Protein AF-A0A4C1ZZ73-F1 (afdb_monomer_lite)

Sequence (447 aa):
MDQDRGYNNYYSSRNSRQYEESSNWRRGNVNWDSQWPTDRYSNSDYYGYTRSDTPFNNYNQSSARYEEDYSRNSYELDPRTMEFDRLVELLHPKFMSEYLNKILTFLKSNNTEICFPHIAPYKEAFLVRIASDHKNLECPAFDETCQNISRSIRDFLYKNSKLFVWSHSYESGKITKNTADTASSPNVILKSSSSDAIDKDSKHKQSRLKKKQIELVSTDFKIQAMKTILDFIKDDSRSLLQYPDLSEVQANFLYTLLSCYDKPEDGAEKSLLLTPLVEALKIYSLKYQFRINKDTNDEDCRFITLEKTLKGKSSENNFNDSLKSPSPSIMDYQDLDDWNTDVENSDATDHRSDGVPDFGGKLNKNQRKLRYLFDQVTTDFKMTVLQKSLDYIEDNSRSSVQFLNLTIHESRFLKCLNSFPLSKKSYFLIEKQCVPLIMKLRRVLEP

Foldseek 3Di:
DDDDDDDDDDDDDDDDDDDDDDDDDDDDDDDDDDDDDDDDDDDDDDDDDDDDDDDDDDDDPVPVVVVVVVVPPPPPDQLQPDDQLVLLVPDDQVVLLVVLVVLLVCLVDPDPDDDDPPDDRSRVNNVQVCLQDLCSLVRPSHDPSSVVSSVSNVVSCVVCVVPDDRWDDDPVLRIPDNPPDPDDDDDDDDDDDDDDDPDPCRVVVVVVVLVVLLVPDDPVLLVVLLVQLLVQLVPPVDQKDKDDFAQLSSQSNSVVLVVCLVPVPPDDDPPVSSVVVSVSCVVSVVFWDKDWDFPPVDPSSRIIMIGIDGPPPPDDDDDDDDDDDDDDPDPDPPVQCVVLPPQVPPPPDPPDDPDDDCPPDDDDPVLSVLLVLQVPDDPVLLVVLLVQLLVQLVPPVDPDDDDPPDDPSSVSVNVCLVVQPPDPVSCVSDPPVNVVSNVSSVVSVPD

Structure (mmCIF, N/CA/C/O backbone):
data_AF-A0A4C1ZZ73-F1
#
_entry.id   AF-A0A4C1ZZ73-F1
#
loop_
_atom_site.group_PDB
_atom_site.id
_atom_site.type_symbol
_atom_site.label_atom_id
_atom_site.label_alt_id
_atom_site.label_comp_id
_atom_site.label_asym_id
_atom_site.label_entity_id
_atom_site.label_seq_id
_atom_site.pdbx_PDB_ins_code
_atom_site.Cartn_x
_atom_site.Cartn_y
_atom_site.Cartn_z
_atom_site.occupancy
_atom_site.B_iso_or_equiv
_atom_site.auth_seq_id
_atom_site.auth_comp_id
_atom_site.auth_asym_id
_atom_site.auth_atom_id
_atom_site.pdbx_PDB_model_num
ATOM 1 N N . MET A 1 1 ? -4.063 -7.976 74.808 1.00 36.97 1 MET A N 1
ATOM 2 C CA . MET A 1 1 ? -4.943 -8.291 75.954 1.00 36.97 1 MET A CA 1
ATOM 3 C C . MET A 1 1 ? -6.145 -9.045 75.403 1.00 36.97 1 MET A C 1
ATOM 5 O O . MET A 1 1 ? -7.196 -8.447 75.239 1.00 36.97 1 MET A O 1
ATOM 9 N N . ASP A 1 2 ? -5.995 -10.239 74.817 1.00 34.66 2 ASP A N 1
ATOM 10 C CA . ASP A 1 2 ? -5.314 -11.502 75.225 1.00 34.66 2 ASP A CA 1
ATOM 11 C C . ASP A 1 2 ? -6.387 -12.510 75.691 1.00 34.66 2 ASP A C 1
ATOM 13 O O . ASP A 1 2 ? -7.245 -12.136 76.478 1.00 34.66 2 ASP A O 1
ATOM 17 N N . GLN A 1 3 ? -6.558 -13.634 74.972 1.00 38.53 3 GLN A N 1
ATOM 18 C CA . GLN A 1 3 ? -6.101 -15.004 75.331 1.00 38.53 3 GLN A CA 1
ATOM 19 C C . GLN A 1 3 ? -6.889 -15.587 76.535 1.00 38.53 3 GLN A C 1
ATOM 21 O O . GLN A 1 3 ? -7.093 -14.895 77.521 1.00 38.53 3 GLN A O 1
ATOM 26 N N . ASP A 1 4 ? -7.429 -16.816 76.533 1.00 41.03 4 ASP A N 1
ATOM 27 C CA . ASP A 1 4 ? -7.020 -18.080 75.879 1.00 41.03 4 ASP A CA 1
ATOM 28 C C . ASP A 1 4 ? -8.249 -18.992 75.551 1.00 41.03 4 ASP A C 1
ATOM 30 O O . ASP A 1 4 ? -9.284 -18.882 76.200 1.00 41.03 4 ASP A O 1
ATOM 34 N N . ARG A 1 5 ? -8.286 -19.721 74.415 1.00 45.56 5 ARG A N 1
ATOM 35 C CA . ARG A 1 5 ? -7.958 -21.160 74.144 1.00 45.56 5 ARG A CA 1
ATOM 36 C C . ARG A 1 5 ? -8.888 -22.270 74.683 1.00 45.56 5 ARG A C 1
ATOM 38 O O . ARG A 1 5 ? -9.179 -22.352 75.868 1.00 45.56 5 ARG A O 1
ATOM 45 N N . GLY A 1 6 ? -9.147 -23.250 73.801 1.00 32.53 6 GLY A N 1
ATOM 46 C CA . GLY A 1 6 ? -9.668 -24.603 74.087 1.00 32.53 6 GLY A CA 1
ATOM 47 C C . GLY A 1 6 ? -10.815 -25.011 73.141 1.00 32.53 6 GLY A C 1
ATOM 48 O O . GLY A 1 6 ? -11.645 -24.170 72.828 1.00 32.53 6 GLY A O 1
ATOM 49 N N . TYR A 1 7 ? -10.939 -26.248 72.635 1.00 35.59 7 TYR A N 1
ATOM 50 C CA . TYR A 1 7 ? -10.034 -27.415 72.648 1.00 35.59 7 TYR A CA 1
ATOM 51 C C . TYR A 1 7 ? -10.319 -28.336 71.422 1.00 35.59 7 TYR A C 1
ATOM 53 O O . TYR A 1 7 ? -11.230 -28.076 70.642 1.00 35.59 7 TYR A O 1
ATOM 61 N N . ASN A 1 8 ? -9.515 -29.391 71.237 1.00 38.34 8 ASN A N 1
ATOM 62 C CA . ASN A 1 8 ? -9.482 -30.290 70.062 1.00 38.34 8 ASN A CA 1
ATOM 63 C C . ASN A 1 8 ? -10.771 -31.088 69.749 1.00 38.34 8 ASN A C 1
ATOM 65 O O . ASN A 1 8 ? -11.467 -31.507 70.668 1.00 38.34 8 ASN A O 1
ATOM 69 N N . ASN A 1 9 ? -10.952 -31.459 68.469 1.00 34.53 9 ASN A N 1
ATOM 70 C CA . ASN A 1 9 ? -11.095 -32.853 67.974 1.00 34.53 9 ASN A CA 1
ATOM 71 C C . ASN A 1 9 ? -11.003 -32.851 66.425 1.00 34.53 9 ASN A C 1
ATOM 73 O O . ASN A 1 9 ? -11.654 -32.042 65.779 1.00 34.53 9 ASN A O 1
ATOM 77 N N . TYR A 1 10 ? -10.080 -33.558 65.761 1.00 34.88 10 TYR A N 1
ATOM 78 C CA . TYR A 1 10 ? -10.019 -35.015 65.524 1.00 34.88 10 TYR A CA 1
ATOM 79 C C . TYR A 1 10 ? -11.278 -35.631 64.887 1.00 34.88 10 TYR A C 1
ATOM 81 O O . TYR A 1 10 ? -12.226 -35.957 65.590 1.00 34.88 10 TYR A O 1
ATOM 89 N N . TYR A 1 11 ? -11.206 -35.927 63.581 1.00 36.34 11 TYR A N 1
ATOM 90 C CA . TYR A 1 11 ? -11.504 -37.269 63.058 1.00 36.34 11 TYR A CA 1
ATOM 91 C C . TYR A 1 11 ? -10.805 -37.506 61.710 1.00 36.34 11 TYR A C 1
ATOM 93 O O . TYR A 1 11 ? -10.683 -36.597 60.892 1.00 36.34 11 TYR A O 1
ATOM 101 N N . SER A 1 12 ? -10.325 -38.728 61.478 1.00 36.12 12 SER A N 1
ATOM 102 C CA . SER A 1 12 ? -9.757 -39.158 6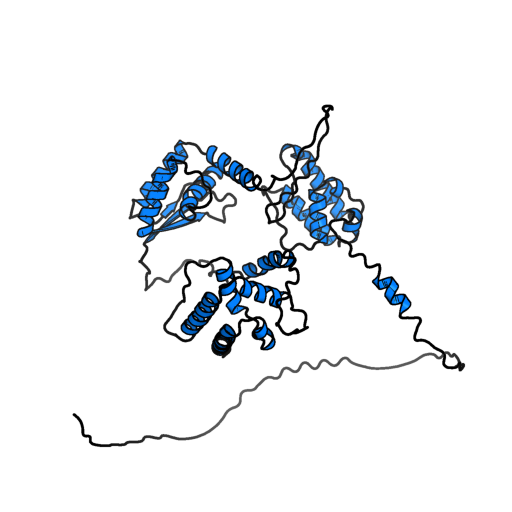0.192 1.00 36.12 12 SER A CA 1
ATOM 103 C C . SER A 1 12 ? -10.760 -39.999 59.410 1.00 36.12 12 SER A C 1
ATOM 105 O O . SER A 1 12 ? -11.460 -40.805 60.012 1.00 36.12 12 SER A O 1
ATOM 107 N N . SER A 1 13 ? -10.704 -39.926 58.079 1.00 36.28 13 SER A N 1
ATOM 108 C CA . SER A 1 13 ? -11.235 -40.973 57.197 1.00 36.28 13 SER A CA 1
ATOM 109 C C . SER A 1 13 ? -10.291 -41.208 56.021 1.00 36.28 13 SER A C 1
ATOM 111 O O . SER A 1 13 ? -10.390 -40.568 54.976 1.00 36.28 13 SER A O 1
ATOM 113 N N . ARG A 1 14 ? -9.369 -42.165 56.188 1.00 33.44 14 ARG A N 1
ATOM 114 C CA . ARG A 1 14 ? -8.803 -42.892 55.042 1.00 33.44 14 ARG A CA 1
ATOM 115 C C . ARG A 1 14 ? -9.935 -43.668 54.373 1.00 33.44 14 ARG A C 1
ATOM 117 O O . ARG A 1 14 ? -10.776 -44.224 55.074 1.00 33.44 14 ARG A O 1
ATOM 124 N N . ASN A 1 15 ? -9.855 -43.859 53.062 1.00 34.34 15 ASN A N 1
ATOM 125 C CA . ASN A 1 15 ? -10.365 -45.095 52.483 1.00 34.34 15 ASN A CA 1
ATOM 126 C C . ASN A 1 15 ? -9.407 -45.596 51.400 1.00 34.34 15 ASN A C 1
ATOM 128 O O . ASN A 1 15 ? -8.852 -44.811 50.633 1.00 34.34 15 ASN A O 1
ATOM 132 N N . SER A 1 16 ? -9.137 -46.898 51.395 1.00 35.84 16 SER A N 1
ATOM 133 C CA . SER A 1 16 ? -8.171 -47.525 50.489 1.00 35.84 16 SER A CA 1
ATOM 134 C C . SER A 1 16 ? -8.590 -48.962 50.209 1.00 35.84 16 SER A C 1
ATOM 136 O O . SER A 1 16 ? -8.673 -49.758 51.139 1.00 35.84 16 SER A O 1
ATOM 138 N N . ARG A 1 17 ? -8.829 -49.268 48.931 1.00 34.34 17 ARG A N 1
ATOM 139 C CA . ARG A 1 17 ? -8.836 -50.592 48.277 1.00 34.34 17 ARG A CA 1
ATOM 140 C C . ARG A 1 17 ? -8.767 -50.294 46.769 1.00 34.34 17 ARG A C 1
ATOM 142 O O . ARG A 1 17 ? -9.534 -49.453 46.320 1.00 34.34 17 ARG A O 1
ATOM 149 N N . GLN A 1 18 ? -7.751 -50.684 45.996 1.00 31.62 18 GLN A N 1
ATOM 150 C CA . GLN A 1 18 ? -7.103 -51.990 45.760 1.00 31.62 18 GLN A CA 1
ATOM 151 C C . GLN A 1 18 ? -7.914 -52.946 44.877 1.00 31.62 18 GLN A C 1
ATOM 153 O O . GLN A 1 18 ? -8.865 -53.534 45.375 1.00 31.62 18 GLN A O 1
ATOM 158 N N . TYR A 1 19 ? -7.380 -53.143 43.658 1.00 34.81 19 TYR A N 1
ATOM 159 C CA . TYR A 1 19 ? -7.525 -54.291 42.743 1.00 34.81 19 TYR A CA 1
ATOM 160 C C . TYR A 1 19 ? -8.965 -54.621 42.265 1.00 34.81 19 TYR A C 1
ATOM 162 O O . TYR A 1 19 ? -9.945 -54.186 42.856 1.00 34.81 19 TYR A O 1
ATOM 170 N N . GLU A 1 20 ? -9.176 -55.266 41.114 1.00 30.98 20 GLU A N 1
ATOM 171 C CA . GLU A 1 20 ? -8.283 -56.108 40.294 1.00 30.98 20 GLU A CA 1
ATOM 172 C C . GLU A 1 20 ? -8.682 -56.027 38.794 1.00 30.98 20 GLU A C 1
ATOM 174 O O . GLU A 1 20 ? -9.847 -55.766 38.530 1.00 30.98 20 GLU A O 1
ATOM 179 N N . GLU A 1 21 ? -7.726 -56.235 37.866 1.00 30.22 21 GLU A N 1
ATOM 180 C CA . GLU A 1 21 ? -7.832 -56.867 36.512 1.00 30.22 21 GLU A CA 1
ATOM 181 C C . GLU A 1 21 ? -9.017 -56.586 35.524 1.00 30.22 21 GLU A C 1
ATOM 183 O O . GLU A 1 21 ? -10.095 -56.143 35.884 1.00 30.22 21 GLU A O 1
ATOM 188 N N . SER A 1 22 ? -8.976 -56.865 34.208 1.00 31.42 22 SER A N 1
ATOM 189 C CA . SER A 1 22 ? -7.916 -57.029 33.183 1.00 31.42 22 SER A CA 1
ATOM 190 C C . SER A 1 22 ? -8.582 -57.140 31.797 1.00 31.42 22 SER A C 1
ATOM 192 O O . SER A 1 22 ? -9.431 -58.010 31.633 1.00 31.42 22 SER A O 1
ATOM 194 N N . SER A 1 23 ? -8.148 -56.394 30.764 1.00 34.09 23 SER A N 1
ATOM 195 C CA . SER A 1 23 ? -8.225 -56.877 29.359 1.00 34.09 23 SER A CA 1
ATOM 196 C C . SER A 1 23 ? -7.543 -55.981 28.310 1.00 34.09 23 SER A C 1
ATOM 198 O O . SER A 1 23 ? -7.941 -54.847 28.055 1.00 34.09 23 SER A O 1
ATOM 200 N N . ASN A 1 24 ? -6.572 -56.590 27.632 1.00 35.72 24 ASN A N 1
ATOM 201 C CA . ASN A 1 24 ? -5.910 -56.215 26.379 1.00 35.72 24 ASN A CA 1
ATOM 202 C C . ASN A 1 24 ? -6.751 -55.469 25.317 1.00 35.72 24 ASN A C 1
ATOM 204 O O . ASN A 1 24 ? -7.741 -56.015 24.840 1.00 35.72 24 ASN A O 1
ATOM 208 N N . TRP A 1 25 ? -6.204 -54.377 24.763 1.00 35.59 25 TRP A N 1
ATOM 209 C CA . TRP A 1 25 ? -6.279 -54.077 23.320 1.00 35.59 25 TRP A CA 1
ATOM 210 C C . TRP A 1 25 ? -4.913 -53.604 22.793 1.00 35.59 25 TRP A C 1
ATOM 212 O O . TRP A 1 25 ? -4.056 -53.151 23.551 1.00 35.59 25 TRP A O 1
ATOM 222 N N . ARG A 1 26 ? -4.653 -53.838 21.500 1.00 32.72 26 ARG A N 1
ATOM 223 C CA . ARG A 1 26 ? -3.292 -53.922 20.933 1.00 32.72 26 ARG A CA 1
ATOM 224 C C . ARG A 1 26 ? -2.703 -52.567 20.520 1.00 32.72 26 ARG A C 1
ATOM 226 O O . ARG A 1 26 ? -3.381 -51.768 19.884 1.00 32.72 26 ARG A O 1
ATOM 233 N N . ARG A 1 27 ? -1.390 -52.390 20.724 1.00 33.16 27 ARG A N 1
ATOM 234 C CA . ARG A 1 27 ? -0.578 -51.469 19.905 1.00 33.16 27 ARG A CA 1
ATOM 235 C C . ARG A 1 27 ? -0.293 -52.118 18.549 1.00 33.16 27 ARG A C 1
ATOM 237 O O . ARG A 1 27 ? 0.119 -53.275 18.507 1.00 33.16 27 ARG A O 1
ATOM 244 N N . GLY A 1 28 ? -0.473 -51.373 17.461 1.00 30.31 28 GLY A N 1
ATOM 245 C CA . GLY A 1 28 ? 0.005 -51.763 16.135 1.00 30.31 28 GLY A CA 1
ATOM 246 C C . GLY A 1 28 ? 1.361 -51.125 15.843 1.00 30.31 28 GLY A C 1
ATOM 247 O O . GLY A 1 28 ? 1.425 -49.917 15.642 1.00 30.31 28 GLY A O 1
ATOM 248 N N . ASN A 1 29 ? 2.429 -51.923 15.795 1.00 31.48 29 ASN A N 1
ATOM 249 C CA . ASN A 1 29 ? 3.671 -51.497 15.147 1.00 31.48 29 ASN A CA 1
ATOM 250 C C . ASN A 1 29 ? 3.482 -51.595 13.627 1.00 31.48 29 ASN A C 1
ATOM 252 O O . ASN A 1 29 ? 3.049 -52.636 13.136 1.00 31.48 29 ASN A O 1
ATOM 256 N N . VAL A 1 30 ? 3.876 -50.556 12.890 1.00 34.44 30 VAL A N 1
ATOM 257 C CA . VAL A 1 30 ? 4.102 -50.635 11.440 1.00 34.44 30 VAL A CA 1
ATOM 258 C C . VAL A 1 30 ? 5.598 -50.467 11.219 1.00 34.44 30 VAL A C 1
ATOM 260 O O . VAL A 1 30 ? 6.148 -49.397 11.465 1.00 34.44 30 VAL A O 1
ATOM 263 N N . ASN A 1 31 ? 6.254 -51.553 10.819 1.00 31.11 31 ASN A N 1
ATOM 264 C CA . ASN A 1 31 ? 7.696 -51.615 10.622 1.00 31.11 31 ASN A CA 1
ATOM 265 C C . ASN A 1 31 ? 8.001 -51.570 9.118 1.00 31.11 31 ASN A C 1
ATOM 267 O O . ASN A 1 31 ? 7.582 -52.469 8.391 1.00 31.11 31 ASN A O 1
ATOM 271 N N . TRP A 1 32 ? 8.697 -50.531 8.656 1.00 33.16 32 TRP A N 1
ATOM 272 C CA . 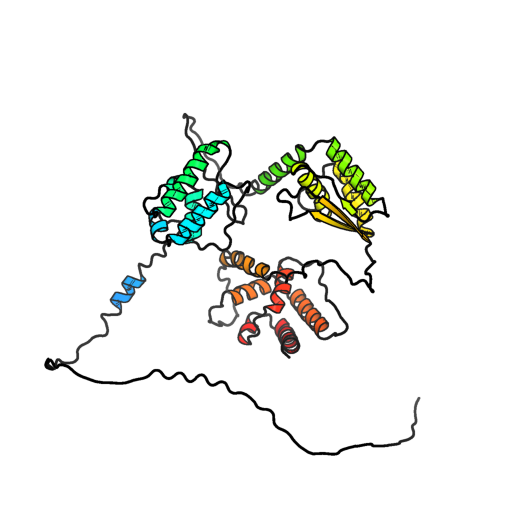TRP A 1 32 ? 9.043 -50.338 7.242 1.00 33.16 32 TRP A CA 1
ATOM 273 C C . TRP A 1 32 ? 10.465 -50.830 6.940 1.00 33.16 32 TRP A C 1
ATOM 275 O O . TRP A 1 32 ? 11.351 -50.051 6.596 1.00 33.16 32 TRP A O 1
ATOM 285 N N . ASP A 1 33 ? 10.668 -52.143 7.053 1.00 33.03 33 ASP A N 1
ATOM 286 C CA . ASP A 1 33 ? 11.839 -52.811 6.480 1.00 33.03 33 ASP A CA 1
ATOM 287 C C . ASP A 1 33 ? 11.612 -53.057 4.981 1.00 33.03 33 ASP A C 1
ATOM 289 O O . ASP A 1 33 ? 10.843 -53.937 4.594 1.00 33.03 33 ASP A O 1
ATOM 293 N N . SER A 1 34 ? 12.318 -52.301 4.137 1.00 37.66 34 SER A N 1
ATOM 294 C CA . SER A 1 34 ? 12.394 -52.526 2.686 1.00 37.66 34 SER A CA 1
ATOM 295 C C . SER A 1 34 ? 13.845 -52.779 2.286 1.00 37.66 34 SER A C 1
ATOM 297 O O . SER A 1 34 ? 14.593 -51.859 1.952 1.00 37.66 34 SER A O 1
ATOM 299 N N . GLN A 1 35 ? 14.250 -54.047 2.351 1.00 33.75 35 GLN A N 1
ATOM 300 C CA . GLN A 1 35 ? 15.573 -54.501 1.930 1.00 33.75 35 GLN A CA 1
ATOM 301 C C . GLN A 1 35 ? 15.705 -54.419 0.402 1.00 33.75 35 GLN A C 1
ATOM 303 O O . GLN A 1 35 ? 14.846 -54.913 -0.328 1.00 33.75 35 GLN A O 1
ATOM 308 N N . TRP A 1 36 ? 16.799 -53.832 -0.086 1.00 37.69 36 TRP A N 1
ATOM 309 C CA . TRP A 1 36 ? 17.165 -53.909 -1.502 1.00 37.69 36 TRP A CA 1
ATOM 310 C C . TRP A 1 36 ? 17.844 -55.262 -1.781 1.00 37.69 36 TRP A C 1
ATOM 312 O O . TRP A 1 36 ? 18.756 -55.628 -1.037 1.00 37.69 36 TRP A O 1
ATOM 322 N N . PRO A 1 37 ? 17.436 -56.015 -2.820 1.00 45.69 37 PRO A N 1
ATOM 323 C CA . PRO A 1 37 ? 18.010 -57.327 -3.108 1.00 45.69 37 PRO A CA 1
ATOM 324 C C . PRO A 1 37 ? 19.423 -57.212 -3.700 1.00 45.69 37 PRO A C 1
ATOM 326 O O . PRO A 1 37 ? 19.654 -56.438 -4.629 1.00 45.69 37 PRO A O 1
ATOM 329 N N . THR A 1 38 ? 20.360 -58.018 -3.193 1.00 40.34 38 THR A N 1
ATOM 330 C CA . THR A 1 38 ? 21.754 -58.072 -3.665 1.00 40.34 38 THR A CA 1
ATOM 331 C C . THR A 1 38 ? 22.174 -59.485 -4.075 1.00 40.34 38 THR A C 1
ATOM 333 O O . THR A 1 38 ? 22.524 -60.289 -3.216 1.00 40.34 38 THR A O 1
ATOM 336 N N . ASP A 1 39 ? 22.253 -59.732 -5.382 1.00 38.03 39 ASP A N 1
ATOM 337 C CA . ASP A 1 39 ? 22.978 -60.841 -6.027 1.00 38.03 39 ASP A CA 1
ATOM 338 C C . ASP A 1 39 ? 23.571 -60.285 -7.352 1.00 38.03 39 ASP A C 1
ATOM 340 O O . ASP A 1 39 ? 22.958 -59.406 -7.956 1.00 38.03 39 ASP A O 1
ATOM 344 N N . ARG A 1 40 ? 24.826 -60.532 -7.785 1.00 36.75 40 ARG A N 1
ATOM 345 C CA . ARG A 1 40 ? 25.565 -61.801 -8.042 1.00 36.75 40 ARG A CA 1
ATOM 346 C C . ARG A 1 40 ? 24.913 -62.592 -9.198 1.00 36.75 40 ARG A C 1
ATOM 348 O O . ARG A 1 40 ? 23.709 -62.772 -9.178 1.00 36.75 40 ARG A O 1
ATOM 355 N N . TYR A 1 41 ? 25.578 -63.097 -10.248 1.00 35.06 41 TYR A N 1
ATOM 356 C CA . TYR A 1 41 ? 26.990 -63.324 -10.656 1.00 35.06 41 TYR A CA 1
ATOM 357 C C . TYR A 1 41 ? 27.020 -63.448 -12.221 1.00 35.06 41 TYR A C 1
ATOM 359 O O . TYR A 1 41 ? 25.946 -63.579 -12.798 1.00 35.06 41 TYR A O 1
ATOM 367 N N . SER A 1 42 ? 28.108 -63.463 -13.021 1.00 34.31 42 SER A N 1
ATOM 368 C CA . SER A 1 42 ? 29.584 -63.374 -12.869 1.00 34.31 42 SER A CA 1
ATOM 369 C C . SER A 1 42 ? 30.243 -62.982 -14.226 1.00 34.31 42 SER A C 1
ATOM 371 O O . SER A 1 42 ? 29.557 -63.034 -15.241 1.00 34.31 42 SER A O 1
ATOM 373 N N . ASN A 1 43 ? 31.578 -62.786 -14.247 1.00 31.84 43 ASN A N 1
ATOM 374 C CA . ASN A 1 43 ? 32.510 -62.845 -15.412 1.00 31.84 43 ASN A CA 1
ATOM 375 C C . ASN A 1 43 ? 32.385 -61.733 -16.489 1.00 31.84 43 ASN A C 1
ATOM 377 O O . ASN A 1 43 ? 31.300 -61.214 -16.712 1.00 31.84 43 ASN A O 1
ATOM 381 N N . SER A 1 44 ? 33.421 -61.337 -17.247 1.00 33.34 44 SER A N 1
ATOM 382 C CA . SER A 1 44 ? 34.910 -61.403 -17.163 1.00 33.34 44 SER A CA 1
ATOM 383 C C . SER A 1 44 ? 35.470 -60.424 -18.247 1.00 33.34 44 SER A C 1
ATOM 385 O O . SER A 1 44 ? 34.667 -59.741 -18.878 1.00 33.34 44 SER A O 1
ATOM 387 N N . ASP A 1 45 ? 36.757 -60.165 -18.531 1.00 38.69 45 ASP A N 1
ATOM 388 C CA . ASP A 1 45 ? 38.093 -60.681 -18.154 1.00 38.69 45 ASP A CA 1
ATOM 389 C C . ASP A 1 45 ? 39.063 -59.480 -17.966 1.00 38.69 45 ASP A C 1
ATOM 391 O O . ASP A 1 45 ? 38.840 -58.403 -18.512 1.00 38.69 45 ASP A O 1
ATOM 395 N N . TYR A 1 46 ? 40.060 -59.508 -17.077 1.00 38.56 46 TYR A N 1
ATOM 396 C CA . TYR A 1 46 ? 41.380 -60.166 -17.189 1.00 38.56 46 TYR A CA 1
ATOM 397 C C . TYR A 1 46 ? 42.358 -59.611 -18.256 1.00 38.56 46 TYR A C 1
ATOM 399 O O . TYR A 1 46 ? 42.871 -60.334 -19.103 1.00 38.56 46 TYR A O 1
ATOM 407 N N . TYR A 1 47 ? 42.727 -58.333 -18.117 1.00 41.09 47 TYR A N 1
ATOM 408 C CA . TYR A 1 47 ? 44.094 -57.840 -18.367 1.00 41.09 47 TYR A CA 1
ATOM 409 C C . TYR A 1 47 ? 44.453 -56.821 -17.261 1.00 41.09 47 TYR A C 1
ATOM 411 O O . TYR A 1 47 ? 43.578 -56.119 -16.767 1.00 41.09 47 TYR A O 1
ATOM 419 N N . GLY A 1 48 ? 45.698 -56.672 -16.803 1.00 39.66 48 GLY A N 1
ATOM 420 C CA . GLY A 1 48 ? 46.911 -57.376 -17.230 1.00 39.66 48 GLY A CA 1
ATOM 421 C C . GLY A 1 48 ? 48.147 -56.475 -17.307 1.00 39.66 48 GLY A C 1
ATOM 422 O O . GLY A 1 48 ? 48.883 -56.576 -18.281 1.00 39.66 48 GLY A O 1
ATOM 423 N N . TYR A 1 49 ? 48.367 -55.581 -16.331 1.00 38.44 49 TYR A N 1
ATOM 424 C CA . TYR A 1 49 ? 49.526 -54.676 -16.314 1.00 38.44 49 TYR A CA 1
ATOM 425 C C . TYR A 1 49 ? 50.342 -54.761 -15.019 1.00 38.44 49 TYR A C 1
ATOM 427 O O . TYR A 1 49 ? 49.815 -54.970 -13.927 1.00 38.44 49 TYR A O 1
ATOM 435 N N . THR A 1 50 ? 51.658 -54.640 -15.174 1.00 41.72 50 THR A N 1
ATOM 436 C CA . THR A 1 50 ? 52.676 -54.944 -14.163 1.00 41.72 50 THR A CA 1
ATOM 437 C C . THR A 1 50 ? 52.944 -53.789 -13.202 1.00 41.72 50 THR A C 1
ATOM 439 O O . THR A 1 50 ? 53.042 -52.638 -13.623 1.00 41.72 50 THR A O 1
ATOM 442 N N . ARG A 1 51 ? 53.201 -54.110 -11.926 1.00 39.19 51 ARG A N 1
ATOM 443 C CA . ARG A 1 51 ? 53.918 -53.201 -11.019 1.00 39.19 51 ARG A CA 1
ATOM 444 C C . ARG A 1 51 ? 55.324 -52.920 -11.554 1.00 39.19 51 ARG A C 1
ATOM 446 O O . ARG A 1 51 ? 56.026 -53.848 -11.947 1.00 39.19 51 ARG A O 1
ATOM 453 N N . SER A 1 52 ? 55.745 -51.666 -11.458 1.00 39.09 52 SER A N 1
ATOM 454 C CA . SER A 1 52 ? 57.145 -51.245 -11.512 1.00 39.09 52 SER A CA 1
ATOM 455 C C . SER A 1 52 ? 57.384 -50.281 -10.355 1.00 39.09 52 SER A C 1
ATOM 457 O O . SER A 1 52 ? 56.760 -49.220 -10.310 1.00 39.09 52 SER A O 1
ATOM 459 N N . ASP A 1 53 ? 58.237 -50.653 -9.406 1.00 48.34 53 ASP A N 1
ATOM 460 C CA . ASP A 1 53 ? 58.492 -49.838 -8.219 1.00 48.34 53 ASP A CA 1
ATOM 461 C C . ASP A 1 53 ? 59.338 -48.601 -8.559 1.00 48.34 53 ASP A C 1
ATOM 463 O O . ASP A 1 53 ? 60.421 -48.705 -9.137 1.00 48.34 53 ASP A O 1
ATOM 467 N N . THR A 1 54 ? 58.866 -47.420 -8.155 1.00 47.88 54 THR A N 1
ATOM 468 C CA . THR A 1 54 ? 59.626 -46.159 -8.198 1.00 47.88 54 THR A CA 1
ATOM 469 C C . THR A 1 54 ? 59.559 -45.471 -6.832 1.00 47.88 54 THR A C 1
ATOM 471 O O . THR A 1 54 ? 58.494 -45.479 -6.212 1.00 47.88 54 THR A O 1
ATOM 474 N N . PRO A 1 55 ? 60.667 -44.897 -6.328 1.00 51.00 55 PRO A N 1
ATOM 475 C CA . PRO A 1 55 ? 60.783 -44.498 -4.927 1.00 51.00 55 PRO A CA 1
ATOM 476 C C . PRO A 1 55 ? 59.995 -43.231 -4.566 1.00 51.00 55 PRO A C 1
ATOM 478 O O . PRO A 1 55 ? 59.702 -42.387 -5.412 1.00 51.00 55 PRO A O 1
ATOM 481 N N . PHE A 1 56 ? 59.729 -43.088 -3.263 1.00 48.84 56 PHE A N 1
ATOM 482 C CA . PHE A 1 56 ? 59.188 -41.885 -2.624 1.00 48.84 56 PHE A CA 1
ATOM 483 C C . PHE A 1 56 ? 59.859 -40.602 -3.134 1.00 48.84 56 PHE A C 1
ATOM 485 O O . PHE A 1 56 ? 61.080 -40.464 -3.039 1.00 48.84 56 PHE A O 1
ATOM 492 N N . ASN A 1 57 ? 59.063 -39.622 -3.571 1.00 42.88 57 ASN A N 1
ATOM 493 C CA . ASN A 1 57 ? 59.535 -38.249 -3.722 1.00 42.88 57 ASN A CA 1
ATOM 494 C C . ASN A 1 57 ? 58.407 -37.214 -3.558 1.00 42.88 57 ASN A C 1
ATOM 496 O O . ASN A 1 57 ? 57.231 -37.520 -3.743 1.00 42.88 57 ASN A O 1
ATOM 500 N N . ASN A 1 58 ? 58.784 -36.001 -3.153 1.00 50.47 58 ASN A N 1
ATOM 501 C CA . ASN A 1 58 ? 57.900 -34.965 -2.602 1.00 50.47 58 ASN A CA 1
ATOM 502 C C . ASN A 1 58 ? 56.674 -34.588 -3.465 1.00 50.47 58 ASN A C 1
ATOM 504 O O . ASN A 1 58 ? 56.802 -33.848 -4.437 1.00 50.47 58 ASN A O 1
ATOM 508 N N . TYR A 1 59 ? 55.473 -34.941 -2.995 1.00 43.84 59 TYR A N 1
ATOM 509 C CA . TYR A 1 59 ? 54.192 -34.367 -3.437 1.00 43.84 59 TYR A CA 1
ATOM 510 C C . TYR A 1 59 ? 53.482 -33.668 -2.266 1.00 43.84 59 TYR A C 1
ATOM 512 O O . TYR A 1 59 ? 52.524 -34.194 -1.711 1.00 43.84 59 TYR A O 1
ATOM 520 N N . ASN A 1 60 ? 53.969 -32.489 -1.848 1.00 47.81 60 ASN A N 1
ATOM 521 C CA . ASN A 1 60 ? 53.251 -31.677 -0.847 1.00 47.81 60 ASN A CA 1
ATOM 522 C C . ASN A 1 60 ? 53.531 -30.155 -0.880 1.00 47.81 60 ASN A C 1
ATOM 524 O O . ASN A 1 60 ? 53.414 -29.480 0.138 1.00 47.81 60 ASN A O 1
ATOM 528 N N . GLN A 1 61 ? 53.937 -29.598 -2.031 1.00 47.62 61 GLN A N 1
ATOM 529 C CA . GLN A 1 61 ? 54.127 -28.139 -2.202 1.00 47.62 61 GLN A CA 1
ATOM 530 C C . GLN A 1 61 ? 53.516 -27.560 -3.492 1.00 47.62 61 GLN A C 1
ATOM 532 O O . GLN A 1 61 ? 53.309 -26.353 -3.578 1.00 47.62 61 GLN A O 1
ATOM 537 N N . SER A 1 62 ? 53.170 -28.391 -4.482 1.00 48.25 62 SER A N 1
ATOM 538 C CA . SER A 1 62 ? 52.633 -27.918 -5.770 1.00 48.25 62 SER A CA 1
ATOM 539 C C . SER A 1 62 ? 51.128 -27.619 -5.762 1.00 48.25 62 SER A C 1
ATOM 541 O O . SER A 1 62 ? 50.678 -26.834 -6.589 1.00 48.25 62 SER A O 1
ATOM 543 N N . SER A 1 63 ? 50.352 -28.213 -4.844 1.00 46.06 63 SER A N 1
ATOM 544 C CA . SER A 1 63 ? 48.888 -28.035 -4.805 1.00 46.06 63 SER A CA 1
ATOM 545 C C . SER A 1 63 ? 48.478 -26.648 -4.298 1.00 46.06 63 SER A C 1
ATOM 547 O O . SER A 1 63 ? 47.590 -26.024 -4.868 1.00 46.06 63 SER A O 1
ATOM 549 N N . ALA A 1 64 ? 49.177 -26.127 -3.281 1.00 50.62 64 ALA A N 1
ATOM 550 C CA . ALA A 1 64 ? 48.830 -24.860 -2.631 1.00 50.62 64 ALA A CA 1
ATOM 551 C C . ALA A 1 64 ? 48.861 -23.649 -3.585 1.00 50.62 64 ALA A C 1
ATOM 553 O O . ALA A 1 64 ? 48.065 -22.729 -3.436 1.00 50.62 64 ALA A O 1
ATOM 554 N N . ARG A 1 65 ? 49.735 -23.660 -4.604 1.00 48.50 65 ARG A N 1
ATOM 555 C CA . ARG A 1 65 ? 49.829 -22.561 -5.582 1.00 48.50 65 ARG A CA 1
ATOM 556 C C . ARG A 1 65 ? 48.716 -22.544 -6.631 1.00 48.50 65 ARG A C 1
ATOM 558 O O . ARG A 1 65 ? 48.496 -21.497 -7.222 1.00 48.50 65 ARG A O 1
ATOM 565 N N . TYR A 1 66 ? 48.013 -23.654 -6.861 1.00 45.44 66 TYR A N 1
ATOM 566 C CA . TYR A 1 66 ? 46.886 -23.674 -7.804 1.00 45.44 66 TYR A CA 1
ATOM 567 C C . TYR A 1 66 ? 45.562 -23.219 -7.167 1.00 45.44 66 TYR A C 1
ATOM 569 O O . TYR A 1 66 ? 44.678 -22.751 -7.881 1.00 45.44 66 TYR A O 1
ATOM 577 N N . GLU A 1 67 ? 45.425 -23.300 -5.839 1.00 47.12 67 GLU A N 1
ATOM 578 C CA . GLU A 1 67 ? 44.231 -22.820 -5.123 1.00 47.12 67 GLU A CA 1
ATOM 579 C C . GLU A 1 67 ? 44.263 -21.302 -4.859 1.00 47.12 67 GLU A C 1
ATOM 581 O O . GLU A 1 67 ? 43.210 -20.657 -4.878 1.00 47.12 67 GLU A O 1
ATOM 586 N N . GLU A 1 68 ? 45.451 -20.702 -4.683 1.00 47.88 68 GLU A N 1
ATOM 587 C CA . GLU A 1 68 ? 45.594 -19.244 -4.531 1.00 47.88 68 GLU A CA 1
ATOM 588 C C . GLU A 1 68 ? 45.118 -18.480 -5.779 1.00 47.88 68 GLU A C 1
ATOM 590 O O . GLU A 1 68 ? 44.339 -17.535 -5.647 1.00 47.88 68 GLU A O 1
ATOM 595 N N . ASP A 1 69 ? 45.513 -18.899 -6.988 1.00 45.12 69 ASP A N 1
ATOM 596 C CA . ASP A 1 69 ? 45.157 -18.185 -8.226 1.00 45.12 69 ASP A CA 1
ATOM 597 C C . ASP A 1 69 ? 43.663 -18.311 -8.590 1.00 45.12 69 ASP A C 1
ATOM 599 O O . ASP A 1 69 ? 43.065 -17.346 -9.075 1.00 45.12 69 ASP A O 1
ATOM 603 N N . TYR A 1 70 ? 43.018 -19.445 -8.286 1.00 46.75 70 TYR A N 1
ATOM 604 C CA . TYR A 1 70 ? 41.562 -19.591 -8.452 1.00 46.75 70 TYR A CA 1
ATOM 605 C C . TYR A 1 70 ? 40.761 -18.770 -7.432 1.00 46.75 70 TYR A C 1
ATOM 607 O O . TYR A 1 70 ? 39.700 -18.245 -7.767 1.00 46.75 70 TYR A O 1
ATOM 615 N N . SER A 1 71 ? 41.279 -18.599 -6.212 1.00 49.66 71 SER A N 1
ATOM 616 C CA . SER A 1 71 ? 40.624 -17.803 -5.163 1.00 49.66 71 SER A CA 1
ATOM 617 C C . SER A 1 71 ? 40.764 -16.288 -5.366 1.00 49.66 71 SER A C 1
ATOM 619 O O . SER A 1 71 ? 40.071 -15.513 -4.711 1.00 49.66 71 SER A O 1
ATOM 621 N N . ARG A 1 72 ? 41.671 -15.838 -6.246 1.00 45.38 72 ARG A N 1
ATOM 622 C CA . ARG A 1 72 ? 42.023 -14.414 -6.399 1.00 45.38 72 ARG A CA 1
ATOM 623 C C . ARG A 1 72 ? 41.230 -13.670 -7.474 1.00 45.38 72 ARG A C 1
ATOM 625 O O . ARG A 1 72 ? 41.153 -12.448 -7.417 1.00 45.38 72 ARG A O 1
ATOM 632 N N . ASN A 1 73 ? 40.639 -14.403 -8.419 1.00 44.62 73 ASN A N 1
ATOM 633 C CA . ASN A 1 73 ? 39.887 -13.862 -9.557 1.00 44.62 73 ASN A CA 1
ATOM 634 C C . ASN A 1 73 ? 38.381 -14.177 -9.504 1.00 44.62 73 ASN A C 1
ATOM 636 O O . ASN A 1 73 ? 37.685 -14.033 -10.510 1.00 44.62 73 ASN A O 1
ATOM 640 N N . SER A 1 74 ? 37.844 -14.547 -8.335 1.00 49.50 74 SER A N 1
ATOM 641 C CA . SER A 1 74 ? 36.398 -14.519 -8.084 1.00 49.50 74 SER A CA 1
ATOM 642 C C . SER A 1 74 ? 35.918 -13.069 -7.927 1.00 49.50 74 SER A C 1
ATOM 644 O O . SER A 1 74 ? 35.515 -12.643 -6.844 1.00 49.50 74 SER A O 1
ATOM 646 N N . TYR A 1 75 ? 35.997 -12.295 -9.012 1.00 58.50 75 TYR A N 1
ATOM 647 C CA . TYR A 1 75 ? 35.352 -10.993 -9.115 1.00 58.50 75 TYR A CA 1
ATOM 648 C C . TYR A 1 75 ? 33.851 -11.204 -8.927 1.00 58.50 75 TYR A C 1
ATOM 650 O O . TYR A 1 75 ? 33.187 -11.769 -9.796 1.00 58.50 75 TYR A O 1
ATOM 658 N N . GLU A 1 76 ? 33.337 -10.806 -7.765 1.00 67.44 76 GLU A N 1
ATOM 659 C CA . GLU A 1 76 ? 31.924 -10.932 -7.428 1.00 67.44 76 GLU A CA 1
ATOM 660 C C . GLU A 1 76 ? 31.120 -10.065 -8.404 1.00 67.44 76 GLU A C 1
ATOM 662 O O . GLU A 1 76 ? 31.190 -8.836 -8.382 1.00 67.44 76 GLU A O 1
ATOM 667 N N . LEU A 1 77 ? 30.448 -10.730 -9.349 1.00 84.00 77 LEU A N 1
ATOM 668 C CA . LEU A 1 77 ? 29.825 -10.094 -10.505 1.00 84.00 77 LEU A CA 1
ATOM 669 C C . LEU A 1 77 ? 28.569 -9.325 -10.081 1.00 84.00 77 LEU A C 1
ATOM 671 O O . LEU A 1 77 ? 27.462 -9.859 -10.133 1.00 84.00 77 LEU A O 1
ATOM 675 N N . ASP A 1 78 ? 28.747 -8.067 -9.677 1.00 89.88 78 ASP A N 1
ATOM 676 C CA . ASP A 1 78 ? 27.648 -7.165 -9.338 1.00 89.88 78 ASP A CA 1
ATOM 677 C C . ASP A 1 78 ? 26.622 -7.091 -10.495 1.00 89.88 78 ASP A C 1
ATOM 679 O O . ASP A 1 78 ? 26.934 -6.579 -11.579 1.00 89.88 78 ASP A O 1
ATOM 683 N N . PRO A 1 79 ? 25.372 -7.553 -10.285 1.00 91.56 79 PRO A N 1
ATOM 684 C CA . PRO A 1 79 ? 24.356 -7.556 -11.333 1.00 91.56 79 PRO A CA 1
ATOM 685 C C . PRO A 1 79 ? 23.981 -6.155 -11.820 1.00 91.56 79 PRO A C 1
ATOM 687 O O . PRO A 1 79 ? 23.421 -6.011 -12.905 1.00 91.56 79 PRO A O 1
ATOM 690 N N . ARG A 1 80 ? 24.252 -5.113 -11.022 1.00 89.31 80 ARG A N 1
ATOM 691 C CA . ARG A 1 80 ? 23.890 -3.728 -11.343 1.00 89.31 80 ARG A CA 1
ATOM 692 C C . ARG A 1 80 ? 24.832 -3.129 -12.381 1.00 89.31 80 ARG A C 1
ATOM 694 O O . ARG A 1 80 ? 24.360 -2.418 -13.271 1.00 89.31 80 ARG A O 1
ATOM 701 N N . THR A 1 81 ? 26.124 -3.449 -12.316 1.00 90.88 81 THR A N 1
ATOM 702 C CA . THR A 1 81 ? 27.145 -2.992 -13.276 1.00 90.88 81 THR A CA 1
ATOM 703 C C . THR A 1 81 ? 27.279 -3.884 -14.514 1.00 90.88 81 THR A C 1
ATOM 705 O O . THR A 1 81 ? 27.690 -3.382 -15.559 1.00 90.88 81 THR A O 1
ATOM 708 N N . MET A 1 82 ? 26.864 -5.154 -14.447 1.00 92.94 82 MET A N 1
ATOM 709 C CA . MET A 1 82 ? 26.900 -6.109 -15.567 1.00 92.94 82 MET A CA 1
ATOM 710 C C . MET A 1 82 ? 26.201 -5.611 -16.855 1.00 92.94 82 MET A C 1
ATOM 712 O O . MET A 1 82 ? 25.219 -4.862 -16.821 1.00 92.94 82 MET A O 1
ATOM 716 N N . GLU A 1 83 ? 26.700 -6.053 -18.013 1.00 95.50 83 GLU A N 1
ATOM 717 C CA . GLU A 1 83 ? 26.058 -5.872 -19.323 1.00 95.50 83 GLU A CA 1
ATOM 718 C C . GLU A 1 83 ? 24.788 -6.730 -19.456 1.00 95.50 83 GLU A C 1
ATOM 720 O O . GLU A 1 83 ? 24.712 -7.837 -18.921 1.00 95.50 83 GLU A O 1
ATOM 725 N N . PHE A 1 84 ? 23.774 -6.229 -20.172 1.00 97.00 84 PHE A N 1
ATOM 726 C CA . PHE A 1 84 ? 22.445 -6.852 -20.171 1.00 97.00 84 PHE A CA 1
ATOM 727 C C . PHE A 1 84 ? 22.417 -8.242 -20.820 1.00 97.00 84 PHE A C 1
ATOM 729 O O . PHE A 1 84 ? 21.799 -9.147 -20.265 1.00 97.00 84 PHE A O 1
ATOM 736 N N . ASP A 1 85 ? 23.122 -8.443 -21.936 1.00 96.31 85 ASP A N 1
ATOM 737 C CA . ASP A 1 85 ? 23.144 -9.739 -22.628 1.00 96.31 85 ASP A CA 1
ATOM 738 C C . ASP A 1 85 ? 23.738 -10.839 -21.731 1.00 96.31 85 ASP A C 1
ATOM 740 O O . ASP A 1 85 ? 23.160 -11.915 -21.587 1.00 96.31 85 ASP A O 1
ATOM 744 N N . ARG A 1 86 ? 24.824 -10.534 -21.010 1.00 95.38 86 ARG A N 1
ATOM 745 C CA . ARG A 1 86 ? 25.441 -11.458 -20.046 1.00 95.38 86 ARG A CA 1
ATOM 746 C C . ARG A 1 86 ? 24.579 -11.691 -18.800 1.00 95.38 86 ARG A C 1
ATOM 748 O O . ARG A 1 86 ? 24.617 -12.769 -18.211 1.00 95.38 86 ARG A O 1
ATOM 755 N N . LEU A 1 87 ? 23.771 -10.706 -18.407 1.00 96.31 87 LEU A N 1
ATOM 756 C CA . LEU A 1 87 ? 22.770 -10.872 -17.352 1.00 96.31 87 LEU A CA 1
ATOM 757 C C . LEU A 1 87 ? 21.625 -11.801 -17.798 1.00 96.31 87 LEU A C 1
ATOM 759 O O . LEU A 1 87 ? 21.127 -12.578 -16.986 1.00 96.31 87 LEU A O 1
ATOM 763 N N . VAL A 1 88 ? 21.245 -11.759 -19.079 1.00 97.06 88 VAL A N 1
ATOM 764 C CA . VAL A 1 88 ? 20.279 -12.678 -19.705 1.00 97.06 88 VAL A CA 1
ATOM 765 C C . VAL A 1 88 ? 20.840 -14.102 -19.790 1.00 97.06 88 VAL A C 1
ATOM 767 O O . VAL A 1 88 ? 20.142 -15.036 -19.403 1.00 97.06 88 VAL A O 1
ATOM 770 N N . GLU A 1 89 ? 22.105 -14.284 -20.185 1.00 95.94 89 GLU A N 1
ATOM 771 C CA . GLU A 1 89 ? 22.782 -15.598 -20.209 1.00 95.94 89 GLU A CA 1
ATOM 772 C C . GLU A 1 89 ? 22.805 -16.303 -18.838 1.00 95.94 89 GLU A C 1
ATOM 774 O O . GLU A 1 89 ? 22.711 -17.528 -18.763 1.00 95.94 89 GLU A O 1
ATOM 779 N N . LEU A 1 90 ? 22.908 -15.542 -17.741 1.00 95.19 90 LEU A N 1
ATOM 780 C CA . LEU A 1 90 ? 22.906 -16.073 -16.371 1.00 95.19 90 LEU A CA 1
ATOM 781 C C . LEU A 1 90 ? 21.499 -16.380 -15.820 1.00 95.19 90 LEU A C 1
ATOM 783 O O . LEU A 1 90 ? 21.376 -16.968 -14.740 1.00 95.19 90 LEU A O 1
ATOM 787 N N . LEU A 1 91 ? 20.428 -15.992 -16.519 1.00 96.31 91 LEU A N 1
ATOM 788 C CA . LEU A 1 91 ? 19.049 -16.188 -16.076 1.00 96.31 91 LEU A CA 1
ATOM 789 C C . LEU A 1 91 ? 18.388 -17.364 -16.802 1.00 96.31 91 LEU A C 1
ATOM 791 O O . LEU A 1 91 ? 18.310 -17.427 -18.022 1.00 96.31 91 LEU A O 1
ATOM 795 N N . HIS A 1 92 ? 17.825 -18.299 -16.034 1.00 97.44 92 HIS A N 1
ATOM 796 C CA . HIS A 1 92 ? 17.117 -19.446 -16.604 1.00 97.44 92 HIS A CA 1
ATOM 797 C C . HIS A 1 92 ? 15.877 -18.985 -17.416 1.00 97.44 92 HIS A C 1
ATOM 799 O O . HIS A 1 92 ? 15.001 -18.337 -16.825 1.00 97.44 92 HIS A O 1
ATOM 805 N N . PRO A 1 93 ? 15.719 -19.364 -18.707 1.00 97.12 93 PRO A N 1
ATOM 806 C CA . PRO A 1 93 ? 14.712 -18.796 -19.618 1.00 97.12 93 PRO A CA 1
ATOM 807 C C . PRO A 1 93 ? 13.272 -18.789 -19.097 1.00 97.12 93 PRO A C 1
ATOM 809 O O . PRO A 1 93 ? 12.558 -17.804 -19.268 1.00 97.12 93 PRO A O 1
ATOM 812 N N . LYS A 1 94 ? 12.861 -19.837 -18.367 1.00 96.44 94 LYS A N 1
ATOM 813 C CA . LYS A 1 94 ? 11.536 -19.901 -17.723 1.00 96.44 94 LYS A CA 1
ATOM 814 C C . LYS A 1 94 ? 11.242 -18.698 -16.809 1.00 96.44 94 LYS A C 1
ATOM 816 O O . LYS A 1 94 ? 10.123 -18.204 -16.816 1.00 96.44 94 LYS A O 1
ATOM 821 N N . PHE A 1 95 ? 12.222 -18.201 -16.047 1.00 95.38 95 PHE A N 1
ATOM 822 C CA . PHE A 1 95 ? 11.995 -17.007 -15.228 1.00 95.38 95 PHE A CA 1
ATOM 823 C C . PHE A 1 95 ? 11.810 -15.771 -16.110 1.00 95.38 95 PHE A C 1
ATOM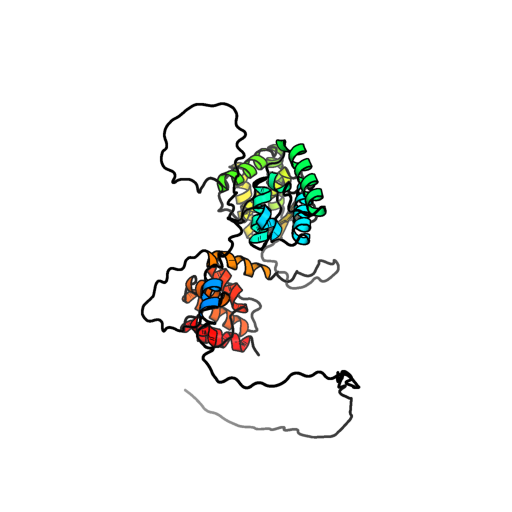 825 O O . PHE A 1 95 ? 10.907 -14.980 -15.858 1.00 95.38 95 PHE A O 1
ATOM 832 N N . MET A 1 96 ? 12.630 -15.606 -17.151 1.00 97.56 96 MET A N 1
ATOM 833 C CA . MET A 1 96 ? 12.527 -14.453 -18.048 1.00 97.56 96 MET A CA 1
ATOM 834 C C . MET A 1 96 ? 11.158 -14.406 -18.733 1.00 97.56 96 MET A C 1
ATOM 836 O O . MET A 1 96 ? 10.509 -13.363 -18.697 1.00 97.56 96 MET A O 1
ATOM 840 N N . SER A 1 97 ? 10.650 -15.534 -19.240 1.00 97.88 97 SER A N 1
ATOM 841 C CA . SER A 1 97 ? 9.314 -15.587 -19.845 1.00 97.88 97 SER A CA 1
ATOM 842 C C . SER A 1 97 ? 8.181 -15.386 -18.827 1.00 97.88 97 SER A C 1
ATOM 844 O O . SER A 1 97 ? 7.195 -14.728 -19.155 1.00 97.88 97 SER A O 1
ATOM 846 N N . GLU A 1 98 ? 8.310 -15.850 -17.579 1.00 97.56 98 GLU A N 1
ATOM 847 C CA . GLU A 1 98 ? 7.359 -15.542 -16.495 1.00 97.56 98 GLU A CA 1
ATOM 848 C C . GLU A 1 98 ? 7.312 -14.037 -16.167 1.00 97.56 98 GLU A C 1
ATOM 850 O O . GLU A 1 98 ? 6.228 -13.455 -16.079 1.00 97.56 98 GLU A O 1
ATOM 855 N N . TYR A 1 99 ? 8.468 -13.381 -16.017 1.00 97.38 99 TYR A N 1
ATOM 856 C CA . TYR A 1 99 ? 8.546 -11.946 -15.716 1.00 97.38 99 TYR A CA 1
ATOM 857 C C . TYR A 1 99 ? 8.095 -11.070 -16.895 1.00 97.38 99 TYR A C 1
ATOM 859 O O . TYR A 1 99 ? 7.330 -10.125 -16.692 1.00 97.38 99 TYR A O 1
ATOM 867 N N . LEU A 1 100 ? 8.490 -11.404 -18.128 1.00 98.25 100 LEU A N 1
ATOM 868 C CA . LEU A 1 100 ? 8.035 -10.709 -19.337 1.00 98.25 100 LEU A CA 1
ATOM 869 C C . LEU A 1 100 ? 6.514 -10.852 -19.522 1.00 98.25 100 LEU A C 1
ATOM 871 O O . LEU A 1 100 ? 5.842 -9.868 -19.826 1.00 98.25 100 LEU A O 1
ATOM 875 N N . ASN A 1 101 ? 5.932 -12.030 -19.262 1.00 98.38 101 ASN A N 1
ATOM 876 C CA . ASN A 1 101 ? 4.474 -12.193 -19.288 1.00 98.38 101 ASN A CA 1
ATOM 877 C C . ASN A 1 101 ? 3.774 -11.371 -18.196 1.00 98.38 101 ASN A C 1
ATOM 879 O O . ASN A 1 101 ? 2.727 -10.788 -18.467 1.00 98.38 101 ASN A O 1
ATOM 883 N N . LYS A 1 102 ? 4.340 -11.261 -16.985 1.00 97.56 102 LYS A N 1
ATOM 884 C CA . LYS A 1 102 ? 3.798 -10.369 -15.942 1.00 97.56 102 LYS A CA 1
ATOM 885 C C . LYS A 1 102 ? 3.789 -8.903 -16.389 1.00 97.56 102 LYS A C 1
ATOM 887 O O . LYS A 1 102 ? 2.766 -8.245 -16.229 1.00 97.56 102 LYS A O 1
ATOM 892 N N . ILE A 1 103 ? 4.869 -8.421 -17.012 1.00 97.19 103 ILE A N 1
ATOM 893 C CA . ILE A 1 103 ? 4.935 -7.073 -17.606 1.00 97.19 103 ILE A CA 1
ATOM 894 C C . ILE A 1 103 ? 3.873 -6.902 -18.704 1.00 97.19 103 ILE A C 1
ATOM 896 O O . ILE A 1 103 ? 3.136 -5.920 -18.696 1.00 97.19 103 ILE A O 1
ATOM 900 N N . LEU A 1 104 ? 3.762 -7.854 -19.637 1.00 97.50 104 LEU A N 1
ATOM 901 C CA . LEU A 1 104 ? 2.805 -7.774 -20.745 1.00 97.50 104 LEU A CA 1
ATOM 902 C C . LEU A 1 104 ? 1.343 -7.815 -20.268 1.00 97.50 104 LEU A C 1
ATOM 904 O O . LEU A 1 104 ? 0.487 -7.178 -20.879 1.00 97.50 104 LEU A O 1
ATOM 908 N N . THR A 1 105 ? 1.052 -8.546 -19.191 1.00 97.62 105 THR A N 1
ATOM 909 C CA . THR A 1 105 ? -0.271 -8.577 -18.550 1.00 97.62 105 THR A CA 1
ATOM 910 C C . THR A 1 105 ? -0.561 -7.266 -17.822 1.00 97.62 105 THR A C 1
ATOM 912 O O . THR A 1 105 ? -1.635 -6.703 -18.010 1.00 97.62 105 THR A O 1
ATOM 915 N N . PHE A 1 106 ? 0.409 -6.733 -17.071 1.00 96.75 106 PHE A N 1
ATOM 916 C CA . PHE A 1 106 ? 0.313 -5.425 -16.415 1.00 96.75 106 PHE A CA 1
ATOM 917 C C . PHE A 1 106 ? 0.006 -4.305 -17.418 1.00 96.75 106 PHE A C 1
ATOM 919 O O . PHE A 1 106 ? -0.988 -3.604 -17.252 1.00 96.75 106 PHE A O 1
ATOM 926 N N . LEU A 1 107 ? 0.775 -4.209 -18.509 1.00 95.06 107 LEU A N 1
ATOM 927 C CA . LEU A 1 107 ? 0.567 -3.210 -19.566 1.00 95.06 107 LEU A CA 1
ATOM 928 C C . LEU A 1 107 ? -0.811 -3.313 -20.246 1.00 95.06 107 LEU A C 1
ATOM 930 O O . LEU A 1 107 ? -1.289 -2.327 -20.793 1.00 95.06 107 LEU A O 1
ATOM 934 N N . LYS A 1 108 ? -1.453 -4.488 -20.224 1.00 95.06 108 LYS A N 1
ATOM 935 C CA . LYS A 1 108 ? -2.803 -4.715 -20.773 1.00 95.06 108 LYS A CA 1
ATOM 936 C C . LYS A 1 108 ? -3.933 -4.504 -19.757 1.00 95.06 108 LYS A C 1
ATOM 938 O O . LYS A 1 108 ? -5.094 -4.577 -20.151 1.00 95.06 108 LYS A O 1
ATOM 943 N N . SER A 1 109 ? -3.612 -4.284 -18.484 1.00 93.81 109 SER A N 1
ATOM 944 C CA . SER A 1 109 ? -4.575 -3.984 -17.419 1.00 93.81 109 SER A CA 1
ATOM 945 C C . SER A 1 109 ? -4.687 -2.475 -17.180 1.00 93.81 109 SER A C 1
ATOM 947 O O . SER A 1 109 ? -3.884 -1.698 -17.694 1.00 93.81 109 SER A O 1
ATOM 949 N N . ASN A 1 110 ? -5.653 -2.057 -16.361 1.00 87.75 110 ASN A N 1
ATOM 950 C CA . ASN A 1 110 ? -5.800 -0.658 -15.942 1.00 87.75 110 ASN A CA 1
ATOM 951 C C . ASN A 1 110 ? -4.885 -0.283 -14.752 1.00 87.75 110 ASN A C 1
ATOM 953 O O . ASN A 1 110 ? -4.973 0.830 -14.236 1.00 87.75 110 ASN A O 1
ATOM 957 N N . ASN A 1 111 ? -4.027 -1.200 -14.293 1.00 89.12 111 ASN A N 1
ATOM 958 C CA . ASN A 1 111 ? -3.216 -1.017 -13.091 1.00 89.12 111 ASN A CA 1
ATOM 959 C C . ASN A 1 111 ? -2.159 0.081 -13.288 1.00 89.12 111 ASN A C 1
ATOM 961 O O . ASN A 1 111 ? -1.479 0.135 -14.311 1.00 89.12 111 ASN A O 1
ATOM 965 N N . THR A 1 112 ? -1.950 0.918 -12.270 1.00 89.25 112 THR A N 1
ATOM 966 C CA . THR A 1 112 ? -0.920 1.972 -12.300 1.00 89.25 112 THR A CA 1
ATOM 967 C C . THR A 1 112 ? 0.479 1.476 -11.937 1.00 89.25 112 THR A C 1
ATOM 969 O O . THR A 1 112 ? 1.462 2.129 -12.281 1.00 89.25 112 THR A O 1
ATOM 972 N N . GLU A 1 113 ? 0.586 0.343 -11.241 1.00 92.00 113 GLU A N 1
ATOM 973 C CA . GLU A 1 113 ? 1.847 -0.220 -10.748 1.00 92.00 113 GLU A CA 1
ATOM 974 C C . GLU A 1 113 ? 1.852 -1.759 -10.739 1.00 92.00 113 GLU A C 1
ATOM 976 O O . GLU A 1 113 ? 0.803 -2.409 -10.740 1.00 92.00 113 GLU A O 1
ATOM 981 N N . ILE A 1 114 ? 3.055 -2.340 -10.740 1.00 94.25 114 ILE A N 1
ATOM 982 C CA . ILE A 1 114 ? 3.304 -3.771 -10.543 1.00 94.25 114 ILE A CA 1
ATOM 983 C C . ILE A 1 114 ? 4.495 -3.951 -9.598 1.00 94.25 114 ILE A C 1
ATOM 985 O O . ILE A 1 114 ? 5.588 -3.445 -9.851 1.00 94.25 114 ILE A O 1
ATOM 989 N N . CYS A 1 115 ? 4.277 -4.694 -8.515 1.00 91.69 115 CYS A N 1
ATOM 990 C CA . CYS A 1 115 ? 5.268 -4.915 -7.466 1.00 91.69 115 CYS A CA 1
ATOM 991 C C . CYS A 1 115 ? 5.950 -6.282 -7.613 1.00 91.69 115 CYS A C 1
ATOM 993 O O . CYS A 1 115 ? 5.321 -7.280 -7.977 1.00 91.69 115 CYS A O 1
ATOM 995 N N . PHE A 1 116 ? 7.241 -6.338 -7.283 1.00 91.50 116 PHE A N 1
ATOM 996 C CA . PHE A 1 116 ? 8.054 -7.557 -7.319 1.00 91.50 116 PHE A CA 1
ATOM 997 C C . PHE A 1 116 ? 8.776 -7.761 -5.972 1.00 91.50 116 PHE A C 1
ATOM 999 O O . PHE A 1 116 ? 9.997 -7.609 -5.909 1.00 91.50 116 PHE A O 1
ATOM 1006 N N . PRO A 1 117 ? 8.040 -8.072 -4.886 1.00 86.00 117 PRO A N 1
ATOM 1007 C CA . PRO A 1 117 ? 8.619 -8.211 -3.551 1.00 86.00 117 PRO A CA 1
ATOM 1008 C C . PRO A 1 117 ? 9.659 -9.338 -3.490 1.00 86.00 117 PRO A C 1
ATOM 1010 O O . PRO A 1 117 ? 9.534 -10.361 -4.168 1.00 86.00 117 PRO A O 1
ATOM 1013 N N . HIS A 1 118 ? 10.689 -9.131 -2.664 1.00 85.06 118 HIS A N 1
ATOM 1014 C CA . HIS A 1 118 ? 11.775 -10.083 -2.374 1.00 85.06 118 HIS A CA 1
ATOM 1015 C C . HIS A 1 118 ? 12.476 -10.671 -3.619 1.00 85.06 118 HIS A C 1
ATOM 1017 O O . HIS A 1 118 ? 12.925 -11.820 -3.628 1.00 85.06 118 HIS A O 1
ATOM 1023 N N . ILE A 1 119 ? 12.571 -9.887 -4.696 1.00 90.31 119 ILE A N 1
ATOM 1024 C CA . ILE A 1 119 ? 13.229 -10.293 -5.937 1.00 90.31 119 ILE A CA 1
ATOM 1025 C C . ILE A 1 119 ? 14.758 -10.401 -5.767 1.00 90.31 119 ILE A C 1
ATOM 1027 O O . ILE A 1 119 ? 15.407 -9.533 -5.194 1.00 90.31 119 ILE A O 1
ATOM 1031 N N . ALA A 1 120 ? 15.354 -11.485 -6.274 1.00 91.62 120 ALA A N 1
ATOM 1032 C CA . ALA A 1 120 ? 16.802 -11.704 -6.185 1.00 91.62 120 ALA A CA 1
ATOM 1033 C C . ALA A 1 120 ? 17.591 -10.695 -7.057 1.00 91.62 120 ALA A C 1
ATOM 1035 O O . ALA A 1 120 ? 17.141 -10.421 -8.172 1.00 91.62 120 ALA A O 1
ATOM 1036 N N . PRO A 1 121 ? 18.790 -10.219 -6.652 1.00 92.50 121 PRO A N 1
ATOM 1037 C CA . PRO A 1 121 ? 19.494 -9.106 -7.312 1.00 92.50 121 PRO A CA 1
ATOM 1038 C C . PRO A 1 121 ? 19.701 -9.222 -8.833 1.00 92.50 121 PRO A C 1
ATOM 1040 O O . PRO A 1 121 ? 19.533 -8.243 -9.553 1.00 92.50 121 PRO A O 1
ATOM 1043 N N . TYR A 1 122 ? 19.992 -10.416 -9.359 1.00 94.19 122 TYR A N 1
ATOM 1044 C CA . TYR A 1 122 ? 20.114 -10.640 -10.810 1.00 94.19 122 TYR A CA 1
ATOM 1045 C C . TYR A 1 122 ? 18.774 -10.463 -11.551 1.00 94.19 122 TYR A C 1
ATOM 1047 O O . TYR A 1 122 ? 18.724 -9.917 -12.651 1.00 94.19 122 TYR A O 1
ATOM 1055 N N . LYS A 1 123 ? 17.665 -10.878 -10.925 1.00 95.06 123 LYS A N 1
ATOM 1056 C CA . LYS A 1 123 ? 16.303 -10.699 -11.450 1.00 95.06 123 LYS A CA 1
ATOM 1057 C C . LYS A 1 123 ? 15.836 -9.243 -11.296 1.00 95.06 123 LYS A C 1
ATOM 1059 O O . LYS A 1 123 ? 15.164 -8.734 -12.187 1.00 95.06 123 LYS A O 1
ATOM 1064 N N . GLU A 1 124 ? 16.224 -8.572 -10.207 1.00 95.19 124 GLU A N 1
ATOM 1065 C CA . GLU A 1 124 ? 16.015 -7.132 -9.990 1.00 95.19 124 GLU A CA 1
ATOM 1066 C C . GLU A 1 124 ? 16.678 -6.323 -11.109 1.00 95.19 124 GLU A C 1
ATOM 1068 O O . GLU A 1 124 ? 15.997 -5.595 -11.829 1.00 95.19 124 GLU A O 1
ATOM 1073 N N . ALA A 1 125 ? 17.986 -6.512 -11.312 1.00 95.62 125 ALA A N 1
ATOM 1074 C CA . ALA A 1 125 ? 18.755 -5.819 -12.340 1.00 95.62 125 ALA A CA 1
ATOM 1075 C C . ALA A 1 125 ? 18.178 -6.042 -13.748 1.00 95.62 125 ALA A C 1
ATOM 1077 O O . ALA A 1 125 ? 18.088 -5.095 -14.527 1.00 95.62 125 ALA A O 1
ATOM 1078 N N . PHE A 1 126 ? 17.709 -7.255 -14.057 1.00 97.56 126 PHE A N 1
ATOM 1079 C CA . PHE A 1 126 ? 17.058 -7.577 -15.329 1.00 97.56 126 PHE A CA 1
ATOM 1080 C C . PHE A 1 126 ? 15.778 -6.756 -15.560 1.00 97.56 126 PHE A C 1
ATOM 1082 O O . PHE A 1 126 ? 15.648 -6.091 -16.592 1.00 97.56 126 PHE A O 1
ATOM 1089 N N . LEU A 1 127 ? 14.864 -6.727 -14.582 1.00 96.50 127 LEU A N 1
ATOM 1090 C CA . LEU A 1 127 ? 13.647 -5.909 -14.657 1.00 96.50 127 LEU A CA 1
ATOM 1091 C C . LEU A 1 127 ? 13.965 -4.414 -14.741 1.00 96.50 127 LEU A C 1
ATOM 1093 O O . LEU A 1 127 ? 13.381 -3.699 -15.555 1.00 96.50 127 LEU A O 1
ATOM 1097 N N . VAL A 1 128 ? 14.906 -3.949 -13.918 1.00 95.38 128 VAL A N 1
ATOM 1098 C CA . VAL A 1 128 ? 15.347 -2.552 -13.867 1.00 95.38 128 VAL A CA 1
ATOM 1099 C C . VAL A 1 128 ? 15.940 -2.120 -15.205 1.00 95.38 128 VAL A C 1
ATOM 1101 O O . VAL A 1 128 ? 15.601 -1.039 -15.677 1.00 95.38 128 VAL A O 1
ATOM 1104 N N . ARG A 1 129 ? 16.764 -2.950 -15.859 1.00 95.94 129 ARG A N 1
ATOM 1105 C CA . ARG A 1 129 ? 17.347 -2.659 -17.180 1.00 95.94 129 ARG A CA 1
ATOM 1106 C C . ARG A 1 129 ? 16.281 -2.621 -18.283 1.00 95.94 129 ARG A C 1
ATOM 1108 O O . ARG A 1 129 ? 16.292 -1.681 -19.075 1.00 95.94 129 ARG A O 1
ATOM 1115 N N . ILE A 1 130 ? 15.310 -3.540 -18.292 1.00 96.50 130 ILE A N 1
ATOM 1116 C CA . ILE A 1 130 ? 14.167 -3.499 -19.231 1.00 96.50 130 ILE A CA 1
ATOM 1117 C C . ILE A 1 130 ? 13.316 -2.235 -19.036 1.00 96.50 130 ILE A C 1
ATOM 1119 O O . ILE A 1 130 ? 12.987 -1.557 -20.005 1.00 96.50 130 ILE A O 1
ATOM 1123 N N . ALA A 1 131 ? 13.003 -1.879 -17.787 1.00 94.12 131 ALA A N 1
ATOM 1124 C CA . ALA A 1 131 ? 12.273 -0.653 -17.454 1.00 94.12 131 ALA A CA 1
ATOM 1125 C C . ALA A 1 131 ? 13.096 0.634 -17.678 1.00 94.12 131 ALA A C 1
ATOM 1127 O O . ALA A 1 131 ? 12.539 1.730 -17.665 1.00 94.12 131 ALA A O 1
ATOM 1128 N N . SER A 1 132 ? 14.418 0.509 -17.836 1.00 92.31 132 SER A N 1
ATOM 1129 C CA . SER A 1 132 ? 15.361 1.617 -18.025 1.00 92.31 132 SER A CA 1
ATOM 1130 C C . SER A 1 132 ? 15.610 1.960 -19.490 1.00 92.31 132 SER A C 1
ATOM 1132 O O . SER A 1 132 ? 15.746 3.140 -19.810 1.00 92.31 132 SER A O 1
ATOM 1134 N N . ASP A 1 133 ? 15.699 0.949 -20.355 1.00 94.81 133 ASP A N 1
ATOM 1135 C CA . ASP A 1 133 ? 15.794 1.094 -21.808 1.00 94.81 133 ASP A CA 1
ATOM 1136 C C . ASP A 1 133 ? 15.039 -0.063 -22.477 1.00 94.81 133 ASP A C 1
ATOM 1138 O O . ASP A 1 133 ? 15.379 -1.239 -22.317 1.00 94.81 133 ASP A O 1
ATOM 1142 N N . HIS A 1 134 ? 14.018 0.287 -23.259 1.00 93.12 134 HIS A N 1
ATOM 1143 C CA . HIS A 1 134 ? 13.176 -0.660 -23.981 1.00 93.12 134 HIS A CA 1
ATOM 1144 C C . HIS A 1 134 ? 13.928 -1.401 -25.096 1.00 93.12 134 HIS A C 1
ATOM 1146 O O . HIS A 1 134 ? 13.445 -2.437 -25.546 1.00 93.12 134 HIS A O 1
ATOM 1152 N N . LYS A 1 135 ? 15.121 -0.949 -25.512 1.00 95.94 135 LYS A N 1
ATOM 1153 C CA . LYS A 1 135 ? 16.002 -1.711 -26.417 1.00 95.94 135 LYS A CA 1
ATOM 1154 C C . LYS A 1 135 ? 16.464 -3.040 -25.821 1.00 95.94 135 LYS A C 1
ATOM 1156 O O . LYS A 1 135 ? 16.739 -3.969 -26.568 1.00 95.94 135 LYS A O 1
ATOM 1161 N N . ASN A 1 136 ? 16.471 -3.183 -24.494 1.00 97.50 136 ASN A N 1
ATOM 1162 C CA . ASN A 1 136 ? 16.762 -4.464 -23.843 1.00 97.50 136 ASN A CA 1
ATOM 1163 C C . ASN A 1 136 ? 15.694 -5.541 -24.152 1.00 97.50 136 ASN A C 1
ATOM 1165 O O . ASN A 1 136 ? 15.957 -6.729 -23.999 1.00 97.50 136 ASN A O 1
ATOM 1169 N N . LEU A 1 137 ? 14.516 -5.160 -24.673 1.00 97.62 137 LEU A N 1
ATOM 1170 C CA . LEU A 1 137 ? 13.516 -6.079 -25.248 1.00 97.62 137 LEU A CA 1
ATOM 1171 C C . LEU A 1 137 ? 13.932 -6.651 -26.623 1.00 97.62 137 LEU A C 1
ATOM 1173 O O . LEU A 1 137 ? 13.233 -7.500 -27.177 1.00 97.62 137 LEU A O 1
ATOM 1177 N N . GLU A 1 138 ? 15.044 -6.183 -27.190 1.00 97.50 138 GLU A N 1
ATOM 1178 C CA . GLU A 1 138 ? 15.617 -6.631 -28.467 1.00 97.50 138 GLU A CA 1
ATOM 1179 C C . GLU A 1 138 ? 16.864 -7.518 -28.272 1.00 97.50 138 GLU A C 1
ATOM 1181 O O . GLU A 1 138 ? 17.511 -7.885 -29.249 1.00 97.50 138 GLU A O 1
ATOM 1186 N N . CYS A 1 139 ? 17.182 -7.882 -27.021 1.00 97.44 139 CYS A N 1
ATOM 1187 C CA . CYS A 1 139 ? 18.325 -8.720 -26.650 1.00 97.44 139 CYS A CA 1
ATOM 1188 C C . CYS A 1 139 ? 18.354 -10.049 -27.442 1.00 97.44 139 CYS A C 1
ATOM 1190 O O . CYS A 1 139 ? 17.385 -10.816 -27.385 1.00 97.44 139 CYS A O 1
ATOM 1192 N N . PRO A 1 140 ? 19.459 -10.364 -28.150 1.00 96.75 140 PRO A N 1
ATOM 1193 C CA . PRO A 1 140 ? 19.558 -11.561 -28.985 1.00 96.75 140 PRO A CA 1
ATOM 1194 C C . PRO A 1 140 ? 19.721 -12.858 -28.178 1.00 96.75 140 PRO A C 1
ATOM 1196 O O . PRO A 1 140 ? 19.473 -13.933 -28.717 1.00 96.75 140 PRO A O 1
ATOM 1199 N N . ALA A 1 141 ? 20.106 -12.773 -26.898 1.00 97.06 141 ALA A N 1
ATOM 1200 C CA . ALA A 1 141 ? 20.252 -13.925 -26.004 1.00 97.06 141 ALA A CA 1
ATOM 1201 C C . ALA A 1 141 ? 18.908 -14.453 -25.450 1.00 97.06 141 ALA A C 1
ATOM 1203 O O . ALA A 1 141 ? 18.877 -15.472 -24.759 1.00 97.06 141 ALA A O 1
ATOM 1204 N N . PHE A 1 142 ? 17.781 -13.796 -25.754 1.00 98.00 142 PHE A N 1
ATOM 1205 C CA . PHE A 1 142 ? 16.450 -14.319 -25.439 1.00 98.00 142 PHE A CA 1
ATOM 1206 C C . PHE A 1 142 ? 16.091 -15.552 -26.281 1.00 98.00 142 PHE A C 1
ATOM 1208 O O . PHE A 1 142 ? 16.314 -15.575 -27.492 1.00 98.00 142 PHE A O 1
ATOM 1215 N N . ASP A 1 143 ? 15.425 -16.532 -25.659 1.00 97.44 143 ASP A N 1
ATOM 1216 C CA . ASP A 1 143 ? 14.784 -17.637 -26.380 1.00 97.44 143 ASP A CA 1
ATOM 1217 C C . ASP A 1 143 ? 13.582 -17.149 -27.215 1.00 97.44 143 ASP A C 1
ATOM 1219 O O . ASP A 1 143 ? 13.072 -16.042 -27.023 1.00 97.44 143 ASP A O 1
ATOM 1223 N N . GLU A 1 144 ? 13.102 -17.979 -28.145 1.00 98.12 144 GLU A N 1
ATOM 1224 C CA . GLU A 1 144 ? 11.976 -17.635 -29.029 1.00 98.12 144 GLU A CA 1
ATOM 1225 C C . GLU A 1 144 ? 10.728 -17.186 -28.240 1.00 98.12 144 GLU A C 1
ATOM 1227 O O . GLU A 1 144 ? 10.045 -16.230 -28.623 1.00 98.12 144 GLU A O 1
ATOM 1232 N N . THR A 1 145 ? 10.469 -17.817 -27.090 1.00 98.25 145 THR A N 1
ATOM 1233 C CA . THR A 1 145 ? 9.385 -17.451 -26.170 1.00 98.25 145 THR A CA 1
ATOM 1234 C C . THR A 1 145 ? 9.537 -16.010 -25.679 1.00 98.25 145 THR A C 1
ATOM 1236 O O . THR A 1 145 ? 8.625 -15.195 -25.845 1.00 98.25 145 THR A O 1
ATOM 1239 N N . CYS A 1 146 ? 10.694 -15.671 -25.106 1.00 98.31 146 CYS A N 1
ATOM 1240 C CA . CYS A 1 146 ? 10.992 -14.338 -24.596 1.00 98.31 146 CYS A CA 1
ATOM 1241 C C . CYS A 1 146 ? 11.006 -13.299 -25.721 1.00 98.31 146 CYS A C 1
ATOM 1243 O O . CYS A 1 146 ? 10.410 -12.239 -25.552 1.00 98.31 146 CYS A O 1
ATOM 1245 N N . GLN A 1 147 ? 11.578 -13.602 -26.892 1.00 98.25 147 GLN A N 1
ATOM 1246 C CA . GLN A 1 147 ? 11.558 -12.701 -28.053 1.00 98.25 147 GLN A CA 1
ATOM 1247 C C . GLN A 1 147 ? 10.125 -12.354 -28.495 1.00 98.25 147 GLN A C 1
ATOM 1249 O O . GLN A 1 147 ? 9.825 -11.192 -28.780 1.00 98.25 147 GLN A O 1
ATOM 1254 N N . ASN A 1 148 ? 9.217 -13.335 -28.521 1.00 98.38 148 ASN A N 1
ATOM 1255 C CA . ASN A 1 148 ? 7.820 -13.130 -28.910 1.00 98.38 148 ASN A CA 1
ATOM 1256 C C . ASN A 1 148 ? 7.033 -12.284 -27.886 1.00 98.38 148 ASN A C 1
ATOM 1258 O O . ASN A 1 148 ? 6.250 -11.407 -28.275 1.00 98.38 148 ASN A O 1
ATOM 1262 N N . ILE A 1 149 ? 7.280 -12.477 -26.585 1.00 98.50 149 ILE A N 1
ATOM 1263 C CA . ILE A 1 149 ? 6.683 -11.649 -25.523 1.00 98.50 149 ILE A CA 1
ATOM 1264 C C . ILE A 1 149 ? 7.269 -10.228 -25.560 1.00 98.50 149 ILE A C 1
ATOM 1266 O O . ILE A 1 149 ? 6.519 -9.253 -25.563 1.00 98.50 149 ILE A O 1
ATOM 1270 N N . SER A 1 150 ? 8.592 -10.090 -25.669 1.00 98.25 150 SER A N 1
ATOM 1271 C CA . SER A 1 150 ? 9.299 -8.804 -25.723 1.00 98.25 150 SER A CA 1
ATOM 1272 C C . SER A 1 150 ? 8.924 -7.961 -26.946 1.00 98.25 150 SER A C 1
ATOM 1274 O O . SER A 1 150 ? 8.784 -6.742 -26.830 1.00 98.25 150 SER A O 1
ATOM 1276 N N . ARG A 1 151 ? 8.663 -8.589 -28.104 1.00 98.44 151 ARG A N 1
ATOM 1277 C CA . ARG A 1 151 ? 8.058 -7.917 -29.269 1.00 98.44 151 ARG A CA 1
ATOM 1278 C C . ARG A 1 151 ? 6.669 -7.369 -28.927 1.00 98.44 151 ARG A C 1
ATOM 1280 O O . ARG A 1 151 ? 6.437 -6.177 -29.085 1.00 98.44 151 ARG A O 1
ATOM 1287 N N . SER A 1 152 ? 5.810 -8.195 -28.328 1.00 98.25 152 SER A N 1
ATOM 1288 C CA . SER A 1 152 ? 4.456 -7.798 -27.906 1.00 98.25 152 SER A CA 1
ATOM 1289 C C . SER A 1 152 ? 4.443 -6.645 -26.885 1.00 98.25 152 SER A C 1
ATOM 1291 O O . SER A 1 152 ? 3.550 -5.800 -26.926 1.00 98.25 152 SER A O 1
ATOM 1293 N N . ILE A 1 153 ? 5.428 -6.590 -25.977 1.00 97.62 153 ILE A N 1
ATOM 1294 C CA . ILE A 1 153 ? 5.628 -5.470 -25.040 1.00 97.62 153 ILE A CA 1
ATOM 1295 C C . ILE A 1 153 ? 6.007 -4.201 -25.813 1.00 97.62 153 ILE A C 1
ATOM 1297 O O . ILE A 1 153 ? 5.353 -3.171 -25.664 1.00 97.62 153 ILE A O 1
ATOM 1301 N N . ARG A 1 154 ? 7.037 -4.276 -26.664 1.00 96.88 154 ARG A N 1
ATOM 1302 C CA . ARG A 1 154 ? 7.552 -3.152 -27.463 1.00 96.88 154 ARG A CA 1
ATOM 1303 C C . ARG A 1 154 ? 6.488 -2.559 -28.394 1.00 96.88 154 ARG A C 1
ATOM 1305 O O . ARG A 1 154 ? 6.335 -1.339 -28.423 1.00 96.88 154 ARG A O 1
ATOM 1312 N N . ASP A 1 155 ? 5.699 -3.398 -29.061 1.00 97.38 155 ASP A N 1
ATOM 1313 C CA . ASP A 1 155 ? 4.579 -2.972 -29.909 1.00 97.38 155 ASP A CA 1
ATOM 1314 C C . ASP A 1 155 ? 3.512 -2.212 -29.097 1.00 97.38 155 ASP A C 1
ATOM 1316 O O . ASP A 1 155 ? 2.987 -1.185 -29.541 1.00 97.38 155 ASP A O 1
ATOM 1320 N N . PHE A 1 156 ? 3.222 -2.673 -27.872 1.00 96.31 156 PHE A N 1
ATOM 1321 C CA . PHE A 1 156 ? 2.296 -1.997 -26.964 1.00 96.31 156 PHE A CA 1
ATOM 1322 C C . PHE A 1 156 ? 2.836 -0.642 -26.485 1.00 96.31 156 PHE A C 1
ATOM 1324 O O . PHE A 1 156 ? 2.095 0.346 -26.507 1.00 96.31 156 PHE A O 1
ATOM 1331 N N . LEU A 1 157 ? 4.113 -0.564 -26.089 1.00 94.50 157 LEU A N 1
ATOM 1332 C CA . LEU A 1 157 ? 4.748 0.702 -25.705 1.00 94.50 157 LEU A CA 1
ATOM 1333 C C . LEU A 1 157 ? 4.722 1.706 -26.856 1.00 94.50 157 LEU A C 1
ATOM 1335 O O . LEU A 1 157 ? 4.333 2.852 -26.659 1.00 94.50 157 LEU A O 1
ATOM 1339 N N . TYR A 1 158 ? 5.112 1.278 -28.059 1.00 95.12 158 TYR A N 1
ATOM 1340 C CA . TYR A 1 158 ? 5.183 2.152 -29.225 1.00 95.12 158 TYR A CA 1
ATOM 1341 C C . TYR A 1 158 ? 3.806 2.738 -29.560 1.00 95.12 158 TYR A C 1
ATOM 1343 O O . TYR A 1 158 ? 3.657 3.959 -29.669 1.00 95.12 158 TYR A O 1
ATOM 1351 N N . LYS A 1 159 ? 2.778 1.879 -29.618 1.00 97.00 159 LYS A N 1
ATOM 1352 C CA . LYS A 1 159 ? 1.385 2.268 -29.883 1.00 97.00 159 LYS A CA 1
ATOM 1353 C C . LYS A 1 159 ? 0.836 3.268 -28.859 1.00 97.00 159 LYS A C 1
ATOM 1355 O O . LYS A 1 159 ? 0.088 4.166 -29.240 1.00 97.00 159 LYS A O 1
ATOM 1360 N N . ASN A 1 160 ? 1.204 3.130 -27.584 1.00 94.56 160 ASN A N 1
ATOM 1361 C CA . ASN A 1 160 ? 0.673 3.946 -26.487 1.00 94.56 160 ASN A CA 1
ATOM 1362 C C . ASN A 1 160 ? 1.695 4.950 -25.907 1.00 94.56 160 ASN A C 1
ATOM 1364 O O . ASN A 1 160 ? 1.492 5.494 -24.822 1.00 94.56 160 ASN A O 1
ATOM 1368 N N . SER A 1 161 ? 2.764 5.247 -26.650 1.00 92.12 161 SER A N 1
ATOM 1369 C CA . SER A 1 161 ? 3.915 6.082 -26.247 1.00 92.12 161 SER A CA 1
ATOM 1370 C C . SER A 1 161 ? 3.583 7.528 -25.845 1.00 92.12 161 SER A C 1
ATOM 1372 O O . SER A 1 161 ? 4.401 8.204 -25.229 1.00 92.12 161 SER A O 1
ATOM 1374 N N . LYS A 1 162 ? 2.378 8.011 -26.173 1.00 90.50 162 LYS A N 1
ATOM 1375 C CA . LYS A 1 162 ? 1.853 9.329 -25.767 1.00 90.50 162 LYS A CA 1
ATOM 1376 C C . LYS A 1 162 ? 1.015 9.300 -24.482 1.00 90.50 162 LYS A C 1
ATOM 1378 O O . LYS A 1 162 ? 0.627 10.360 -24.003 1.00 90.50 162 LYS A O 1
ATOM 1383 N N . LEU A 1 163 ? 0.682 8.110 -23.978 1.00 84.88 163 LEU A N 1
ATOM 1384 C CA . LEU A 1 163 ? -0.241 7.894 -22.857 1.00 84.88 163 LEU A CA 1
ATOM 1385 C C . LEU A 1 163 ? 0.475 7.372 -21.606 1.00 84.88 163 LEU A C 1
ATOM 1387 O O . LEU A 1 163 ? 0.121 7.765 -20.499 1.00 84.88 163 LEU A O 1
ATOM 1391 N N . PHE A 1 164 ? 1.492 6.522 -21.778 1.00 82.00 164 PHE A N 1
ATOM 1392 C CA . PHE A 1 164 ? 2.229 5.904 -20.675 1.00 82.00 164 PHE A CA 1
ATOM 1393 C C . PHE A 1 164 ? 3.668 6.414 -20.597 1.00 82.00 164 PHE A C 1
ATOM 1395 O O . PHE A 1 164 ? 4.344 6.575 -21.611 1.00 82.00 164 PHE A O 1
ATOM 1402 N N . VAL A 1 165 ? 4.156 6.585 -19.369 1.00 85.31 165 VAL A N 1
ATOM 1403 C CA . VAL A 1 165 ? 5.575 6.781 -19.059 1.00 85.31 165 VAL A CA 1
ATOM 1404 C C . VAL A 1 165 ? 6.010 5.591 -18.215 1.00 85.31 165 VAL A C 1
ATOM 1406 O O . VAL A 1 165 ? 5.593 5.474 -17.065 1.00 85.31 165 VAL A O 1
ATOM 1409 N N . TRP A 1 166 ? 6.831 4.698 -18.773 1.00 85.31 166 TRP A N 1
ATOM 1410 C CA . TRP A 1 166 ? 7.430 3.623 -17.981 1.00 85.31 166 TRP A CA 1
ATOM 1411 C C . TRP A 1 166 ? 8.532 4.226 -17.101 1.00 85.31 166 TRP A C 1
ATOM 1413 O O . TRP A 1 166 ? 9.463 4.861 -17.589 1.00 85.31 166 TRP A O 1
ATOM 1423 N N . SER A 1 167 ? 8.412 4.040 -15.790 1.00 88.44 167 SER A N 1
ATOM 1424 C CA . SER A 1 167 ? 9.474 4.285 -14.813 1.00 88.44 167 SER A CA 1
ATOM 1425 C C . SER A 1 167 ? 9.521 3.142 -13.806 1.00 88.44 167 SER A C 1
ATOM 1427 O O . SER A 1 167 ? 8.500 2.499 -13.573 1.00 88.44 167 SER A O 1
ATOM 1429 N N . HIS A 1 168 ? 10.673 2.924 -13.176 1.00 88.62 168 HIS A N 1
ATOM 1430 C CA . HIS A 1 168 ? 10.797 2.044 -12.016 1.00 88.62 168 HIS A CA 1
ATOM 1431 C C . HIS A 1 168 ? 11.136 2.862 -10.762 1.00 88.62 168 HIS A C 1
ATOM 1433 O O . HIS A 1 168 ? 11.681 3.968 -10.839 1.00 88.62 168 HIS A O 1
ATOM 1439 N N . SER A 1 169 ? 10.811 2.317 -9.595 1.00 85.31 169 SER A N 1
ATOM 1440 C CA . SER A 1 169 ? 11.124 2.918 -8.301 1.00 85.31 169 SER A CA 1
ATOM 1441 C C . SER A 1 169 ? 11.278 1.841 -7.245 1.00 85.31 169 SER A C 1
ATOM 1443 O O . SER A 1 169 ? 10.497 0.893 -7.218 1.00 85.31 169 SER A O 1
ATOM 1445 N N . TYR A 1 170 ? 12.241 2.025 -6.351 1.00 81.81 170 TYR A N 1
ATOM 1446 C CA . TYR A 1 170 ? 12.362 1.199 -5.155 1.00 81.81 170 TYR A CA 1
ATOM 1447 C C . TYR A 1 170 ? 11.381 1.689 -4.082 1.00 81.81 170 TYR A C 1
ATOM 1449 O O . TYR A 1 170 ? 11.014 2.865 -4.053 1.00 81.81 170 TYR A O 1
ATOM 1457 N N . GLU A 1 171 ? 11.004 0.793 -3.172 1.00 61.38 171 GLU A N 1
ATOM 1458 C CA . GLU A 1 171 ? 9.987 0.975 -2.117 1.00 61.38 171 GLU A CA 1
ATOM 1459 C C . GLU A 1 171 ? 10.224 2.210 -1.221 1.00 61.38 171 GLU A C 1
ATOM 1461 O O . GLU A 1 171 ? 9.289 2.832 -0.725 1.00 61.38 171 GLU A O 1
ATOM 1466 N N . SER A 1 172 ? 11.479 2.662 -1.125 1.00 47.88 172 SER A N 1
ATOM 1467 C CA . SER A 1 172 ? 11.895 3.928 -0.497 1.00 47.88 172 SER A CA 1
ATOM 1468 C C . SER A 1 172 ? 11.411 5.211 -1.209 1.00 47.88 172 SER A C 1
ATOM 1470 O O . SER A 1 172 ? 11.822 6.314 -0.847 1.00 47.88 172 SER A O 1
ATOM 1472 N N . GLY A 1 173 ? 10.568 5.104 -2.242 1.00 43.72 173 GLY A N 1
ATOM 1473 C CA . GLY A 1 173 ? 10.025 6.234 -3.006 1.00 43.72 173 GLY A CA 1
ATOM 1474 C C . GLY A 1 173 ? 11.031 6.904 -3.950 1.00 43.72 173 GLY A C 1
ATOM 1475 O O . GLY A 1 173 ? 10.727 7.938 -4.553 1.00 43.72 173 GLY A O 1
ATOM 1476 N N . LYS A 1 174 ? 12.231 6.330 -4.103 1.00 43.31 174 LYS A N 1
ATOM 1477 C CA . LYS A 1 174 ? 13.255 6.802 -5.040 1.00 43.31 174 LYS A CA 1
ATOM 1478 C C . LYS A 1 174 ? 12.912 6.325 -6.453 1.00 43.31 174 LYS A C 1
ATOM 1480 O O . LYS A 1 174 ? 13.237 5.206 -6.845 1.00 43.31 174 LYS A O 1
ATOM 1485 N N . ILE A 1 175 ? 12.225 7.190 -7.203 1.00 49.53 175 ILE A N 1
ATOM 1486 C CA . ILE A 1 175 ? 11.931 7.001 -8.630 1.00 49.53 175 ILE A CA 1
ATOM 1487 C C . ILE A 1 175 ? 13.196 7.300 -9.437 1.00 49.53 175 ILE A C 1
ATOM 1489 O O . ILE A 1 175 ? 13.582 8.464 -9.580 1.00 49.53 175 ILE A O 1
ATOM 1493 N N . THR A 1 176 ? 13.811 6.267 -10.009 1.00 44.47 176 THR A N 1
ATOM 1494 C CA . THR A 1 176 ? 14.923 6.418 -10.952 1.00 44.47 176 THR A CA 1
ATOM 1495 C C . THR A 1 176 ? 14.361 6.881 -12.295 1.00 44.47 176 THR A C 1
ATOM 1497 O O . THR A 1 176 ? 13.921 6.093 -13.133 1.00 44.47 176 THR A O 1
ATOM 1500 N N . LYS A 1 177 ? 14.303 8.202 -12.488 1.00 43.91 177 LYS A N 1
ATOM 1501 C CA . LYS A 1 177 ? 13.870 8.795 -13.755 1.00 43.91 177 LYS A CA 1
ATOM 1502 C C . LYS A 1 177 ? 14.995 8.748 -14.781 1.00 43.91 177 LYS A C 1
ATOM 1504 O O . LYS A 1 177 ? 15.840 9.638 -14.802 1.00 43.91 177 LYS A O 1
ATOM 1509 N N . ASN A 1 178 ? 14.930 7.783 -15.689 1.00 39.00 178 ASN A N 1
ATOM 1510 C CA . ASN A 1 178 ? 15.698 7.846 -16.925 1.00 39.00 178 ASN A CA 1
ATOM 1511 C C . ASN A 1 178 ? 15.055 8.891 -17.846 1.00 39.00 178 ASN A C 1
ATOM 1513 O O . ASN A 1 178 ? 14.027 8.637 -18.475 1.00 39.00 178 ASN A O 1
ATOM 1517 N N . THR A 1 179 ? 15.643 10.084 -17.911 1.00 30.73 179 THR A N 1
ATOM 1518 C CA . THR A 1 179 ? 15.314 11.076 -18.938 1.00 30.73 179 THR A CA 1
ATOM 1519 C C . THR A 1 179 ? 15.863 10.605 -20.279 1.00 30.73 179 THR A C 1
ATOM 1521 O O . THR A 1 179 ? 17.030 10.805 -20.605 1.00 30.73 179 THR A O 1
ATOM 1524 N N . ALA A 1 180 ? 15.007 9.949 -21.063 1.00 30.41 180 ALA A N 1
ATOM 1525 C CA . ALA A 1 180 ? 15.258 9.702 -22.476 1.00 30.41 180 ALA A CA 1
ATOM 1526 C C . ALA A 1 180 ? 15.129 11.029 -23.245 1.00 30.41 180 ALA A C 1
ATOM 1528 O O . ALA A 1 180 ? 14.071 11.344 -23.790 1.00 30.41 180 ALA A O 1
ATOM 1529 N N . ASP A 1 181 ? 16.196 11.829 -23.238 1.00 31.62 181 ASP A N 1
ATOM 1530 C CA . ASP A 1 181 ? 16.227 13.147 -23.873 1.00 31.62 181 ASP A CA 1
ATOM 1531 C C . ASP A 1 181 ? 16.149 13.028 -25.405 1.00 31.62 181 ASP A C 1
ATOM 1533 O O . ASP A 1 181 ? 17.145 12.838 -26.106 1.00 31.62 181 ASP A O 1
ATOM 1537 N N . THR A 1 182 ? 14.939 13.165 -25.952 1.00 31.58 182 THR A N 1
ATOM 1538 C CA . THR A 1 182 ? 14.722 13.312 -27.396 1.00 31.58 182 THR A CA 1
ATOM 1539 C C . THR A 1 182 ? 15.229 14.678 -27.856 1.00 31.58 182 THR A C 1
ATOM 1541 O O . THR A 1 182 ? 14.545 15.692 -27.708 1.00 31.58 182 THR A O 1
ATOM 1544 N N . ALA A 1 183 ? 16.444 14.706 -28.399 1.00 36.97 183 ALA A N 1
ATOM 1545 C CA . ALA A 1 183 ? 17.128 15.933 -28.792 1.00 36.97 183 ALA A CA 1
ATOM 1546 C C . ALA A 1 183 ? 16.417 16.702 -29.925 1.00 36.97 183 ALA A C 1
ATOM 1548 O O . ALA A 1 183 ? 16.104 16.137 -30.973 1.00 36.97 183 ALA A O 1
ATOM 1549 N N . SER A 1 184 ? 16.267 18.023 -29.763 1.00 34.06 184 SER A N 1
ATOM 1550 C CA . SER A 1 184 ? 16.070 18.944 -30.892 1.00 34.06 184 SER A CA 1
ATOM 1551 C C . SER A 1 184 ? 16.612 20.356 -30.602 1.00 34.06 184 SER A C 1
ATOM 1553 O O . SER A 1 184 ? 16.163 21.036 -29.687 1.00 34.06 184 SER A O 1
ATOM 1555 N N . SER A 1 185 ? 17.553 20.789 -31.450 1.00 27.81 185 SER A N 1
ATOM 1556 C CA . SER A 1 185 ? 18.196 22.118 -31.532 1.00 27.81 185 SER A CA 1
ATOM 1557 C C . SER A 1 185 ? 19.123 22.602 -30.388 1.00 27.81 185 SER A C 1
ATOM 1559 O O . SER A 1 185 ? 18.997 22.154 -29.252 1.00 27.81 185 SER A O 1
ATOM 1561 N N . PRO A 1 186 ? 20.106 23.491 -30.688 1.00 52.62 186 PRO A N 1
ATOM 1562 C CA . PRO A 1 186 ? 21.267 23.729 -29.822 1.00 52.62 186 PRO A CA 1
ATOM 1563 C C . PRO A 1 186 ? 21.375 25.161 -29.247 1.00 52.62 186 PRO A C 1
ATOM 1565 O O . PRO A 1 186 ? 20.607 26.053 -29.594 1.00 52.62 186 PRO A O 1
ATOM 1568 N N . ASN A 1 187 ? 22.450 25.376 -28.474 1.00 34.53 187 ASN A N 1
ATOM 1569 C CA . ASN A 1 187 ? 22.993 26.653 -27.977 1.00 34.53 187 ASN A CA 1
ATOM 1570 C C . ASN A 1 187 ? 22.188 27.384 -26.884 1.00 34.53 187 ASN A C 1
ATOM 1572 O O . ASN A 1 187 ? 21.301 28.169 -27.189 1.00 34.53 187 ASN A O 1
ATOM 1576 N N . VAL A 1 188 ? 22.653 27.286 -25.631 1.00 32.44 188 VAL A N 1
ATOM 1577 C CA . VAL A 1 188 ? 23.439 28.356 -24.968 1.00 32.44 188 VAL A CA 1
ATOM 1578 C C . VAL A 1 188 ? 24.449 27.692 -24.019 1.00 32.44 188 VAL A C 1
ATOM 1580 O O . VAL A 1 188 ? 24.117 26.739 -23.321 1.00 32.44 188 VAL A O 1
ATOM 1583 N N . ILE A 1 189 ? 25.683 28.202 -23.974 1.00 38.09 189 ILE A N 1
ATOM 1584 C CA . ILE A 1 189 ? 26.697 27.828 -22.976 1.00 38.09 189 ILE A CA 1
ATOM 1585 C C . ILE A 1 189 ? 26.692 28.896 -21.875 1.00 38.09 189 ILE A C 1
ATOM 1587 O O . ILE A 1 189 ? 26.836 30.067 -22.219 1.00 38.09 189 ILE A O 1
ATOM 1591 N N . LEU A 1 190 ? 26.595 28.513 -20.588 1.00 33.81 190 LEU A N 1
ATOM 1592 C CA . LEU A 1 190 ? 27.493 28.960 -19.494 1.00 33.81 190 LEU A CA 1
ATOM 1593 C C . LEU A 1 190 ? 27.011 28.585 -18.072 1.00 33.81 190 LEU A C 1
ATOM 1595 O O . LEU A 1 190 ? 25.860 28.792 -17.712 1.00 33.81 190 LEU A O 1
ATOM 1599 N N . LYS A 1 191 ? 28.005 28.222 -17.244 1.00 31.28 191 LYS A N 1
ATOM 1600 C CA . LYS A 1 191 ? 28.098 28.338 -15.769 1.00 31.28 191 LYS A CA 1
ATOM 1601 C C . LYS A 1 191 ? 27.257 27.415 -14.865 1.00 31.28 191 LYS A C 1
ATOM 1603 O O . LYS A 1 191 ? 26.082 27.613 -14.597 1.00 31.28 191 LYS A O 1
ATOM 1608 N N . SER A 1 192 ? 28.006 26.492 -14.267 1.00 42.41 192 SER A N 1
ATOM 1609 C CA . SER A 1 192 ? 27.748 25.707 -13.058 1.00 42.41 192 SER A CA 1
ATOM 1610 C C . SER A 1 192 ? 27.624 26.525 -11.762 1.00 42.41 192 SER A C 1
ATOM 1612 O O . SER A 1 192 ? 28.416 27.446 -11.552 1.00 42.41 192 SER A O 1
ATOM 1614 N N . SER A 1 193 ? 26.804 26.056 -10.814 1.00 32.69 193 SER A N 1
ATOM 1615 C CA . SER A 1 193 ? 27.013 26.278 -9.370 1.00 32.69 193 SER A CA 1
ATOM 1616 C C . SER A 1 193 ? 26.288 25.239 -8.496 1.00 32.69 193 SER A C 1
ATOM 1618 O O . SER A 1 193 ? 25.096 25.027 -8.688 1.00 32.69 193 SER A O 1
ATOM 1620 N N . SER A 1 194 ? 27.016 24.663 -7.528 1.00 32.38 194 SER A N 1
ATOM 1621 C CA . SER A 1 194 ? 26.564 23.988 -6.285 1.00 32.38 194 SER A CA 1
ATOM 1622 C C . SER A 1 194 ? 25.298 23.105 -6.306 1.00 32.38 194 SER A C 1
ATOM 1624 O O . SER A 1 194 ? 24.173 23.606 -6.296 1.00 32.38 194 SER A O 1
ATOM 1626 N N . SER A 1 195 ? 25.480 21.790 -6.161 1.00 39.06 195 SER A N 1
ATOM 1627 C CA . SER A 1 195 ? 24.413 20.805 -5.936 1.00 39.06 195 SER A CA 1
ATOM 1628 C C . SER A 1 195 ? 24.355 20.337 -4.471 1.00 39.06 195 SER A C 1
ATOM 1630 O O . SER A 1 195 ? 25.084 19.421 -4.115 1.00 39.06 195 SER A O 1
ATOM 1632 N N . ASP A 1 196 ? 23.475 20.923 -3.649 1.00 39.97 196 ASP A N 1
ATOM 1633 C CA . ASP A 1 196 ? 23.248 20.499 -2.246 1.00 39.97 196 ASP A CA 1
ATOM 1634 C C . ASP A 1 196 ? 21.814 20.824 -1.747 1.00 39.97 196 ASP A C 1
ATOM 1636 O O . ASP A 1 196 ? 21.605 21.417 -0.689 1.00 39.97 196 ASP A O 1
ATOM 1640 N N . ALA A 1 197 ? 20.777 20.498 -2.541 1.00 45.50 197 ALA A N 1
ATOM 1641 C CA . ALA A 1 197 ? 19.378 20.807 -2.182 1.00 45.50 197 ALA A CA 1
ATOM 1642 C C . ALA A 1 197 ? 18.289 19.964 -2.901 1.00 45.50 197 ALA A C 1
ATOM 1644 O O . ALA A 1 197 ? 17.314 20.527 -3.398 1.00 45.50 197 ALA A O 1
ATOM 1645 N N . ILE A 1 198 ? 18.409 18.627 -2.986 1.00 44.53 198 ILE A N 1
ATOM 1646 C CA . ILE A 1 198 ? 17.444 17.788 -3.746 1.00 44.53 198 ILE A CA 1
ATOM 1647 C C . ILE A 1 198 ? 16.922 16.567 -2.955 1.00 44.53 198 ILE A C 1
ATOM 1649 O O . ILE A 1 198 ? 17.034 15.437 -3.414 1.00 44.53 198 ILE A O 1
ATOM 1653 N N . ASP A 1 199 ? 16.304 16.781 -1.783 1.00 44.59 199 ASP A N 1
ATOM 1654 C CA . ASP A 1 199 ? 15.631 15.685 -1.041 1.00 44.59 199 ASP A CA 1
ATOM 1655 C C . ASP A 1 199 ? 14.334 16.092 -0.296 1.00 44.59 199 ASP A C 1
ATOM 1657 O O . ASP A 1 199 ? 13.996 15.585 0.771 1.00 44.59 199 ASP A O 1
ATOM 1661 N N . LYS A 1 200 ? 13.582 17.065 -0.840 1.00 43.47 200 LYS A N 1
ATOM 1662 C CA . LYS A 1 200 ? 12.255 17.473 -0.306 1.00 43.47 200 LYS A CA 1
ATOM 1663 C C . LYS A 1 200 ? 11.124 17.531 -1.341 1.00 43.47 200 LYS A C 1
ATOM 1665 O O . LYS A 1 200 ? 9.970 17.747 -0.982 1.00 43.47 200 LYS A O 1
ATOM 1670 N N . ASP A 1 201 ? 11.426 17.315 -2.620 1.00 46.91 201 ASP A N 1
ATOM 1671 C CA . ASP A 1 201 ? 10.513 17.636 -3.730 1.00 46.91 201 ASP A CA 1
ATOM 1672 C C . ASP A 1 201 ? 9.764 16.413 -4.319 1.00 46.91 201 ASP A C 1
ATOM 1674 O O . ASP A 1 201 ? 8.901 16.558 -5.183 1.00 46.91 201 ASP A O 1
ATOM 1678 N N . SER A 1 202 ? 10.046 15.194 -3.838 1.00 48.53 202 SER A N 1
ATOM 1679 C CA . SER A 1 202 ? 9.372 13.949 -4.257 1.00 48.53 202 SER A CA 1
ATOM 1680 C C . SER A 1 202 ? 7.992 13.787 -3.603 1.00 48.53 202 SER A C 1
ATOM 1682 O O . SER A 1 202 ? 6.976 13.764 -4.302 1.00 48.53 202 SER A O 1
ATOM 1684 N N . LYS A 1 203 ? 7.930 13.786 -2.260 1.00 47.00 203 LYS A N 1
ATOM 1685 C CA . LYS A 1 203 ? 6.671 13.765 -1.481 1.00 47.00 203 LYS A CA 1
ATOM 1686 C C . LYS A 1 203 ? 5.721 14.891 -1.908 1.00 47.00 203 LYS A C 1
ATOM 1688 O O . LYS A 1 203 ? 4.511 14.689 -2.007 1.00 47.00 203 LYS A O 1
ATOM 1693 N N . HIS A 1 204 ? 6.278 16.053 -2.254 1.00 49.53 204 HIS A N 1
ATOM 1694 C CA . HIS A 1 204 ? 5.514 17.216 -2.702 1.00 49.53 204 HIS A CA 1
ATOM 1695 C C . HIS A 1 204 ? 4.808 17.020 -4.058 1.00 49.53 204 HIS A C 1
ATOM 1697 O O . HIS A 1 204 ? 3.840 17.723 -4.347 1.00 49.53 204 HIS A O 1
ATOM 1703 N N . LYS A 1 205 ? 5.253 16.070 -4.894 1.00 49.81 205 LYS A N 1
ATOM 1704 C CA . LYS A 1 205 ? 4.655 15.786 -6.210 1.00 49.81 205 LYS A CA 1
ATOM 1705 C C . LYS A 1 205 ? 3.505 14.779 -6.132 1.00 49.81 205 LYS A C 1
ATOM 1707 O O . LYS A 1 205 ? 2.488 15.006 -6.783 1.00 49.81 205 LYS A O 1
ATOM 1712 N N . GLN A 1 206 ? 3.593 13.752 -5.282 1.00 51.31 206 GLN A N 1
ATOM 1713 C CA . GLN A 1 206 ? 2.442 12.877 -5.009 1.00 51.31 206 GLN A CA 1
ATOM 1714 C C . GLN A 1 206 ? 1.309 13.625 -4.285 1.00 51.31 206 GLN A C 1
ATOM 1716 O O . GLN A 1 206 ? 0.148 13.479 -4.669 1.00 51.31 206 GLN A O 1
ATOM 1721 N N . SER A 1 207 ? 1.618 14.489 -3.306 1.00 56.50 207 SER A N 1
ATOM 1722 C CA . SER A 1 207 ? 0.581 15.297 -2.645 1.00 56.50 207 SER A CA 1
ATOM 1723 C C . SER A 1 207 ? -0.096 16.278 -3.611 1.00 56.50 207 SER A C 1
ATOM 1725 O O . SER A 1 207 ? -1.318 16.403 -3.588 1.00 56.50 207 SER A O 1
ATOM 1727 N N . ARG A 1 208 ? 0.653 16.890 -4.543 1.00 57.22 208 ARG A N 1
ATOM 1728 C CA . ARG A 1 208 ? 0.088 17.719 -5.628 1.00 57.22 208 ARG A CA 1
ATOM 1729 C C . ARG A 1 208 ? -0.848 16.949 -6.569 1.00 57.22 208 ARG A C 1
ATOM 1731 O O . ARG A 1 208 ? -1.823 17.538 -7.027 1.00 57.22 208 ARG A O 1
ATOM 1738 N N . LEU A 1 209 ? -0.595 15.668 -6.857 1.00 57.12 209 LEU A N 1
ATOM 1739 C CA . LEU A 1 209 ? -1.498 14.854 -7.687 1.00 57.12 209 LEU A CA 1
ATOM 1740 C C . LEU A 1 209 ? -2.816 14.545 -6.962 1.00 57.12 209 LEU A C 1
ATOM 1742 O O . LEU A 1 209 ? -3.882 14.814 -7.514 1.00 57.12 209 LEU A O 1
ATOM 1746 N N . LYS A 1 210 ? -2.757 14.100 -5.699 1.00 65.25 210 LYS A N 1
ATOM 1747 C CA . LYS A 1 210 ? -3.965 13.873 -4.882 1.00 65.25 210 LYS A CA 1
ATOM 1748 C C . LYS A 1 210 ? -4.763 15.168 -4.663 1.00 65.25 210 LYS A C 1
ATOM 1750 O O . LYS A 1 210 ? -5.988 15.159 -4.755 1.00 65.25 210 LYS A O 1
ATOM 1755 N N . LYS A 1 211 ? -4.083 16.309 -4.474 1.00 68.06 211 LYS A N 1
ATOM 1756 C CA . LYS A 1 211 ? -4.719 17.636 -4.372 1.00 68.06 211 LYS A CA 1
ATOM 1757 C C . LYS A 1 211 ? -5.494 18.006 -5.648 1.00 68.06 211 LYS A C 1
ATOM 1759 O O . LYS A 1 211 ? -6.649 18.406 -5.551 1.00 68.06 211 LYS A O 1
ATOM 1764 N N . LYS A 1 212 ? -4.921 17.763 -6.835 1.00 74.44 212 LYS A N 1
ATOM 1765 C CA . LYS A 1 212 ? -5.612 17.966 -8.123 1.00 74.44 212 LYS A CA 1
ATOM 1766 C C . LYS A 1 212 ? -6.843 17.071 -8.303 1.00 74.44 212 LYS A C 1
ATOM 1768 O O . LYS A 1 212 ? -7.853 17.543 -8.809 1.00 74.44 212 LYS A O 1
ATOM 1773 N N . GLN A 1 213 ? -6.802 15.807 -7.873 1.00 75.06 213 GLN A N 1
ATOM 1774 C CA . GLN A 1 213 ? -7.989 14.936 -7.921 1.00 75.06 213 GLN A CA 1
ATOM 1775 C C . GLN A 1 213 ? -9.119 15.460 -7.016 1.00 75.06 213 GLN A C 1
ATOM 1777 O O . GLN A 1 213 ? -10.279 15.473 -7.419 1.00 75.06 213 GLN A O 1
ATOM 1782 N N . ILE A 1 214 ? -8.786 15.986 -5.832 1.00 75.19 214 ILE A N 1
ATOM 1783 C CA . ILE A 1 214 ? -9.753 16.641 -4.933 1.00 75.19 214 ILE A CA 1
ATOM 1784 C C . ILE A 1 214 ? -10.338 17.918 -5.562 1.00 75.19 214 ILE A C 1
ATOM 1786 O O . ILE A 1 214 ? -11.511 18.229 -5.345 1.00 75.19 214 ILE A O 1
ATOM 1790 N N . GLU A 1 215 ? -9.566 18.659 -6.360 1.00 83.19 215 GLU A N 1
ATOM 1791 C CA . GLU A 1 215 ? -10.039 19.848 -7.085 1.00 83.19 215 GLU A CA 1
ATOM 1792 C C . GLU A 1 215 ? -11.084 19.507 -8.168 1.00 83.19 215 GLU A C 1
ATOM 1794 O O . GLU A 1 215 ? -12.033 20.272 -8.322 1.00 83.19 215 GLU A O 1
ATOM 1799 N N . LEU A 1 216 ? -10.995 18.338 -8.823 1.00 89.44 216 LEU A N 1
ATOM 1800 C CA . LEU A 1 216 ? -11.936 17.894 -9.872 1.00 89.44 216 LEU A CA 1
ATOM 1801 C C . LEU A 1 216 ? -13.369 17.604 -9.381 1.00 89.44 216 LEU A C 1
ATOM 1803 O O . LEU A 1 216 ? -14.305 17.641 -10.178 1.00 89.44 216 LEU A O 1
ATOM 1807 N N . VAL A 1 217 ? -13.573 17.313 -8.092 1.00 91.88 217 VAL A N 1
ATOM 1808 C CA . VAL A 1 217 ? -14.917 17.042 -7.546 1.00 91.88 217 VAL A CA 1
ATOM 1809 C C . VAL A 1 217 ? -15.730 18.337 -7.445 1.00 91.88 217 VAL A C 1
ATOM 1811 O O . VAL A 1 217 ? -15.252 19.331 -6.896 1.00 91.88 217 VAL A O 1
ATOM 1814 N N . SER A 1 218 ? -16.976 18.335 -7.927 1.00 94.50 218 SER A N 1
ATOM 1815 C CA . SER A 1 218 ? -17.821 19.537 -7.948 1.00 94.50 218 SER A CA 1
ATOM 1816 C C . SER A 1 218 ? -18.116 20.096 -6.548 1.00 94.50 218 SER A C 1
ATOM 1818 O O . SER A 1 218 ? -18.252 19.362 -5.564 1.00 94.50 218 SER A O 1
ATOM 1820 N N . THR A 1 219 ? -18.231 21.423 -6.454 1.00 91.06 219 THR A N 1
ATOM 1821 C CA . THR A 1 219 ? -18.545 22.131 -5.201 1.00 91.06 219 THR A CA 1
ATOM 1822 C C . THR A 1 219 ? -19.882 21.681 -4.614 1.00 91.06 219 THR A C 1
ATOM 1824 O O . THR A 1 219 ? -19.984 21.496 -3.402 1.00 91.06 219 THR A O 1
ATOM 1827 N N . ASP A 1 220 ? -20.880 21.421 -5.460 1.00 94.56 220 ASP A N 1
ATOM 1828 C CA . ASP A 1 220 ? -22.200 20.960 -5.024 1.00 94.56 220 ASP A CA 1
ATOM 1829 C C . ASP A 1 220 ? -22.129 19.578 -4.370 1.00 94.56 220 ASP A C 1
ATOM 1831 O O . ASP A 1 220 ? -22.684 19.390 -3.287 1.00 94.56 220 ASP A O 1
ATOM 1835 N N . PHE A 1 221 ? -21.362 18.640 -4.945 1.00 94.88 221 PHE A N 1
ATOM 1836 C CA . PHE A 1 221 ? -21.132 17.334 -4.324 1.00 94.88 221 PHE A CA 1
ATOM 1837 C C . PHE A 1 221 ? -20.383 17.471 -2.994 1.00 94.88 221 PHE A C 1
ATOM 1839 O O . PHE A 1 221 ? -20.765 16.832 -2.019 1.00 94.88 221 PHE A O 1
ATOM 1846 N N . LYS A 1 222 ? -19.364 18.339 -2.911 1.00 92.94 222 LYS A N 1
ATOM 1847 C CA . LYS A 1 222 ? -18.636 18.618 -1.657 1.00 92.94 222 LYS A CA 1
ATOM 1848 C C . LYS A 1 222 ? -19.583 19.119 -0.557 1.00 92.94 222 LYS A C 1
ATOM 1850 O O . LYS A 1 222 ? -19.555 18.604 0.560 1.00 92.94 222 LYS A O 1
ATOM 1855 N N . ILE A 1 223 ? -20.460 20.073 -0.882 1.00 92.44 223 ILE A N 1
ATOM 1856 C CA . ILE A 1 223 ? -21.455 20.634 0.046 1.00 92.44 223 ILE A CA 1
ATOM 1857 C C . ILE A 1 223 ? -22.514 19.590 0.428 1.00 92.44 223 ILE A C 1
ATOM 1859 O O . ILE A 1 223 ? -22.867 19.483 1.604 1.00 92.44 223 ILE A O 1
ATOM 1863 N N . GLN A 1 224 ? -23.022 18.818 -0.536 1.00 95.19 224 GLN A N 1
ATOM 1864 C CA . GLN A 1 224 ? -24.011 17.766 -0.296 1.00 95.19 224 GLN A CA 1
ATOM 1865 C C . GLN A 1 224 ? -23.433 16.668 0.601 1.00 95.19 224 GLN A C 1
ATOM 1867 O O . GLN A 1 224 ? -24.024 16.366 1.633 1.00 95.19 224 GLN A O 1
ATOM 1872 N N . ALA A 1 225 ? -22.247 16.150 0.269 1.00 94.69 225 ALA A N 1
ATOM 1873 C CA . ALA A 1 225 ? -21.518 15.168 1.062 1.00 94.69 225 ALA A CA 1
ATOM 1874 C C . ALA A 1 225 ? -21.347 15.627 2.516 1.00 94.69 225 ALA A C 1
ATOM 1876 O O . ALA A 1 225 ? -21.754 14.913 3.429 1.00 94.69 225 ALA A O 1
ATOM 1877 N N . MET A 1 226 ? -20.825 16.840 2.739 1.00 93.62 226 MET A N 1
ATOM 1878 C CA . MET A 1 226 ? -20.666 17.395 4.087 1.00 93.62 226 MET A CA 1
ATOM 1879 C C . MET A 1 226 ? -21.988 17.474 4.859 1.00 93.62 226 MET A C 1
ATOM 1881 O O . MET A 1 226 ? -22.022 17.088 6.027 1.00 93.62 226 MET A O 1
ATOM 1885 N N . LYS A 1 227 ? -23.076 17.944 4.230 1.00 95.31 227 LYS A N 1
ATOM 1886 C CA . LYS A 1 227 ? -24.407 17.995 4.863 1.00 95.31 227 LYS A CA 1
ATOM 1887 C C . LYS A 1 227 ? -24.885 16.596 5.251 1.00 95.31 227 LYS A C 1
ATOM 1889 O O . LYS A 1 227 ? -25.210 16.375 6.412 1.00 95.31 227 LYS A O 1
ATOM 1894 N N . THR A 1 228 ? -24.835 15.638 4.324 1.00 96.81 228 THR A N 1
ATOM 1895 C CA . THR A 1 228 ? -25.245 14.248 4.567 1.00 96.81 228 THR A CA 1
ATOM 1896 C C . THR A 1 228 ? -24.474 13.608 5.726 1.00 96.81 228 THR A C 1
ATOM 1898 O O . THR A 1 228 ? -25.091 12.952 6.562 1.00 96.81 228 THR A O 1
ATOM 1901 N N . ILE A 1 229 ? -23.159 13.840 5.836 1.00 96.19 229 ILE A N 1
ATOM 1902 C CA . ILE A 1 229 ? -22.353 13.318 6.954 1.00 96.19 229 ILE A CA 1
ATOM 1903 C C . ILE A 1 229 ? -22.728 14.020 8.267 1.00 96.19 229 ILE A C 1
ATOM 1905 O O . ILE A 1 229 ? -22.934 13.350 9.275 1.00 96.19 229 ILE A O 1
ATOM 1909 N N . LEU A 1 230 ? -22.860 15.353 8.275 1.00 95.56 230 LEU A N 1
ATOM 1910 C CA . LEU A 1 230 ? -23.240 16.113 9.474 1.00 95.56 230 LEU A CA 1
ATOM 1911 C C . LEU A 1 230 ? -24.622 15.714 10.003 1.00 95.56 230 LEU A C 1
ATOM 1913 O O . LEU A 1 230 ? -24.807 15.613 11.215 1.00 95.56 230 LEU A O 1
ATOM 1917 N N . ASP A 1 231 ? -25.583 15.475 9.117 1.00 97.25 231 ASP A N 1
ATOM 1918 C CA . ASP A 1 231 ? -26.937 15.085 9.502 1.00 97.25 231 ASP A CA 1
ATOM 1919 C C . ASP A 1 231 ? -26.990 13.612 9.942 1.00 97.25 231 ASP A C 1
ATOM 1921 O O . ASP A 1 231 ? -27.622 13.308 10.952 1.00 97.25 231 ASP A O 1
ATOM 1925 N N . PHE A 1 232 ? -26.224 12.716 9.304 1.00 97.50 232 PHE A N 1
ATOM 1926 C CA . PHE A 1 232 ? -26.017 11.345 9.790 1.00 97.50 232 PHE A CA 1
ATOM 1927 C C . PHE A 1 232 ? -25.354 11.292 11.174 1.00 97.50 232 PHE A C 1
ATOM 1929 O O . PHE A 1 232 ? -25.762 10.495 12.018 1.00 97.50 232 PHE A O 1
ATOM 1936 N N . ILE A 1 233 ? -24.349 12.133 11.440 1.00 96.25 233 ILE A N 1
ATOM 1937 C CA . ILE A 1 233 ? -23.684 12.207 12.749 1.00 96.25 233 ILE A CA 1
ATOM 1938 C C . ILE A 1 233 ? -24.700 12.589 13.836 1.00 96.25 233 ILE A C 1
ATOM 1940 O O . ILE A 1 233 ? -24.783 11.893 14.852 1.00 96.25 233 ILE A O 1
ATOM 1944 N N . LYS A 1 234 ? -25.508 13.633 13.591 1.00 96.06 234 LYS A N 1
ATOM 1945 C CA . LYS A 1 234 ? -26.548 14.128 14.512 1.00 96.06 234 LYS A CA 1
ATOM 1946 C C . LYS A 1 234 ? -27.705 13.150 14.727 1.00 96.06 234 LYS A C 1
ATOM 1948 O O . LYS A 1 234 ? -28.253 13.120 15.824 1.00 96.06 234 LYS A O 1
ATOM 1953 N N . ASP A 1 235 ? -28.104 12.398 13.700 1.00 97.31 235 ASP A N 1
ATOM 1954 C CA . ASP A 1 235 ? -29.238 11.472 13.771 1.00 97.31 235 ASP A CA 1
ATOM 1955 C C . ASP A 1 235 ? -28.866 10.220 14.579 1.00 97.31 235 ASP A C 1
ATOM 1957 O O . ASP A 1 235 ? -28.383 9.218 14.049 1.00 97.31 235 ASP A O 1
ATOM 1961 N N . ASP A 1 236 ? -29.062 10.290 15.895 1.00 95.88 236 ASP A N 1
ATOM 1962 C CA . ASP A 1 236 ? -28.844 9.205 16.860 1.00 95.88 236 ASP A CA 1
ATOM 1963 C C . ASP A 1 236 ? -29.514 7.866 16.476 1.00 95.88 236 ASP A C 1
ATOM 1965 O O . ASP A 1 236 ? -29.085 6.828 16.983 1.00 95.88 236 ASP A O 1
ATOM 1969 N N . SER A 1 237 ? -30.527 7.862 15.594 1.00 96.56 237 SER A N 1
ATOM 1970 C CA . SER A 1 237 ? -31.243 6.646 15.178 1.00 96.56 237 SER A CA 1
ATOM 1971 C C . SER A 1 237 ? -30.528 5.831 14.092 1.00 96.56 237 SER A C 1
ATOM 1973 O O . SER A 1 237 ? -30.776 4.631 13.972 1.00 96.56 237 SER A O 1
ATOM 1975 N N . ARG A 1 238 ? -29.621 6.443 13.314 1.00 96.88 238 ARG A N 1
ATOM 1976 C CA . ARG A 1 238 ? -28.927 5.777 12.197 1.00 96.88 238 ARG A CA 1
ATOM 1977 C C . ARG A 1 238 ? -27.551 5.272 12.610 1.00 96.88 238 ARG A C 1
ATOM 1979 O O . ARG A 1 238 ? -26.663 6.067 12.902 1.00 96.88 238 ARG A O 1
ATOM 1986 N N . SER A 1 239 ? -27.337 3.961 12.545 1.00 96.69 239 SER A N 1
ATOM 1987 C CA . SER A 1 239 ? -26.010 3.341 12.686 1.00 96.69 239 SER A CA 1
ATOM 1988 C C . SER A 1 239 ? -25.187 3.346 11.391 1.00 96.69 239 SER A C 1
ATOM 1990 O O . SER A 1 239 ? -23.967 3.221 11.453 1.00 96.69 239 SER A O 1
ATOM 1992 N N . LEU A 1 240 ? -25.828 3.495 10.226 1.00 97.31 240 LEU A N 1
ATOM 1993 C CA . LEU A 1 240 ? -25.197 3.339 8.915 1.00 97.31 240 LEU A CA 1
ATOM 1994 C C . LEU A 1 240 ? -25.576 4.473 7.948 1.00 97.31 240 LEU A C 1
ATOM 1996 O O . LEU A 1 240 ? -26.744 4.855 7.854 1.00 97.31 240 LEU A O 1
ATOM 2000 N N . LEU A 1 241 ? -24.590 4.964 7.197 1.00 97.50 241 LEU A N 1
ATOM 2001 C CA . LEU A 1 241 ? -24.749 5.822 6.025 1.00 97.50 241 LEU A CA 1
ATOM 2002 C C . LEU A 1 241 ? -24.031 5.166 4.842 1.00 97.50 241 LEU A C 1
ATOM 2004 O O . LEU A 1 241 ? -22.805 5.154 4.789 1.00 97.50 241 LEU A O 1
ATOM 2008 N N . GLN A 1 242 ? -24.797 4.648 3.888 1.00 96.50 242 GLN A N 1
ATOM 2009 C CA . GLN A 1 242 ? -24.286 4.139 2.617 1.00 96.50 242 GLN A CA 1
ATOM 2010 C C . GLN A 1 242 ? -24.478 5.204 1.531 1.00 96.50 242 GLN A C 1
ATOM 2012 O O . GLN A 1 242 ? -25.552 5.804 1.435 1.00 96.50 242 GLN A O 1
ATOM 2017 N N . TYR A 1 243 ? -23.449 5.444 0.719 1.00 95.38 243 TYR A N 1
ATOM 2018 C CA . TYR A 1 243 ? -23.568 6.274 -0.480 1.00 95.38 243 TYR A CA 1
ATOM 2019 C C . TYR A 1 243 ? -24.113 5.453 -1.667 1.00 95.38 243 TYR A C 1
ATOM 2021 O O . TYR A 1 243 ? -23.873 4.245 -1.725 1.00 95.38 243 TYR A O 1
ATOM 2029 N N . PRO A 1 244 ? -24.844 6.076 -2.616 1.00 93.75 244 PRO A N 1
ATOM 2030 C CA . PRO A 1 244 ? -25.131 5.454 -3.912 1.00 93.75 244 PRO A CA 1
ATOM 2031 C C . PRO A 1 244 ? -23.828 5.225 -4.696 1.00 93.75 244 PRO A C 1
ATOM 2033 O O . PRO A 1 244 ? -22.778 5.699 -4.270 1.00 93.75 244 PRO A O 1
ATOM 2036 N N . ASP A 1 245 ? -23.897 4.553 -5.851 1.00 92.62 245 ASP A N 1
ATOM 2037 C CA . ASP A 1 245 ? -22.747 4.422 -6.761 1.00 92.62 245 ASP A CA 1
ATOM 2038 C C . ASP A 1 245 ? -22.100 5.797 -7.038 1.00 92.62 245 ASP A C 1
ATOM 2040 O O . ASP A 1 245 ? -22.788 6.788 -7.313 1.00 92.62 245 ASP A O 1
ATOM 2044 N N . LEU A 1 246 ? -20.776 5.856 -6.906 1.00 94.75 246 LEU A N 1
ATOM 2045 C CA . LEU A 1 246 ? -19.963 7.067 -6.978 1.00 94.75 246 LEU A CA 1
ATOM 2046 C C . LEU A 1 246 ? -18.969 6.948 -8.127 1.00 94.75 246 LEU A C 1
ATOM 2048 O O . LEU A 1 246 ? -18.416 5.882 -8.382 1.00 94.75 246 LEU A O 1
ATOM 2052 N N . SER A 1 247 ? -18.613 8.072 -8.747 1.00 94.19 247 SER A N 1
ATOM 2053 C CA . SER A 1 247 ? -17.365 8.090 -9.516 1.00 94.19 247 SER A CA 1
ATOM 2054 C C . SER A 1 247 ? -16.162 7.870 -8.590 1.00 94.19 247 SER A C 1
ATOM 2056 O O . SER A 1 247 ? -16.143 8.353 -7.456 1.00 94.19 247 SER A O 1
ATOM 2058 N N . GLU A 1 248 ? -15.123 7.204 -9.095 1.00 91.44 248 GLU A N 1
ATOM 2059 C CA . GLU A 1 248 ? -13.859 6.936 -8.387 1.00 91.44 248 GLU A CA 1
ATOM 2060 C C . GLU A 1 248 ? -13.283 8.206 -7.718 1.00 91.44 248 GLU A C 1
ATOM 2062 O O . GLU A 1 248 ? -12.858 8.184 -6.563 1.00 91.44 248 GLU A O 1
ATOM 2067 N N . VAL A 1 249 ? -13.395 9.362 -8.385 1.00 92.00 249 VAL A N 1
ATOM 2068 C CA . VAL A 1 249 ? -12.959 10.673 -7.868 1.00 92.00 249 VAL A CA 1
ATOM 2069 C C . VAL A 1 249 ? -13.812 11.154 -6.678 1.00 92.00 249 VAL A C 1
ATOM 2071 O O . VAL A 1 249 ? -13.277 11.696 -5.709 1.00 92.00 249 VAL A O 1
ATOM 2074 N N . GLN A 1 250 ? -15.134 10.938 -6.706 1.00 94.31 250 GLN A N 1
ATOM 2075 C CA . GLN A 1 250 ? -16.041 11.238 -5.586 1.00 94.31 250 GLN A CA 1
ATOM 2076 C C . GLN A 1 250 ? -15.805 10.297 -4.399 1.00 94.31 250 GLN A C 1
ATOM 2078 O O . GLN A 1 250 ? -15.780 10.760 -3.256 1.00 94.31 250 GLN A O 1
ATOM 2083 N N . ALA A 1 251 ? -15.587 9.006 -4.664 1.00 93.62 251 ALA A N 1
ATOM 2084 C CA . ALA A 1 251 ? -15.263 8.015 -3.644 1.00 93.62 251 ALA A CA 1
ATOM 2085 C C . ALA A 1 251 ? -13.918 8.342 -2.973 1.00 93.62 251 ALA A C 1
ATOM 2087 O O . ALA A 1 251 ? -13.838 8.471 -1.751 1.00 93.62 251 ALA A O 1
ATOM 2088 N N . ASN A 1 252 ? -12.865 8.593 -3.753 1.00 89.81 252 ASN A N 1
ATOM 2089 C CA . ASN A 1 252 ? -11.553 8.953 -3.215 1.00 89.81 252 ASN A CA 1
ATOM 2090 C C . ASN A 1 252 ? -11.551 10.318 -2.496 1.00 89.81 252 ASN A C 1
ATOM 2092 O O . ASN A 1 252 ? -10.835 10.469 -1.501 1.00 89.81 252 ASN A O 1
ATOM 2096 N N . PHE A 1 253 ? -12.404 11.274 -2.890 1.00 91.44 253 PHE A N 1
ATOM 2097 C CA . PHE A 1 253 ? -12.660 12.485 -2.099 1.00 91.44 253 PHE A CA 1
ATOM 2098 C C . PHE A 1 253 ? -13.323 12.178 -0.747 1.00 91.44 253 PHE A C 1
ATOM 2100 O O . PHE A 1 253 ? -12.808 12.620 0.278 1.00 91.44 253 PHE A O 1
ATOM 2107 N N . LEU A 1 254 ? -14.422 11.414 -0.720 1.00 92.56 254 LEU A N 1
ATOM 2108 C CA . LEU A 1 254 ? -15.128 11.055 0.520 1.00 92.56 254 LEU A CA 1
ATOM 2109 C C . LEU A 1 254 ? -14.246 10.255 1.482 1.00 92.56 254 LEU A C 1
ATOM 2111 O O . LEU A 1 254 ? -14.218 10.546 2.676 1.00 92.56 254 LEU A O 1
ATOM 2115 N N . TYR A 1 255 ? -13.490 9.290 0.959 1.00 90.44 255 TYR A N 1
ATOM 2116 C CA . TYR A 1 255 ? -12.537 8.514 1.744 1.00 90.44 255 TYR A CA 1
ATOM 2117 C C . TYR A 1 255 ? -11.455 9.416 2.348 1.00 90.44 255 TYR A C 1
ATOM 2119 O O . TYR A 1 255 ? -11.254 9.393 3.556 1.00 90.44 255 TYR A O 1
ATOM 2127 N N . THR A 1 256 ? -10.825 10.285 1.546 1.00 86.88 256 THR A N 1
ATOM 2128 C CA . THR A 1 256 ? -9.808 11.227 2.049 1.00 86.88 256 THR A CA 1
ATOM 2129 C C . THR A 1 256 ? -10.391 12.176 3.101 1.00 86.88 256 THR A C 1
ATOM 2131 O O . THR A 1 256 ? -9.788 12.368 4.155 1.00 86.88 256 THR A O 1
ATOM 2134 N N . LEU A 1 257 ? -11.586 12.725 2.852 1.00 87.69 257 LEU A N 1
ATOM 2135 C CA . LEU A 1 257 ? -12.302 13.616 3.768 1.00 87.69 257 LEU A CA 1
ATOM 2136 C C . LEU A 1 257 ? -12.535 12.970 5.139 1.00 87.69 257 LEU A C 1
ATOM 2138 O O . LEU A 1 257 ? -12.341 13.619 6.166 1.00 87.69 257 LEU A O 1
ATOM 2142 N N . LEU A 1 258 ? -12.950 11.703 5.151 1.00 87.44 258 LEU A N 1
ATOM 2143 C CA . LEU A 1 258 ? -13.243 10.969 6.376 1.00 87.44 258 LEU A CA 1
ATOM 2144 C C . LEU A 1 258 ? -11.958 10.465 7.060 1.00 87.44 258 LEU A C 1
ATOM 2146 O O . LEU A 1 258 ? -11.830 10.614 8.271 1.00 87.44 258 LEU A O 1
ATOM 2150 N N . SER A 1 259 ? -10.962 9.961 6.322 1.00 84.88 259 SER A N 1
ATOM 2151 C CA . SER A 1 259 ? -9.683 9.500 6.895 1.00 84.88 259 SER A CA 1
ATOM 2152 C C . SER A 1 259 ? -8.844 10.619 7.529 1.00 84.88 259 SER A C 1
ATOM 2154 O O . SER A 1 259 ? -8.038 10.344 8.418 1.00 84.88 259 SER A O 1
ATOM 2156 N N . CYS A 1 260 ? -9.048 11.886 7.143 1.00 78.50 260 CYS A N 1
ATOM 2157 C CA . CYS A 1 260 ? -8.448 13.039 7.828 1.00 78.50 260 CYS A CA 1
ATOM 2158 C C . CYS A 1 260 ? -8.868 13.173 9.307 1.00 78.50 260 CYS A C 1
ATOM 2160 O O . CYS A 1 260 ? -8.203 13.890 10.053 1.00 78.50 260 CYS A O 1
ATOM 2162 N N . TYR A 1 261 ? -9.939 12.499 9.745 1.00 78.56 261 TYR A N 1
ATOM 2163 C CA . TYR A 1 261 ? -10.323 12.446 11.156 1.00 78.56 261 TYR A CA 1
ATOM 2164 C C . TYR A 1 261 ? -9.372 11.569 11.997 1.00 78.56 261 TYR A C 1
ATOM 2166 O O . TYR A 1 261 ? -8.973 11.981 13.086 1.00 78.56 261 TYR A O 1
ATOM 2174 N N . ASP A 1 262 ? -8.969 10.397 11.491 1.00 73.75 262 ASP A N 1
ATOM 2175 C CA . ASP A 1 262 ? -8.159 9.429 12.250 1.00 73.75 262 ASP A CA 1
ATOM 2176 C C . ASP A 1 262 ? -6.673 9.819 12.351 1.00 73.75 262 ASP A C 1
ATOM 2178 O O . ASP A 1 262 ? -5.976 9.385 13.269 1.00 73.75 262 ASP A O 1
ATOM 2182 N N . LYS A 1 263 ? -6.167 10.626 11.406 1.00 76.75 263 LYS A N 1
ATOM 2183 C CA . LYS A 1 263 ? -4.756 11.056 11.335 1.00 76.75 263 LYS A CA 1
ATOM 2184 C C . LYS A 1 263 ? -4.637 12.572 11.090 1.00 76.75 263 LYS A C 1
ATOM 2186 O O . LYS A 1 263 ? -4.290 12.986 9.985 1.00 76.75 263 LYS A O 1
ATOM 2191 N N . PRO A 1 264 ? -4.908 13.417 12.103 1.00 61.72 264 PRO A N 1
ATOM 2192 C CA . PRO A 1 264 ? -5.019 14.870 11.935 1.00 61.72 264 PRO A CA 1
ATOM 2193 C C . PRO A 1 264 ? -3.683 15.628 11.794 1.00 61.72 264 PRO A C 1
ATOM 2195 O O . PRO A 1 264 ? -3.709 16.850 11.642 1.00 61.72 264 PRO A O 1
ATOM 2198 N N . GLU A 1 265 ? -2.530 14.955 11.887 1.00 54.81 265 GLU A N 1
ATOM 2199 C CA . GLU A 1 265 ? -1.210 15.609 11.962 1.00 54.81 265 GLU A CA 1
ATOM 2200 C C . GLU A 1 265 ? -0.479 15.739 10.613 1.00 54.81 265 GLU A C 1
ATOM 2202 O O . GLU A 1 265 ? 0.327 16.655 10.445 1.00 54.81 265 GLU A O 1
ATOM 2207 N N . ASP A 1 266 ? -0.749 14.866 9.634 1.00 52.16 266 ASP A N 1
ATOM 2208 C CA . ASP A 1 266 ? 0.110 14.737 8.445 1.00 52.16 266 ASP A CA 1
ATOM 2209 C C . ASP A 1 266 ? -0.316 15.649 7.277 1.00 52.16 266 ASP A C 1
ATOM 2211 O O . ASP A 1 266 ? -0.991 15.249 6.327 1.00 52.16 266 ASP A O 1
ATOM 2215 N N . GLY A 1 267 ? 0.084 16.921 7.365 1.00 51.03 267 GLY A N 1
ATOM 2216 C CA . GLY A 1 267 ? 0.334 17.789 6.205 1.00 51.03 267 GLY A CA 1
ATOM 2217 C C . GLY A 1 267 ? -0.862 18.266 5.369 1.00 51.03 267 GLY A C 1
ATOM 2218 O O . GLY A 1 267 ? -0.664 19.048 4.437 1.00 51.03 267 GLY A O 1
ATOM 2219 N N . ALA A 1 268 ? -2.092 17.849 5.671 1.00 52.69 268 ALA A N 1
ATOM 2220 C CA . ALA A 1 268 ? -3.281 18.338 4.981 1.00 52.69 268 ALA A CA 1
ATOM 2221 C C . ALA A 1 268 ? -3.499 19.840 5.255 1.00 52.69 268 ALA A C 1
ATOM 2223 O O . ALA A 1 268 ? -3.843 20.240 6.370 1.00 52.69 268 ALA A O 1
ATOM 2224 N N . GLU A 1 269 ? -3.342 20.679 4.223 1.00 53.47 269 GLU A N 1
ATOM 2225 C CA . GLU A 1 269 ? -3.816 22.067 4.251 1.00 53.47 269 GLU A CA 1
ATOM 2226 C C . GLU A 1 269 ? -5.286 22.076 4.688 1.00 53.47 269 GLU A C 1
ATOM 2228 O O . GLU A 1 269 ? -6.149 21.529 3.995 1.00 53.47 269 GLU A O 1
ATOM 2233 N N . LYS A 1 270 ? -5.574 22.691 5.843 1.00 57.25 270 LYS A N 1
ATOM 2234 C CA . LYS A 1 270 ? -6.929 22.786 6.400 1.00 57.25 270 LYS A CA 1
ATOM 2235 C C . LYS A 1 270 ? -7.792 23.698 5.532 1.00 57.25 270 LYS A C 1
ATOM 2237 O O . LYS A 1 270 ? -7.982 24.873 5.838 1.00 57.25 270 LYS A O 1
ATOM 2242 N N . SER A 1 271 ? -8.321 23.140 4.444 1.00 66.81 271 SER A N 1
ATOM 2243 C CA . SER A 1 271 ? -9.384 23.756 3.658 1.00 66.81 271 SER A CA 1
ATOM 2244 C C . SER A 1 271 ? -10.517 24.122 4.611 1.00 66.81 271 SER A C 1
ATOM 2246 O O . SER A 1 271 ? -11.098 23.245 5.250 1.00 66.81 271 SER A O 1
ATOM 2248 N N . LEU A 1 272 ? -10.800 25.423 4.732 1.00 73.19 272 LEU A N 1
ATOM 2249 C CA . LEU A 1 272 ? -11.699 25.984 5.751 1.00 73.19 272 LEU A CA 1
ATOM 2250 C C . LEU A 1 272 ? -13.114 25.387 5.700 1.00 73.19 272 LEU A C 1
ATOM 2252 O O . LEU A 1 272 ? -13.815 25.368 6.708 1.00 73.19 272 LEU A O 1
ATOM 2256 N N . LEU A 1 273 ? -13.503 24.849 4.540 1.00 71.75 273 LEU A N 1
ATOM 2257 C CA . LEU A 1 273 ? -14.740 24.100 4.335 1.00 71.75 273 LEU A CA 1
ATOM 2258 C C . LEU A 1 273 ? -14.831 22.847 5.223 1.00 71.75 273 LEU A C 1
ATOM 2260 O O . LEU A 1 273 ? -15.921 22.480 5.639 1.00 71.75 273 LEU A O 1
ATOM 2264 N N . LEU A 1 274 ? -13.711 22.181 5.517 1.00 78.88 274 LEU A N 1
ATOM 2265 C CA . LEU A 1 274 ? -13.703 20.869 6.174 1.00 78.88 274 LEU A CA 1
ATOM 2266 C C . LEU A 1 274 ? -13.664 20.963 7.706 1.00 78.88 274 LEU A C 1
ATOM 2268 O O . LEU A 1 274 ? -14.095 20.029 8.384 1.00 78.88 274 LEU A O 1
ATOM 2272 N N . THR A 1 275 ? -13.198 22.089 8.259 1.00 83.69 275 THR A N 1
ATOM 2273 C CA . THR A 1 275 ? -13.065 22.313 9.710 1.00 83.69 275 THR A CA 1
ATOM 2274 C C . THR A 1 275 ? -14.342 21.978 10.499 1.00 83.69 275 THR A C 1
ATOM 2276 O O . THR A 1 275 ? -14.232 21.200 11.448 1.00 83.69 275 THR A O 1
ATOM 2279 N N . PRO A 1 276 ? -15.556 22.426 10.103 1.00 86.81 276 PRO A N 1
ATOM 2280 C CA . PRO A 1 276 ? -16.775 22.139 10.866 1.00 86.81 276 PRO A CA 1
ATOM 2281 C C . PRO A 1 276 ? -17.139 20.648 10.906 1.00 86.81 276 PRO A C 1
ATOM 2283 O O . PRO A 1 276 ? -17.735 20.185 11.877 1.00 86.81 276 PRO A O 1
ATOM 2286 N N . LEU A 1 277 ? -16.777 19.877 9.871 1.00 90.00 277 LEU A N 1
ATOM 2287 C CA . LEU A 1 277 ? -17.014 18.432 9.842 1.00 90.00 277 LEU A CA 1
ATOM 2288 C C . LEU A 1 277 ? -16.011 17.680 10.727 1.00 90.00 277 LEU A C 1
ATOM 2290 O O . LEU A 1 277 ? -16.408 16.775 11.457 1.00 90.00 277 LEU A O 1
ATOM 2294 N N . VAL A 1 278 ? -14.735 18.076 10.708 1.00 88.50 278 VAL A N 1
ATOM 2295 C CA . VAL A 1 278 ? -13.701 17.486 11.579 1.00 88.50 278 VAL A CA 1
ATOM 2296 C C . VAL A 1 278 ? -14.004 17.769 13.055 1.00 88.50 278 VAL A C 1
ATOM 2298 O O . VAL A 1 278 ? -13.877 16.876 13.892 1.00 88.50 278 VAL A O 1
ATOM 2301 N N . GLU A 1 279 ? -14.466 18.978 13.383 1.00 90.62 279 GLU A N 1
ATOM 2302 C CA . GLU A 1 279 ? -14.906 19.331 14.738 1.00 90.62 279 GLU A CA 1
ATOM 2303 C C . GLU A 1 279 ? -16.158 18.548 15.160 1.00 90.62 279 GLU A C 1
ATOM 2305 O O . GLU A 1 279 ? -16.178 17.988 16.257 1.00 90.62 279 GLU A O 1
ATOM 2310 N N . ALA A 1 280 ? -17.160 18.412 14.284 1.00 94.25 280 ALA A N 1
ATOM 2311 C CA . ALA A 1 280 ? -18.341 17.593 14.558 1.00 94.25 280 ALA A CA 1
ATOM 2312 C C . ALA A 1 280 ? -17.985 16.113 14.797 1.00 94.25 280 ALA A C 1
ATOM 2314 O O . ALA A 1 280 ? -18.422 15.537 15.795 1.00 94.25 280 ALA A O 1
ATOM 2315 N N . LEU A 1 281 ? -17.147 15.510 13.945 1.00 92.94 281 LEU A N 1
ATOM 2316 C CA . LEU A 1 281 ? -16.650 14.141 14.133 1.00 92.94 281 LEU A CA 1
ATOM 2317 C C . LEU A 1 281 ? -15.911 13.991 15.470 1.00 92.94 281 LEU A C 1
ATOM 2319 O O . LEU A 1 281 ? -16.179 13.042 16.202 1.00 92.94 281 LEU A O 1
ATOM 2323 N N . LYS A 1 282 ? -15.051 14.951 15.837 1.00 91.44 282 LYS A N 1
ATOM 2324 C CA . LYS A 1 282 ? -14.301 14.952 17.106 1.00 91.44 282 LYS A CA 1
ATOM 2325 C C . LYS A 1 282 ? -15.183 15.112 18.350 1.00 91.44 282 LYS A C 1
ATOM 2327 O O . LYS A 1 282 ? -14.860 14.547 19.391 1.00 91.44 282 LYS A O 1
ATOM 2332 N N . ILE A 1 283 ? -16.283 15.859 18.265 1.00 94.50 283 ILE A N 1
ATOM 2333 C CA . ILE A 1 283 ? -17.253 15.986 19.365 1.00 94.50 283 ILE A CA 1
ATOM 2334 C C . ILE A 1 283 ? -18.064 14.693 19.502 1.00 94.50 283 ILE A C 1
ATOM 2336 O O . ILE A 1 283 ? -18.157 14.119 20.587 1.00 94.50 283 ILE A O 1
ATOM 2340 N N . TYR A 1 284 ? -18.629 14.193 18.401 1.00 95.31 284 TYR A N 1
ATOM 2341 C CA . TYR A 1 284 ? -19.487 13.008 18.437 1.00 95.31 284 TYR A CA 1
ATOM 2342 C C . TYR A 1 284 ? -18.708 11.711 18.673 1.00 95.31 284 TYR A C 1
ATOM 2344 O O . TYR A 1 284 ? -19.278 10.757 19.205 1.00 95.31 284 TYR A O 1
ATOM 2352 N N . SER A 1 285 ? -17.404 11.667 18.380 1.00 93.12 285 SER A N 1
ATOM 2353 C CA . SER A 1 285 ? -16.564 10.503 18.678 1.00 93.12 285 SER A CA 1
ATOM 2354 C C . SER A 1 285 ? -16.273 10.307 20.172 1.00 93.12 285 SER A C 1
ATOM 2356 O O . SER A 1 285 ? -15.725 9.274 20.558 1.00 93.12 285 SER A O 1
ATOM 2358 N N . LEU A 1 286 ? -16.689 11.231 21.044 1.00 94.56 286 LEU A N 1
ATOM 2359 C CA . LEU A 1 286 ? -16.762 10.982 22.489 1.00 94.56 286 LEU A CA 1
ATOM 2360 C C . LEU A 1 286 ? -17.859 9.953 22.827 1.00 94.56 286 LEU A C 1
ATOM 2362 O O . LEU A 1 286 ? -17.700 9.162 23.753 1.00 94.56 286 LEU A O 1
ATOM 2366 N N . LYS A 1 287 ? -18.946 9.930 22.042 1.00 96.19 287 LYS A N 1
ATOM 2367 C CA . LYS A 1 287 ? -20.115 9.046 22.197 1.00 96.19 287 LYS A CA 1
ATOM 2368 C C . LYS A 1 287 ? -20.084 7.843 21.244 1.00 96.19 287 LYS A C 1
ATOM 2370 O O . LYS A 1 287 ? -20.560 6.767 21.598 1.00 96.19 287 LYS A O 1
ATOM 2375 N N . TYR A 1 288 ? -19.510 8.005 20.053 1.00 96.38 288 TYR A N 1
ATOM 2376 C CA . TYR A 1 288 ? -19.504 6.998 18.988 1.00 96.38 288 TYR A CA 1
ATOM 2377 C C . TYR A 1 288 ? -18.086 6.574 18.570 1.00 96.38 288 TYR A C 1
ATOM 2379 O O . TYR A 1 288 ? -17.126 7.335 18.675 1.00 96.38 288 TYR A O 1
ATOM 2387 N N . GLN A 1 289 ? -17.935 5.349 18.071 1.00 94.12 289 GLN A N 1
ATOM 2388 C CA . GLN A 1 289 ? -16.835 4.967 17.191 1.00 94.12 289 GLN A CA 1
ATOM 2389 C C . GLN A 1 289 ? -17.356 5.027 15.755 1.00 94.12 289 GLN A C 1
ATOM 2391 O O . GLN A 1 289 ? -18.385 4.429 15.452 1.00 94.12 289 GLN A O 1
ATOM 2396 N N . PHE A 1 290 ? -16.647 5.743 14.888 1.00 94.69 290 PHE A N 1
ATOM 2397 C CA . PHE A 1 290 ? -16.914 5.758 13.452 1.00 94.69 290 PHE A CA 1
ATOM 2398 C C . PHE A 1 290 ? -16.001 4.749 12.743 1.00 94.69 290 PHE A C 1
ATOM 2400 O O . PHE A 1 290 ? -14.885 4.504 13.209 1.00 94.69 290 PHE A O 1
ATOM 2407 N N . ARG A 1 291 ? -16.468 4.163 11.637 1.00 92.75 291 ARG A N 1
ATOM 2408 C CA . ARG A 1 291 ? -15.662 3.331 10.725 1.00 92.75 291 ARG A CA 1
ATOM 2409 C C . ARG A 1 291 ? -16.016 3.643 9.277 1.00 92.75 291 ARG A C 1
ATOM 2411 O O . ARG A 1 291 ? -17.183 3.865 8.961 1.00 92.75 291 ARG A O 1
ATOM 2418 N N . ILE A 1 292 ? -15.006 3.663 8.413 1.00 93.12 292 ILE A N 1
ATOM 2419 C CA . ILE A 1 292 ? -15.144 3.937 6.981 1.00 93.12 292 ILE A CA 1
ATOM 2420 C C . ILE A 1 292 ? -14.890 2.621 6.253 1.00 93.12 292 ILE A C 1
ATOM 2422 O O . ILE A 1 292 ? -13.749 2.170 6.164 1.00 93.12 292 ILE A O 1
ATOM 2426 N N . ASN A 1 293 ? -15.949 2.011 5.738 1.00 91.94 293 ASN A N 1
ATOM 2427 C CA . ASN A 1 293 ? -15.875 0.756 5.008 1.00 91.94 293 ASN A CA 1
ATOM 2428 C C . ASN A 1 293 ? -15.943 1.075 3.503 1.00 91.94 293 ASN A C 1
ATOM 2430 O O . ASN A 1 293 ? -16.932 1.642 3.030 1.00 91.94 293 ASN A O 1
ATOM 2434 N N . LYS A 1 294 ? -14.882 0.736 2.762 1.00 88.62 294 LYS A N 1
ATOM 2435 C CA . LYS A 1 294 ? -14.901 0.602 1.296 1.00 88.62 294 LYS A CA 1
ATOM 2436 C C . LYS A 1 294 ? -15.229 -0.851 0.964 1.00 88.62 294 LYS A C 1
ATOM 2438 O O . LYS A 1 294 ? -14.702 -1.739 1.633 1.00 88.62 294 LYS A O 1
ATOM 2443 N N . ASP A 1 295 ? -16.049 -1.098 -0.053 1.00 84.38 295 ASP A N 1
ATOM 2444 C CA . ASP A 1 295 ? -16.157 -2.453 -0.598 1.00 84.38 295 ASP A CA 1
ATOM 2445 C C . ASP A 1 295 ? -14.880 -2.784 -1.386 1.00 84.38 295 ASP A C 1
ATOM 2447 O O . ASP A 1 295 ? -14.548 -2.101 -2.351 1.00 84.38 295 ASP A O 1
ATOM 2451 N N . THR A 1 296 ? -14.139 -3.801 -0.943 1.00 76.06 296 THR A N 1
ATOM 2452 C CA . THR A 1 296 ? -12.898 -4.261 -1.587 1.00 76.06 296 THR A CA 1
ATOM 2453 C C . THR A 1 296 ? -13.133 -5.311 -2.673 1.00 76.06 296 THR A C 1
ATOM 2455 O O . THR A 1 296 ? -12.169 -5.790 -3.263 1.00 76.06 296 THR A O 1
ATOM 2458 N N . ASN A 1 297 ? -14.386 -5.713 -2.908 1.00 80.31 297 ASN A N 1
ATOM 2459 C CA . ASN A 1 297 ? -14.770 -6.620 -3.994 1.00 80.31 297 ASN A CA 1
ATOM 2460 C C . ASN A 1 297 ? -15.144 -5.853 -5.277 1.00 80.31 297 ASN A C 1
ATOM 2462 O O . ASN A 1 297 ? -15.255 -6.452 -6.343 1.00 80.31 297 ASN A O 1
ATOM 2466 N N . ASP A 1 298 ? -15.340 -4.537 -5.167 1.00 76.12 298 ASP A N 1
ATOM 2467 C CA . ASP A 1 298 ? -15.478 -3.601 -6.279 1.00 76.12 298 ASP A CA 1
ATOM 2468 C C . ASP A 1 298 ? -14.088 -3.080 -6.678 1.00 76.12 298 ASP A C 1
ATOM 2470 O O . ASP A 1 298 ? -13.428 -2.396 -5.889 1.00 76.12 298 ASP A O 1
ATOM 2474 N N . GLU A 1 299 ? -13.645 -3.401 -7.899 1.00 75.06 299 GLU A N 1
ATOM 2475 C CA . GLU A 1 299 ? -12.321 -3.022 -8.424 1.00 75.06 299 GLU A CA 1
ATOM 2476 C C . GLU A 1 299 ? -12.096 -1.497 -8.405 1.00 75.06 299 GLU A C 1
ATOM 2478 O O . GLU A 1 299 ? -10.968 -1.044 -8.203 1.00 75.06 299 GLU A O 1
ATOM 2483 N N . ASP A 1 300 ? -13.168 -0.705 -8.527 1.00 75.75 300 ASP A N 1
ATOM 2484 C CA . ASP A 1 300 ? -13.128 0.762 -8.519 1.00 75.75 300 ASP A CA 1
ATOM 2485 C C . ASP A 1 300 ? -13.356 1.381 -7.116 1.00 75.75 300 ASP A C 1
ATOM 2487 O O . ASP A 1 300 ? -13.252 2.602 -6.948 1.00 75.75 300 ASP A O 1
ATOM 2491 N N . CYS A 1 301 ? -13.662 0.573 -6.088 1.00 79.88 301 CYS A N 1
ATOM 2492 C CA . CYS A 1 301 ? -13.926 1.008 -4.704 1.00 79.88 301 CYS A CA 1
ATOM 2493 C C . CYS A 1 301 ? -14.954 2.161 -4.569 1.00 79.88 301 CYS A C 1
ATOM 2495 O O . CYS A 1 301 ? -14.793 3.061 -3.729 1.00 79.88 301 CYS A O 1
ATOM 2497 N N . ARG A 1 302 ? -16.002 2.154 -5.398 1.00 87.25 302 ARG A N 1
ATOM 2498 C CA . ARG A 1 302 ? -17.031 3.202 -5.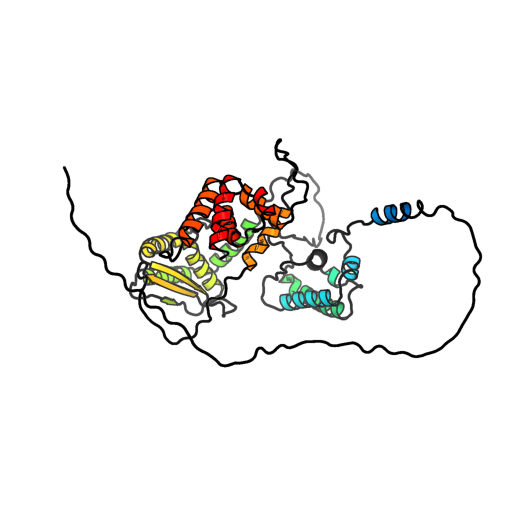510 1.00 87.25 302 ARG A CA 1
ATOM 2499 C C . ARG A 1 302 ? -17.954 3.234 -4.300 1.00 87.25 302 ARG A C 1
ATOM 2501 O O . ARG A 1 302 ? -18.355 4.306 -3.844 1.00 87.25 302 ARG A O 1
ATOM 2508 N N . PHE A 1 303 ? -18.270 2.061 -3.755 1.00 90.56 303 PHE A N 1
ATOM 2509 C CA . PHE A 1 303 ? -19.172 1.920 -2.617 1.00 90.56 303 PHE A CA 1
ATOM 2510 C C . PHE A 1 303 ? -18.477 2.283 -1.302 1.00 90.56 303 PHE A C 1
ATOM 2512 O O . PHE A 1 303 ? -17.640 1.543 -0.780 1.00 90.56 303 PHE A O 1
ATOM 2519 N N . ILE A 1 304 ? -18.868 3.432 -0.741 1.00 94.06 304 ILE A N 1
ATOM 2520 C CA . ILE A 1 304 ? -18.423 3.906 0.572 1.00 94.06 304 ILE A CA 1
ATOM 2521 C C . ILE A 1 304 ? -19.578 3.865 1.565 1.00 94.06 304 ILE A C 1
ATOM 2523 O O . ILE A 1 304 ? -20.660 4.406 1.324 1.00 94.06 304 ILE A O 1
ATOM 2527 N N . THR A 1 305 ? -19.303 3.265 2.720 1.00 95.56 305 THR A N 1
ATOM 2528 C CA . THR A 1 305 ? -20.219 3.191 3.854 1.00 95.56 305 THR A CA 1
ATOM 2529 C C . THR A 1 305 ? -19.549 3.752 5.105 1.00 95.56 305 THR A C 1
ATOM 2531 O O . THR A 1 305 ? -18.455 3.332 5.478 1.00 95.56 305 THR A O 1
ATOM 2534 N N . LEU A 1 306 ? -20.211 4.699 5.767 1.00 96.06 306 LEU A N 1
ATOM 2535 C CA . LEU A 1 306 ? -19.819 5.236 7.066 1.00 96.06 306 LEU A CA 1
ATOM 2536 C C . LEU A 1 306 ? -20.698 4.601 8.151 1.00 96.06 306 LEU A C 1
ATOM 2538 O O . LEU A 1 306 ? -21.915 4.777 8.178 1.00 96.06 306 LEU A O 1
ATOM 2542 N N . GLU A 1 307 ? -20.070 3.858 9.049 1.00 96.25 307 GLU A N 1
ATOM 2543 C CA . GLU A 1 307 ? -20.698 3.185 10.185 1.00 96.25 307 GLU A CA 1
ATOM 2544 C C . GLU A 1 307 ? -20.462 4.002 11.465 1.00 96.25 307 GLU A C 1
ATOM 2546 O O . GLU A 1 307 ? -19.380 4.570 11.647 1.00 96.25 307 GLU A O 1
ATOM 2551 N N . LYS A 1 308 ? -21.446 4.053 12.375 1.00 95.81 308 LYS A N 1
ATOM 2552 C CA . LYS A 1 308 ? -21.277 4.586 13.734 1.00 95.81 308 LYS A CA 1
ATOM 2553 C C . LYS A 1 308 ? -21.847 3.634 14.791 1.00 95.81 308 LYS A C 1
ATOM 2555 O O . LYS A 1 308 ? -23.020 3.265 14.755 1.00 95.81 308 LYS A O 1
ATOM 2560 N N . THR A 1 309 ? -21.022 3.274 15.771 1.00 95.25 309 THR A N 1
ATOM 2561 C CA . THR A 1 309 ? -21.364 2.367 16.881 1.00 95.25 309 THR A CA 1
ATOM 2562 C C . THR A 1 309 ? -21.186 3.068 18.228 1.00 95.25 309 THR A C 1
ATOM 2564 O O . THR A 1 309 ? -20.332 3.940 18.376 1.00 95.25 309 THR A O 1
ATOM 2567 N N . LEU A 1 310 ? -22.030 2.766 19.220 1.00 95.56 310 LEU A N 1
ATOM 2568 C CA . LEU A 1 310 ? -22.034 3.492 20.497 1.00 95.56 310 LEU A CA 1
ATOM 2569 C C . LEU A 1 310 ? -20.893 3.015 21.411 1.00 95.56 310 LEU A C 1
ATOM 2571 O O . LEU A 1 310 ? -20.851 1.845 21.798 1.00 95.56 310 LEU A O 1
ATOM 2575 N N . LYS A 1 311 ? -20.000 3.925 21.816 1.00 92.19 311 LYS A N 1
ATOM 2576 C CA . LYS A 1 311 ? -18.936 3.614 22.782 1.00 92.19 311 LYS A CA 1
ATOM 2577 C C . LYS A 1 311 ? -19.543 3.262 24.142 1.00 92.19 311 LYS A C 1
ATOM 2579 O O . LYS A 1 311 ? -20.500 3.890 24.586 1.00 92.19 311 LYS A O 1
ATOM 2584 N N . GLY A 1 312 ? -18.988 2.245 24.798 1.00 78.31 312 GLY A N 1
ATOM 2585 C CA . GLY A 1 312 ? -19.444 1.778 26.112 1.00 78.31 312 GLY A CA 1
ATOM 2586 C C . GLY A 1 312 ? -20.588 0.755 26.095 1.00 78.31 312 GLY A C 1
ATOM 2587 O O . GLY A 1 312 ? -20.855 0.162 27.133 1.00 78.31 312 GLY A O 1
ATOM 2588 N N . LYS A 1 313 ? -21.214 0.458 24.944 1.00 58.62 313 LYS A N 1
ATOM 2589 C CA . LYS A 1 313 ? -22.045 -0.754 24.790 1.00 58.62 313 LYS A CA 1
ATOM 2590 C C . LYS A 1 313 ? -21.196 -1.949 24.349 1.00 58.62 313 LYS A C 1
ATOM 2592 O O . LYS A 1 313 ? -21.411 -2.526 23.289 1.00 58.62 313 LYS A O 1
ATOM 2597 N N . SER A 1 314 ? -20.237 -2.332 25.191 1.00 48.12 314 SER A N 1
ATOM 2598 C CA . SER A 1 314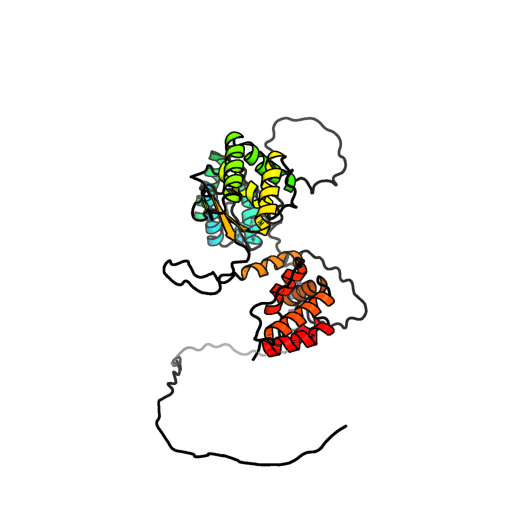 ? -19.671 -3.682 25.170 1.00 48.12 314 SER A CA 1
ATOM 2599 C C . SER A 1 314 ? -20.760 -4.654 25.628 1.00 48.12 314 SER A C 1
ATOM 2601 O O . SER A 1 314 ? -20.985 -4.826 26.824 1.00 48.12 314 SER A O 1
ATOM 2603 N N . SER A 1 315 ? -21.498 -5.216 24.671 1.00 47.12 315 SER A N 1
ATOM 2604 C CA . SER A 1 315 ? -22.598 -6.142 24.927 1.00 47.12 315 SER A CA 1
ATOM 2605 C C . SER A 1 315 ? -22.072 -7.510 25.356 1.00 47.12 315 SER A C 1
ATOM 2607 O O . SER A 1 315 ? -21.929 -8.423 24.542 1.00 47.12 315 SER A O 1
ATOM 2609 N N . GLU A 1 316 ? -21.812 -7.660 26.651 1.00 43.78 316 GLU A N 1
ATOM 2610 C CA . GLU A 1 316 ? -21.880 -8.976 27.273 1.00 43.78 316 GLU A CA 1
ATOM 2611 C C . GLU A 1 316 ? -23.310 -9.518 27.101 1.00 43.78 316 GLU A C 1
ATOM 2613 O O . GLU A 1 316 ? -24.285 -8.822 27.395 1.00 43.78 316 GLU A O 1
ATOM 2618 N N . ASN A 1 317 ? -23.408 -10.776 26.657 1.00 42.47 317 ASN A N 1
ATOM 2619 C CA . ASN A 1 317 ? -24.618 -11.537 26.307 1.00 42.47 317 ASN A CA 1
ATOM 2620 C C . ASN A 1 317 ? -25.207 -11.324 24.889 1.00 42.47 317 ASN A C 1
ATOM 2622 O O . ASN A 1 317 ? -25.930 -10.373 24.613 1.00 42.47 317 ASN A O 1
ATOM 2626 N N . ASN A 1 318 ? -25.014 -12.372 24.077 1.00 38.53 318 ASN A N 1
ATOM 2627 C CA . ASN A 1 318 ? -25.929 -12.927 23.068 1.00 38.53 318 ASN A CA 1
ATOM 2628 C C . ASN A 1 318 ? -26.302 -12.096 21.821 1.00 38.53 318 ASN A C 1
ATOM 2630 O O . ASN A 1 318 ? -27.249 -11.316 21.844 1.00 38.53 318 ASN A O 1
ATOM 2634 N N . PHE A 1 319 ? -25.775 -12.519 20.663 1.00 39.38 319 PHE A N 1
ATOM 2635 C CA . PHE A 1 319 ? -26.549 -13.461 19.834 1.00 39.38 319 PHE A CA 1
ATOM 2636 C C . PHE A 1 319 ? -25.661 -14.305 18.898 1.00 39.38 319 PHE A C 1
ATOM 2638 O O . PHE A 1 319 ? -24.876 -13.760 18.128 1.00 39.38 319 PHE A O 1
ATOM 2645 N N . ASN A 1 320 ? -25.839 -15.629 18.921 1.00 45.09 320 ASN A N 1
ATOM 2646 C CA . ASN A 1 320 ? -25.536 -16.492 17.776 1.00 45.09 320 ASN A CA 1
ATOM 2647 C C . ASN A 1 320 ? -26.834 -16.629 16.970 1.00 45.09 320 ASN A C 1
ATOM 2649 O O . ASN A 1 320 ? -27.809 -17.100 17.548 1.00 45.09 320 ASN A O 1
ATOM 2653 N N . ASP A 1 321 ? -26.855 -16.267 15.683 1.00 37.91 321 ASP A N 1
ATOM 2654 C CA . ASP A 1 321 ? -26.969 -17.257 14.592 1.00 37.91 321 ASP A CA 1
ATOM 2655 C C . ASP A 1 321 ? -26.845 -16.606 13.191 1.00 37.91 321 ASP A C 1
ATOM 2657 O O . ASP A 1 321 ? -27.099 -15.420 13.005 1.00 37.91 321 ASP A O 1
ATOM 2661 N N . SER A 1 322 ? -26.497 -17.432 12.202 1.00 36.12 322 SER A N 1
ATOM 2662 C CA . SER A 1 322 ? -26.828 -17.319 10.775 1.00 36.12 322 SER A CA 1
ATOM 2663 C C . SER A 1 322 ? -26.615 -15.976 10.053 1.00 36.12 322 SER A C 1
ATOM 2665 O O . SER A 1 322 ? -27.548 -15.355 9.545 1.00 36.12 322 SER A O 1
ATOM 2667 N N . LEU A 1 323 ? -25.346 -15.638 9.815 1.00 36.81 323 LEU A N 1
ATOM 2668 C CA . LEU A 1 323 ? -24.837 -15.529 8.438 1.00 36.81 323 LEU A CA 1
ATOM 2669 C C . LEU A 1 323 ? -23.315 -15.733 8.439 1.00 36.81 323 LEU A C 1
ATOM 2671 O O . LEU A 1 323 ? -22.615 -15.245 9.322 1.00 36.81 323 LEU A O 1
ATOM 2675 N N . LYS A 1 324 ? -22.796 -16.511 7.480 1.00 40.16 324 LYS A N 1
ATOM 2676 C CA . LYS A 1 324 ? -21.386 -16.938 7.466 1.00 40.16 324 LYS A CA 1
ATOM 2677 C C . LYS A 1 324 ? -20.453 -15.805 7.031 1.00 40.16 324 LYS A C 1
ATOM 2679 O O . LYS A 1 324 ? -20.132 -15.691 5.851 1.00 40.16 324 LYS A O 1
ATOM 2684 N N . SER A 1 325 ? -19.959 -15.026 7.988 1.00 37.16 325 SER A N 1
ATOM 2685 C CA . SER A 1 325 ? -18.665 -14.365 7.828 1.00 37.16 325 SER A CA 1
ATOM 2686 C C . SER A 1 325 ? -17.552 -15.422 7.710 1.00 37.16 325 SER A C 1
ATOM 2688 O O . SER A 1 325 ? -17.648 -16.488 8.330 1.00 37.16 325 SER A O 1
ATOM 2690 N N . PRO A 1 326 ? -16.490 -15.176 6.921 1.00 33.69 326 PRO A N 1
ATOM 2691 C CA . PRO A 1 326 ? -15.278 -15.975 7.027 1.00 33.69 326 PRO A CA 1
ATOM 2692 C C . PRO A 1 326 ? -14.671 -15.789 8.424 1.00 33.69 326 PRO A C 1
ATOM 2694 O O . PRO A 1 326 ? -14.770 -14.711 9.015 1.00 33.69 326 PRO A O 1
ATOM 2697 N N . SER A 1 327 ? -14.038 -16.840 8.949 1.00 29.77 327 SER A N 1
ATOM 2698 C CA . SER A 1 327 ? -13.290 -16.776 10.209 1.00 29.77 327 SER A CA 1
ATOM 2699 C C . SER A 1 327 ? -12.289 -15.614 10.187 1.00 29.77 327 SER A C 1
ATOM 2701 O O . SER A 1 327 ? -11.726 -15.351 9.120 1.00 29.77 327 SER A O 1
ATOM 2703 N N . PRO A 1 328 ? -12.005 -14.951 11.328 1.00 31.58 328 PRO A N 1
ATOM 2704 C CA . PRO A 1 328 ? -10.931 -13.967 11.384 1.00 31.58 328 PRO A CA 1
ATOM 2705 C C . PRO A 1 328 ? -9.642 -14.640 10.912 1.00 31.58 328 PRO A C 1
ATOM 2707 O O . PRO A 1 328 ? -9.214 -15.642 11.493 1.00 31.58 328 PRO A O 1
ATOM 2710 N N . SER A 1 329 ? -9.074 -14.138 9.815 1.00 29.67 329 SER A N 1
ATOM 2711 C CA . SER A 1 329 ? -7.850 -14.691 9.254 1.00 29.67 329 SER A CA 1
ATOM 2712 C C . SER A 1 329 ? -6.749 -14.631 10.305 1.00 29.67 329 SER A C 1
ATOM 2714 O O . SER A 1 329 ? -6.610 -13.641 11.029 1.00 29.67 329 SER A O 1
ATOM 2716 N N . ILE A 1 330 ? -5.978 -15.716 10.400 1.00 33.41 330 ILE A N 1
ATOM 2717 C CA . ILE A 1 330 ? -4.767 -15.760 11.220 1.00 33.41 330 ILE A CA 1
ATOM 2718 C C . ILE A 1 330 ? -3.931 -14.539 10.838 1.00 33.41 330 ILE A C 1
ATOM 2720 O O . ILE A 1 330 ? -3.654 -14.336 9.658 1.00 33.41 330 ILE A O 1
ATOM 2724 N N . MET A 1 331 ? -3.599 -13.710 11.829 1.00 37.06 331 MET A N 1
ATOM 2725 C CA . MET A 1 331 ? -2.901 -12.445 11.615 1.00 37.06 331 MET A CA 1
ATOM 2726 C C . MET A 1 331 ? -1.574 -12.730 10.907 1.00 37.06 331 MET A C 1
ATOM 2728 O O . MET A 1 331 ? -0.708 -13.398 11.471 1.00 37.06 331 MET A O 1
ATOM 2732 N N . ASP A 1 332 ? -1.466 -12.302 9.649 1.00 32.41 332 ASP A N 1
ATOM 2733 C CA . ASP A 1 332 ? -0.439 -12.807 8.741 1.00 32.41 332 ASP A CA 1
ATOM 2734 C C . ASP A 1 332 ? 0.964 -12.427 9.240 1.00 32.41 332 ASP A C 1
ATOM 2736 O O . ASP A 1 332 ? 1.282 -11.254 9.440 1.00 32.41 332 ASP A O 1
ATOM 2740 N N . TYR A 1 333 ? 1.820 -13.429 9.459 1.00 37.53 333 TYR A N 1
ATOM 2741 C CA . TYR A 1 333 ? 3.116 -13.274 10.145 1.00 37.53 333 TYR A CA 1
ATOM 2742 C C . TYR A 1 333 ? 4.189 -12.542 9.307 1.00 37.53 333 TYR A C 1
ATOM 2744 O O . TYR A 1 333 ? 5.340 -12.432 9.727 1.00 37.53 333 TYR A O 1
ATOM 2752 N N . GLN A 1 334 ? 3.815 -12.035 8.131 1.00 41.59 334 GLN A N 1
ATOM 2753 C CA . GLN A 1 334 ? 4.694 -11.443 7.115 1.00 41.59 334 GLN A CA 1
ATOM 2754 C C . GLN A 1 334 ? 5.307 -10.100 7.570 1.00 41.59 334 GLN A C 1
ATOM 2756 O O . GLN A 1 334 ? 6.412 -9.743 7.167 1.00 41.59 334 GLN A O 1
ATOM 2761 N N . ASP A 1 335 ? 4.650 -9.417 8.513 1.00 40.75 335 ASP A N 1
ATOM 2762 C CA . ASP A 1 335 ? 4.994 -8.107 9.105 1.00 40.75 335 ASP A CA 1
ATOM 2763 C C . ASP A 1 335 ? 6.265 -8.116 10.010 1.00 40.75 335 ASP A C 1
ATOM 2765 O O . ASP A 1 335 ? 6.454 -7.250 10.873 1.00 40.75 335 ASP A O 1
ATOM 2769 N N . LEU A 1 336 ? 7.120 -9.138 9.855 1.00 42.09 336 LEU A N 1
ATOM 2770 C CA . LEU A 1 336 ? 8.393 -9.365 10.557 1.00 42.09 336 LEU A CA 1
ATOM 2771 C C . LEU A 1 336 ? 9.623 -9.336 9.628 1.00 42.09 336 LEU A C 1
ATOM 2773 O O . LEU A 1 336 ? 10.730 -9.054 10.105 1.00 42.09 336 LEU A O 1
ATOM 2777 N N . ASP A 1 337 ? 9.465 -9.606 8.327 1.00 44.44 337 ASP A N 1
ATOM 2778 C CA . ASP A 1 337 ? 10.598 -9.702 7.393 1.00 44.44 337 ASP A CA 1
ATOM 2779 C C . ASP A 1 337 ? 11.009 -8.364 6.759 1.00 44.44 337 ASP A C 1
ATOM 2781 O O . ASP A 1 337 ? 12.167 -8.206 6.365 1.00 44.44 337 ASP A O 1
ATOM 2785 N N . ASP A 1 338 ? 10.142 -7.354 6.783 1.00 43.62 338 ASP A N 1
ATOM 2786 C CA . ASP A 1 338 ? 10.429 -5.981 6.326 1.00 43.62 338 ASP A CA 1
ATOM 2787 C C . ASP A 1 338 ? 11.666 -5.362 7.015 1.00 43.62 338 ASP A C 1
ATOM 2789 O O . ASP A 1 338 ? 12.433 -4.584 6.449 1.00 43.62 338 ASP A O 1
ATOM 2793 N N . TRP A 1 339 ? 11.942 -5.796 8.247 1.00 45.53 339 TRP A N 1
ATOM 2794 C CA . TRP A 1 339 ? 13.098 -5.377 9.041 1.00 45.53 339 TRP A CA 1
ATOM 2795 C C . TRP A 1 339 ? 14.444 -5.978 8.571 1.00 45.53 339 TRP A C 1
ATOM 2797 O O . TRP A 1 339 ? 15.472 -5.816 9.228 1.00 45.53 339 TRP A O 1
ATOM 2807 N N . ASN A 1 340 ? 14.495 -6.714 7.456 1.00 43.41 340 ASN A N 1
ATOM 2808 C CA . ASN A 1 340 ? 15.776 -7.126 6.868 1.00 43.41 340 ASN A CA 1
ATOM 2809 C C . ASN A 1 340 ? 16.588 -5.937 6.314 1.00 43.41 340 ASN A C 1
ATOM 2811 O O . ASN A 1 340 ? 17.811 -5.965 6.420 1.00 43.41 340 ASN A O 1
ATOM 2815 N N . THR A 1 341 ? 15.927 -4.901 5.792 1.00 47.41 341 THR A N 1
ATOM 2816 C CA . THR A 1 341 ? 16.545 -3.884 4.919 1.00 47.41 341 THR A CA 1
ATOM 2817 C C . THR A 1 341 ? 17.265 -2.753 5.672 1.00 47.41 341 THR A C 1
ATOM 2819 O O . THR A 1 341 ? 18.316 -2.284 5.229 1.00 47.41 341 THR A O 1
ATOM 2822 N N . ASP A 1 342 ? 16.743 -2.340 6.835 1.00 42.12 342 ASP A N 1
ATOM 2823 C CA . ASP A 1 342 ? 17.315 -1.254 7.657 1.00 42.12 342 ASP A CA 1
ATOM 2824 C C . ASP A 1 342 ? 18.721 -1.609 8.191 1.00 42.12 342 ASP A C 1
ATOM 2826 O O . ASP A 1 342 ? 19.623 -0.774 8.227 1.00 42.12 342 ASP A O 1
ATOM 2830 N N . VAL A 1 343 ? 18.913 -2.869 8.601 1.00 47.34 343 VAL A N 1
ATOM 2831 C CA . VAL A 1 343 ? 20.112 -3.347 9.323 1.00 47.34 343 VAL A CA 1
ATOM 2832 C C . VAL A 1 343 ? 21.285 -3.655 8.379 1.00 47.34 343 VAL A C 1
ATOM 2834 O O . VAL A 1 343 ? 22.426 -3.757 8.821 1.00 47.34 343 VAL A O 1
ATOM 2837 N N . GLU A 1 344 ? 21.030 -3.797 7.076 1.00 44.66 344 GLU A N 1
ATOM 2838 C CA . GLU A 1 344 ? 22.070 -4.059 6.066 1.00 44.66 344 GLU A CA 1
ATOM 2839 C C . GLU A 1 344 ? 22.700 -2.776 5.502 1.00 44.66 344 GLU A C 1
ATOM 2841 O O . GLU A 1 344 ? 23.791 -2.837 4.946 1.00 44.66 344 GLU A O 1
ATOM 2846 N N . ASN A 1 345 ? 22.058 -1.617 5.694 1.00 43.91 345 ASN A N 1
ATOM 2847 C CA . ASN A 1 345 ? 22.580 -0.309 5.273 1.00 43.91 345 ASN A CA 1
ATOM 2848 C C . ASN A 1 345 ? 23.193 0.506 6.426 1.00 43.91 345 ASN A C 1
ATOM 2850 O O . ASN A 1 345 ? 23.815 1.540 6.185 1.00 43.91 345 ASN A O 1
ATOM 2854 N N . SER A 1 346 ? 23.047 0.060 7.679 1.00 43.84 346 SER A N 1
ATOM 2855 C CA . SER A 1 346 ? 23.819 0.608 8.793 1.00 43.84 346 SER A CA 1
ATOM 2856 C C . SER A 1 346 ? 25.239 0.047 8.751 1.00 43.84 346 SER A C 1
ATOM 2858 O O . SER A 1 346 ? 25.505 -1.022 9.309 1.00 43.84 346 SER A O 1
ATOM 2860 N N . ASP A 1 347 ? 26.142 0.775 8.095 1.00 40.97 347 ASP A N 1
ATOM 2861 C CA . ASP A 1 347 ? 27.579 0.505 8.125 1.00 40.97 347 ASP A CA 1
ATOM 2862 C C . ASP A 1 347 ? 28.096 0.788 9.546 1.00 40.97 347 ASP A C 1
ATOM 2864 O O . ASP A 1 347 ? 28.452 1.909 9.917 1.00 40.97 347 ASP A O 1
ATOM 2868 N N . ALA A 1 348 ? 27.982 -0.227 10.405 1.00 42.38 348 ALA A N 1
ATOM 2869 C CA . ALA A 1 348 ? 28.262 -0.143 11.829 1.00 42.38 348 ALA A CA 1
ATOM 2870 C C . ALA A 1 348 ? 29.777 -0.130 12.057 1.00 42.38 348 ALA A C 1
ATOM 2872 O O . ALA A 1 348 ? 30.375 -1.144 12.426 1.00 42.38 348 ALA A O 1
ATOM 2873 N N . THR A 1 349 ? 30.386 1.035 11.824 1.00 41.25 349 THR A N 1
ATOM 2874 C CA . THR A 1 349 ? 31.777 1.326 12.171 1.00 41.25 349 THR A CA 1
ATOM 2875 C C . THR A 1 349 ? 32.043 0.884 13.608 1.00 41.25 349 THR A C 1
ATOM 2877 O O . THR A 1 349 ? 31.318 1.274 14.524 1.00 41.25 349 THR A O 1
ATOM 2880 N N . ASP A 1 350 ? 33.057 0.028 13.790 1.00 39.62 350 ASP A N 1
ATOM 2881 C CA . ASP A 1 350 ? 33.349 -0.698 15.037 1.00 39.62 350 ASP A CA 1
ATOM 2882 C C . ASP A 1 350 ? 33.795 0.261 16.156 1.00 39.62 350 ASP A C 1
ATOM 2884 O O . ASP A 1 350 ? 34.977 0.385 16.481 1.00 39.62 350 ASP A O 1
ATOM 2888 N N . HIS A 1 351 ? 32.831 0.979 16.739 1.00 38.12 351 HIS A N 1
ATOM 2889 C CA . HIS A 1 351 ? 32.992 1.805 17.929 1.00 38.12 351 HIS A CA 1
ATOM 2890 C C . HIS A 1 351 ? 33.196 0.898 19.142 1.00 38.12 351 HIS A C 1
ATOM 2892 O O . HIS A 1 351 ? 32.293 0.667 19.949 1.00 38.12 351 HIS A O 1
ATOM 2898 N N . ARG A 1 352 ? 34.422 0.382 19.247 1.00 37.81 352 ARG A N 1
ATOM 2899 C CA . ARG A 1 352 ? 34.921 -0.401 20.373 1.00 37.81 352 ARG A CA 1
ATOM 2900 C C . ARG A 1 352 ? 34.732 0.373 21.670 1.00 37.81 352 ARG A C 1
ATOM 2902 O O . ARG A 1 352 ? 35.485 1.291 21.980 1.00 37.81 352 ARG A O 1
ATOM 2909 N N . SER A 1 353 ? 33.719 -0.018 22.432 1.00 40.06 353 SER A N 1
ATOM 2910 C CA . SER A 1 353 ? 33.598 0.331 23.839 1.00 40.06 353 SER A CA 1
ATOM 2911 C C . SER A 1 353 ? 34.508 -0.599 24.640 1.00 40.06 353 SER A C 1
ATOM 2913 O O . SER A 1 353 ? 34.257 -1.802 24.751 1.00 40.06 353 SER A O 1
ATOM 2915 N N . ASP A 1 354 ? 35.602 -0.041 25.160 1.00 41.59 354 ASP A N 1
ATOM 2916 C CA . ASP A 1 354 ? 36.600 -0.796 25.915 1.00 41.59 354 ASP A CA 1
ATOM 2917 C C . ASP A 1 354 ? 35.966 -1.535 27.106 1.00 41.59 354 ASP A C 1
ATOM 2919 O O . ASP A 1 354 ? 35.279 -0.943 27.941 1.00 41.59 354 ASP A O 1
ATOM 2923 N N . GLY A 1 355 ? 36.221 -2.845 27.197 1.00 47.25 355 GLY A N 1
ATOM 2924 C CA . GLY A 1 355 ? 35.823 -3.682 28.336 1.00 47.25 355 GLY A CA 1
ATOM 2925 C C . GLY A 1 355 ? 34.750 -4.745 28.069 1.00 47.25 355 GLY A C 1
ATOM 2926 O O . GLY A 1 355 ? 34.479 -5.546 28.966 1.00 47.25 355 GLY A O 1
ATOM 2927 N N . VAL A 1 356 ? 34.163 -4.827 26.868 1.00 51.22 356 VAL A N 1
ATOM 2928 C CA . VAL A 1 356 ? 33.329 -5.989 26.498 1.00 51.22 356 VAL A CA 1
ATOM 2929 C C . VAL A 1 356 ? 34.242 -7.180 26.153 1.00 51.22 356 VAL A C 1
ATOM 2931 O O . VAL A 1 356 ? 35.068 -7.050 25.251 1.00 51.22 356 VAL A O 1
ATOM 2934 N N . PRO A 1 357 ? 34.134 -8.342 26.831 1.00 49.22 357 PRO A N 1
ATOM 2935 C CA . PRO A 1 357 ? 34.972 -9.501 26.525 1.00 49.22 357 PRO A CA 1
ATOM 2936 C C . PRO A 1 357 ? 34.653 -10.079 25.139 1.00 49.22 357 PRO A C 1
ATOM 2938 O O . PRO A 1 357 ? 33.484 -10.250 24.783 1.00 49.22 357 PRO A O 1
ATOM 2941 N N . ASP A 1 358 ? 35.701 -10.411 24.381 1.00 49.91 358 ASP A N 1
ATOM 2942 C CA . ASP A 1 358 ? 35.601 -10.906 23.005 1.00 49.91 358 ASP A CA 1
ATOM 2943 C C . ASP A 1 358 ? 35.053 -12.343 22.942 1.00 49.91 358 ASP A C 1
ATOM 2945 O O . ASP A 1 358 ? 35.777 -13.342 22.953 1.00 49.91 358 ASP A O 1
ATOM 2949 N N . PHE A 1 359 ? 33.728 -12.450 22.865 1.00 58.38 359 PHE A N 1
ATOM 2950 C CA . PHE A 1 359 ? 33.041 -13.674 22.473 1.00 58.38 359 PHE A CA 1
ATOM 2951 C C . PHE A 1 359 ? 33.116 -13.841 20.946 1.00 58.38 359 PHE A C 1
ATOM 2953 O O . PHE A 1 359 ? 32.111 -13.661 20.258 1.00 58.38 359 PHE A O 1
ATOM 2960 N N . GLY A 1 360 ? 34.293 -14.218 20.431 1.00 52.97 360 GLY A N 1
ATOM 2961 C CA . GLY A 1 360 ? 34.668 -14.265 19.003 1.00 52.97 360 GLY A CA 1
ATOM 2962 C C . GLY A 1 360 ? 33.877 -15.198 18.061 1.00 52.97 360 GLY A C 1
ATOM 2963 O O . GLY A 1 360 ? 34.368 -15.581 17.000 1.00 52.97 360 GLY A O 1
ATOM 2964 N N . GLY A 1 361 ? 32.649 -15.587 18.409 1.00 76.62 361 GLY A N 1
ATOM 2965 C CA . GLY A 1 361 ? 31.697 -16.210 17.493 1.00 76.62 361 GLY A CA 1
ATOM 2966 C C . GLY A 1 361 ? 30.909 -15.152 16.715 1.00 76.62 361 GLY A C 1
ATOM 2967 O O . GLY A 1 361 ? 30.138 -14.396 17.302 1.00 76.62 361 GLY A O 1
ATOM 2968 N N . LYS A 1 362 ? 31.049 -15.125 15.381 1.00 83.06 362 LYS A N 1
ATOM 2969 C CA . LYS A 1 362 ? 30.293 -14.212 14.503 1.00 83.06 362 LYS A CA 1
ATOM 2970 C C . LYS A 1 362 ? 28.781 -14.341 14.749 1.00 83.06 362 LYS A C 1
ATOM 2972 O O . LYS A 1 362 ? 28.194 -15.377 14.444 1.00 83.06 362 LYS A O 1
ATOM 2977 N N . LEU A 1 363 ? 28.148 -13.269 15.236 1.00 83.12 363 LEU A N 1
ATOM 2978 C CA . LEU A 1 363 ? 26.695 -13.216 15.431 1.00 83.12 363 LEU A CA 1
ATOM 2979 C C . LEU A 1 363 ? 25.955 -13.458 14.112 1.00 83.12 363 LEU A C 1
ATOM 2981 O O . LEU A 1 363 ? 26.260 -12.810 13.100 1.00 83.12 363 LEU A O 1
ATOM 2985 N N . ASN A 1 364 ? 24.955 -14.342 14.143 1.00 86.19 364 ASN A N 1
ATOM 2986 C CA . ASN A 1 364 ? 24.071 -14.573 13.001 1.00 86.19 364 ASN A CA 1
ATOM 2987 C C . ASN A 1 364 ? 23.123 -13.375 12.776 1.00 86.19 364 ASN A C 1
ATOM 2989 O O . ASN A 1 364 ? 22.983 -12.509 13.646 1.00 86.19 364 ASN A O 1
ATOM 2993 N N . LYS A 1 365 ? 22.467 -13.311 11.607 1.00 83.56 365 LYS A N 1
ATOM 2994 C CA . LYS A 1 365 ? 21.614 -12.171 11.216 1.00 83.56 365 LYS A CA 1
ATOM 2995 C C . LYS A 1 365 ? 20.559 -11.841 12.281 1.00 83.56 365 LYS A C 1
ATOM 2997 O O . LYS A 1 365 ? 20.422 -10.685 12.671 1.00 83.56 365 LYS A O 1
ATOM 3002 N N . ASN A 1 366 ? 19.897 -12.865 12.820 1.00 82.12 366 ASN A N 1
ATOM 3003 C CA . ASN A 1 366 ? 18.822 -12.728 13.806 1.00 82.12 366 ASN A CA 1
ATOM 3004 C C . ASN A 1 366 ? 19.342 -12.265 15.179 1.00 82.12 366 ASN A C 1
ATOM 3006 O O . ASN A 1 366 ? 18.665 -11.508 15.867 1.00 82.12 366 ASN A O 1
ATOM 3010 N N . GLN A 1 367 ? 20.559 -12.659 15.566 1.00 85.62 367 GLN A N 1
ATOM 3011 C CA . GLN A 1 367 ? 21.220 -12.197 16.791 1.00 85.62 367 GLN A CA 1
ATOM 3012 C C . GLN A 1 367 ? 21.644 -10.724 16.706 1.00 85.62 367 GLN A C 1
ATOM 3014 O O . GLN A 1 367 ? 21.471 -9.992 17.679 1.00 85.62 367 GLN A O 1
ATOM 3019 N N . ARG A 1 368 ? 22.160 -10.275 15.550 1.00 87.38 368 ARG A N 1
ATOM 3020 C CA . ARG A 1 368 ? 22.474 -8.852 15.306 1.00 87.38 368 ARG A CA 1
ATOM 3021 C C . ARG A 1 368 ? 21.208 -8.000 15.324 1.00 87.38 368 ARG A C 1
ATOM 3023 O O . ARG A 1 368 ? 21.158 -7.013 16.048 1.00 87.38 368 ARG A O 1
ATOM 3030 N N . LYS A 1 369 ? 20.178 -8.447 14.592 1.00 85.44 369 LYS A N 1
ATOM 3031 C CA . LYS A 1 369 ? 18.815 -7.898 14.614 1.00 85.44 369 LYS A CA 1
ATOM 3032 C C . LYS A 1 369 ? 18.315 -7.733 16.055 1.00 85.44 369 LYS A C 1
ATOM 3034 O O . LYS A 1 369 ? 18.045 -6.615 16.480 1.00 85.44 369 LYS A O 1
ATOM 3039 N N . LEU A 1 370 ? 18.253 -8.819 16.834 1.00 86.25 370 LEU A N 1
ATOM 3040 C CA . LEU A 1 370 ? 17.763 -8.778 18.217 1.00 86.25 370 LEU A CA 1
ATOM 3041 C C . LEU A 1 370 ? 18.554 -7.788 19.081 1.00 86.25 370 LEU A C 1
ATOM 3043 O O . LEU A 1 370 ? 17.941 -7.008 19.803 1.00 86.25 370 LEU A O 1
ATOM 3047 N N . ARG A 1 371 ? 19.890 -7.783 18.981 1.00 88.88 371 ARG A N 1
ATOM 3048 C CA . ARG A 1 371 ? 20.740 -6.841 19.718 1.00 88.88 371 ARG A CA 1
ATOM 3049 C C . ARG A 1 371 ? 20.427 -5.386 19.354 1.00 88.88 371 ARG A C 1
ATOM 3051 O O . ARG A 1 371 ? 20.179 -4.599 20.255 1.00 88.88 371 ARG A O 1
ATOM 3058 N N . TYR A 1 372 ? 20.334 -5.052 18.067 1.00 89.75 372 TYR A N 1
ATOM 3059 C CA . TYR A 1 372 ? 19.926 -3.712 17.626 1.00 89.75 372 TYR A CA 1
ATOM 3060 C C . TYR A 1 372 ? 18.551 -3.314 18.192 1.00 89.75 372 TYR A C 1
ATOM 3062 O O . TYR A 1 372 ? 18.376 -2.198 18.669 1.00 89.75 372 TYR A O 1
ATOM 3070 N N . LEU A 1 373 ? 17.579 -4.233 18.209 1.00 89.75 373 LEU A N 1
ATOM 3071 C CA . LEU A 1 373 ? 16.253 -3.968 18.775 1.00 89.75 373 LEU A CA 1
ATOM 3072 C C . LEU A 1 373 ? 16.269 -3.780 20.302 1.00 89.75 373 LEU A C 1
ATOM 3074 O O . LEU A 1 373 ? 15.439 -3.041 20.826 1.00 89.75 373 LEU A O 1
ATOM 3078 N N . PHE A 1 374 ? 17.218 -4.397 21.013 1.00 90.56 374 PHE A N 1
ATOM 3079 C CA . PHE A 1 374 ? 17.520 -4.017 22.393 1.00 90.56 374 PHE A CA 1
ATOM 3080 C C . PHE A 1 374 ? 18.117 -2.613 22.446 1.00 90.56 374 PHE A C 1
ATOM 3082 O O . PHE A 1 374 ? 17.588 -1.766 23.157 1.00 90.56 374 PHE A O 1
ATOM 3089 N N . ASP A 1 375 ? 19.185 -2.345 21.704 1.00 90.94 375 ASP A N 1
ATOM 3090 C CA . ASP A 1 375 ? 19.948 -1.097 21.804 1.00 90.94 375 ASP A CA 1
ATOM 3091 C C . ASP A 1 375 ? 19.105 0.157 21.439 1.00 90.94 375 ASP A C 1
ATOM 3093 O O . ASP A 1 375 ? 19.408 1.253 21.901 1.00 90.94 375 ASP A O 1
ATOM 3097 N N . GLN A 1 376 ? 18.000 0.001 20.691 1.00 94.50 376 GLN A N 1
ATOM 3098 C CA . GLN A 1 376 ? 17.030 1.066 20.358 1.00 94.50 376 GLN A CA 1
ATOM 3099 C C . GLN A 1 376 ? 15.898 1.305 21.386 1.00 94.50 376 GLN A C 1
ATOM 3101 O O . GLN A 1 376 ? 15.039 2.155 21.153 1.00 94.50 376 GLN A O 1
ATOM 3106 N N . VAL A 1 377 ? 15.831 0.560 22.495 1.00 95.88 377 VAL A N 1
ATOM 3107 C CA . VAL A 1 377 ? 14.729 0.648 23.480 1.00 95.88 377 VAL A CA 1
ATOM 3108 C C . VAL A 1 377 ? 15.286 0.880 24.887 1.00 95.88 377 VAL A C 1
ATOM 3110 O O . VAL A 1 377 ? 16.345 0.365 25.236 1.00 95.88 377 VAL A O 1
ATOM 3113 N N . THR A 1 378 ? 14.598 1.645 25.737 1.00 96.12 378 THR A N 1
ATOM 3114 C CA . THR A 1 378 ? 15.098 1.938 27.094 1.00 96.12 378 THR A CA 1
ATOM 3115 C C . THR A 1 378 ? 15.054 0.705 28.005 1.00 96.12 378 THR A C 1
ATOM 3117 O O . THR A 1 378 ? 14.172 -0.151 27.890 1.00 96.12 378 THR A O 1
ATOM 3120 N N . THR A 1 379 ? 16.003 0.613 28.943 1.00 94.81 379 THR A N 1
ATOM 3121 C CA . THR A 1 379 ? 16.022 -0.414 30.002 1.00 94.81 379 THR A CA 1
ATOM 3122 C C . THR A 1 379 ? 14.701 -0.449 30.770 1.00 94.81 379 THR A C 1
ATOM 3124 O O . THR A 1 379 ? 14.115 -1.519 30.934 1.00 94.81 379 THR A O 1
ATOM 3127 N N . ASP A 1 380 ? 14.197 0.713 31.188 1.00 96.31 380 ASP A N 1
ATOM 3128 C CA . ASP A 1 380 ? 12.977 0.814 31.993 1.00 96.31 380 ASP A CA 1
ATOM 3129 C C . ASP A 1 380 ? 11.747 0.305 31.234 1.00 96.31 380 ASP A C 1
ATOM 3131 O O . ASP A 1 380 ? 10.914 -0.396 31.814 1.00 96.31 380 ASP A O 1
ATOM 3135 N N . PHE A 1 381 ? 11.658 0.569 29.923 1.00 96.56 381 PHE A N 1
ATOM 3136 C CA . PHE A 1 381 ? 10.603 0.005 29.084 1.00 96.56 381 PHE A CA 1
ATOM 3137 C C . PHE A 1 381 ? 10.723 -1.520 28.979 1.00 96.56 381 PHE A C 1
ATOM 3139 O O . PHE A 1 381 ? 9.738 -2.216 29.222 1.00 96.56 381 PHE A O 1
ATOM 3146 N N . LYS A 1 382 ? 11.920 -2.057 28.688 1.00 95.38 382 LYS A N 1
ATOM 3147 C CA . LYS A 1 382 ? 12.162 -3.514 28.619 1.00 95.38 382 LYS A CA 1
ATOM 3148 C C . LYS A 1 382 ? 11.733 -4.205 29.911 1.00 95.38 382 LYS A C 1
ATOM 3150 O O . LYS A 1 382 ? 10.979 -5.174 29.867 1.00 95.38 382 LYS A O 1
ATOM 3155 N N . MET A 1 383 ? 12.171 -3.683 31.057 1.00 97.06 383 MET A N 1
ATOM 3156 C CA . MET A 1 383 ? 11.841 -4.217 32.381 1.00 97.06 383 MET A CA 1
ATOM 3157 C C . MET A 1 383 ? 10.337 -4.123 32.668 1.00 97.06 383 MET A C 1
ATOM 3159 O O . MET A 1 383 ? 9.733 -5.113 33.078 1.00 97.06 383 MET A O 1
ATOM 3163 N N . THR A 1 384 ? 9.711 -2.976 32.385 1.00 96.56 384 THR A N 1
ATOM 3164 C CA . THR A 1 384 ? 8.265 -2.763 32.574 1.00 96.56 384 THR A CA 1
ATOM 3165 C C . THR A 1 384 ? 7.430 -3.698 31.701 1.00 96.56 384 THR A C 1
ATOM 3167 O O . THR A 1 384 ? 6.436 -4.248 32.171 1.00 96.56 384 THR A O 1
ATOM 3170 N N . VAL A 1 385 ? 7.822 -3.903 30.442 1.00 96.38 385 VAL A N 1
ATOM 3171 C CA . VAL A 1 385 ? 7.155 -4.832 29.524 1.00 96.38 385 VAL A CA 1
ATOM 3172 C C . VAL A 1 385 ? 7.306 -6.270 29.992 1.00 96.38 385 VAL A C 1
ATOM 3174 O O . VAL A 1 385 ? 6.300 -6.953 30.149 1.00 96.38 385 VAL A O 1
ATOM 3177 N N . LEU A 1 386 ? 8.532 -6.720 30.269 1.00 95.94 386 LEU A N 1
ATOM 3178 C CA . LEU A 1 386 ? 8.791 -8.094 30.700 1.00 95.94 386 LEU A CA 1
ATOM 3179 C C . LEU A 1 386 ? 8.066 -8.429 32.009 1.00 95.94 386 LEU A C 1
ATOM 3181 O O . LEU A 1 386 ? 7.516 -9.523 32.130 1.00 95.94 386 LEU A O 1
ATOM 3185 N N . GLN A 1 387 ? 8.010 -7.485 32.956 1.00 97.12 387 GLN A N 1
ATOM 3186 C CA . GLN A 1 387 ? 7.248 -7.652 34.192 1.00 97.12 387 GLN A CA 1
ATOM 3187 C C . GLN A 1 387 ? 5.736 -7.671 33.928 1.00 97.12 387 GLN A C 1
ATOM 3189 O O . GLN A 1 387 ? 5.077 -8.608 34.357 1.00 97.12 387 GLN A O 1
ATOM 3194 N N . LYS A 1 388 ? 5.180 -6.731 33.148 1.00 96.81 388 LYS A N 1
ATOM 3195 C CA . LYS A 1 388 ? 3.743 -6.743 32.804 1.00 96.81 388 LYS A CA 1
ATOM 3196 C C . LYS A 1 388 ? 3.315 -7.997 32.039 1.00 96.81 388 LYS A C 1
ATOM 3198 O O . LYS A 1 388 ? 2.202 -8.471 32.242 1.00 96.81 388 LYS A O 1
ATOM 3203 N N . SER A 1 389 ? 4.168 -8.529 31.163 1.00 95.12 389 SER A N 1
ATOM 3204 C CA . SER A 1 389 ? 3.924 -9.794 30.464 1.00 95.12 389 SER A CA 1
ATOM 3205 C C . SER A 1 389 ? 3.945 -10.983 31.426 1.00 95.12 389 SER A C 1
ATOM 3207 O O . SER A 1 389 ? 3.093 -11.856 31.310 1.00 95.12 389 SER A O 1
ATOM 3209 N N . LEU A 1 390 ? 4.859 -11.002 32.400 1.00 95.12 390 LEU A N 1
ATOM 3210 C CA . LEU A 1 390 ? 4.866 -11.992 33.481 1.00 95.12 390 LEU A CA 1
ATOM 3211 C C . LEU A 1 390 ? 3.601 -11.912 34.341 1.00 95.12 390 LEU A C 1
ATOM 3213 O O . LEU A 1 390 ? 2.910 -12.915 34.485 1.00 95.12 390 LEU A O 1
ATOM 3217 N N . ASP A 1 391 ? 3.280 -10.722 34.853 1.00 95.75 391 ASP A N 1
ATOM 3218 C CA . ASP A 1 391 ? 2.101 -10.474 35.688 1.00 95.75 391 ASP A CA 1
ATOM 3219 C C . ASP A 1 391 ? 0.809 -10.884 34.966 1.00 95.75 391 ASP A C 1
ATOM 3221 O O . ASP A 1 391 ? -0.119 -11.382 35.590 1.00 95.75 391 ASP A O 1
ATOM 3225 N N . TYR A 1 392 ? 0.746 -10.685 33.644 1.00 95.69 392 TYR A N 1
ATOM 3226 C CA . TYR A 1 392 ? -0.389 -11.079 32.812 1.00 95.69 392 TYR A CA 1
ATOM 3227 C C . TYR A 1 392 ? -0.527 -12.599 32.644 1.00 95.69 392 TYR A C 1
ATOM 3229 O O . TYR A 1 392 ? -1.642 -13.103 32.695 1.00 95.69 392 TYR A O 1
ATOM 3237 N N . ILE A 1 393 ? 0.575 -13.332 32.451 1.00 93.31 393 ILE A N 1
ATOM 3238 C CA . ILE A 1 393 ? 0.528 -14.794 32.261 1.00 93.31 393 ILE A CA 1
ATOM 3239 C C . ILE A 1 393 ? 0.329 -15.519 33.608 1.00 93.31 393 ILE A C 1
ATOM 3241 O O . ILE A 1 393 ? -0.258 -16.596 33.646 1.00 93.31 393 ILE A O 1
ATOM 3245 N N . GLU A 1 394 ? 0.780 -14.938 34.724 1.00 94.56 394 GLU A N 1
ATOM 3246 C CA . GLU A 1 394 ? 0.551 -15.493 36.067 1.00 94.56 394 GLU A CA 1
ATOM 3247 C C . GLU A 1 394 ? -0.841 -15.148 36.641 1.00 94.56 394 GLU A C 1
ATOM 3249 O O . GLU A 1 394 ? -1.378 -15.913 37.446 1.00 94.56 394 GLU A O 1
ATOM 3254 N N . ASP A 1 395 ? -1.460 -14.039 36.218 1.00 95.56 395 ASP A N 1
ATOM 3255 C CA . ASP A 1 395 ? -2.807 -13.630 36.635 1.00 95.56 395 ASP A CA 1
ATOM 3256 C C . ASP A 1 395 ? -3.897 -14.183 35.698 1.00 95.56 395 ASP A C 1
ATOM 3258 O O . ASP A 1 395 ? -4.419 -13.490 34.821 1.00 95.56 395 ASP A O 1
ATOM 3262 N N . ASN A 1 396 ? -4.303 -15.431 35.960 1.00 90.56 396 ASN A N 1
ATOM 3263 C CA . ASN A 1 396 ? -5.404 -16.131 35.278 1.00 90.56 396 ASN A CA 1
ATOM 3264 C C . ASN A 1 396 ? -6.761 -15.383 35.271 1.00 90.56 396 ASN A C 1
ATOM 3266 O O . ASN A 1 396 ? -7.698 -15.853 34.626 1.00 90.56 396 ASN A O 1
ATOM 3270 N N . SER A 1 397 ? -6.919 -14.260 35.988 1.00 94.12 397 SER A N 1
ATOM 3271 C CA . SER A 1 397 ? -8.139 -13.440 35.936 1.00 94.12 397 SER A CA 1
ATOM 3272 C C . SER A 1 397 ? -8.152 -12.410 34.796 1.00 94.12 397 SER A C 1
ATOM 3274 O O . SER A 1 397 ? -9.199 -11.821 34.518 1.00 94.12 397 SER A O 1
ATOM 3276 N N . ARG A 1 398 ? -7.020 -12.181 34.111 1.00 92.56 398 ARG A N 1
ATOM 3277 C CA . ARG A 1 398 ? -6.897 -11.162 33.054 1.00 92.56 398 ARG A CA 1
ATOM 3278 C C . ARG A 1 398 ? -7.087 -11.746 31.661 1.00 92.56 398 ARG A C 1
ATOM 3280 O O . ARG A 1 398 ? -6.413 -12.685 31.264 1.00 92.56 398 ARG A O 1
ATOM 3287 N N . SER A 1 399 ? -7.941 -11.099 30.871 1.00 88.31 399 SER A N 1
ATOM 3288 C CA . SER A 1 399 ? -8.182 -11.435 29.460 1.00 88.31 399 SER A CA 1
ATOM 3289 C C . SER A 1 399 ? -7.293 -10.676 28.465 1.00 88.31 399 SER A C 1
ATOM 3291 O O . SER A 1 399 ? -7.265 -11.019 27.286 1.00 88.31 399 SER A O 1
ATOM 3293 N N . SER A 1 400 ? -6.597 -9.618 28.902 1.00 93.50 400 SER A N 1
ATOM 3294 C CA . SER A 1 400 ? -5.622 -8.886 28.081 1.00 93.50 400 SER A CA 1
ATOM 3295 C C . SER A 1 400 ? -4.647 -8.051 28.924 1.00 93.50 400 SER A C 1
ATOM 3297 O O . SER A 1 400 ? -4.909 -7.739 30.087 1.00 93.50 400 SER A O 1
ATOM 3299 N N . VAL A 1 401 ? -3.538 -7.636 28.304 1.00 94.25 401 VAL A N 1
ATOM 3300 C CA . VAL A 1 401 ? -2.621 -6.604 28.807 1.00 94.25 401 VAL A CA 1
ATOM 3301 C C . VAL A 1 401 ? -2.492 -5.495 27.762 1.00 94.25 401 VAL A C 1
ATOM 3303 O O . VAL A 1 401 ? -2.411 -5.771 26.567 1.00 94.25 401 VAL A O 1
ATOM 3306 N N . GLN A 1 402 ? -2.497 -4.235 28.202 1.00 93.00 402 GLN A N 1
ATOM 3307 C CA . GLN A 1 402 ? -2.416 -3.071 27.317 1.00 93.00 402 GLN A CA 1
ATOM 3308 C C . GLN A 1 402 ? -1.141 -2.258 27.557 1.00 93.00 402 GLN A C 1
ATOM 3310 O O . GLN A 1 402 ? -0.726 -2.012 28.695 1.00 93.00 402 GLN A O 1
ATOM 3315 N N . PHE A 1 403 ? -0.564 -1.789 26.454 1.00 93.00 403 PHE A N 1
ATOM 3316 C CA . PHE A 1 403 ? 0.550 -0.852 26.415 1.00 93.00 403 PHE A CA 1
ATOM 3317 C C . PHE A 1 403 ? 0.110 0.359 25.584 1.00 93.00 403 PHE A C 1
ATOM 3319 O O . PHE A 1 403 ? -0.426 0.196 24.490 1.00 93.00 403 PHE A O 1
ATOM 3326 N N . LEU A 1 404 ? 0.278 1.563 26.130 1.00 89.94 404 LEU A N 1
ATOM 3327 C CA . LEU A 1 404 ? -0.208 2.815 25.543 1.00 89.94 404 LEU A CA 1
ATOM 3328 C C . LEU A 1 404 ? 0.975 3.680 25.101 1.00 89.94 404 LEU A C 1
ATOM 3330 O O . LEU A 1 404 ? 2.043 3.602 25.702 1.00 89.94 404 LEU A O 1
ATOM 3334 N N . ASN A 1 405 ? 0.754 4.529 24.094 1.00 91.00 405 ASN A N 1
ATOM 3335 C CA . ASN A 1 405 ? 1.714 5.528 23.600 1.00 91.00 405 ASN A CA 1
ATOM 3336 C C . ASN A 1 405 ? 3.079 4.949 23.169 1.00 91.00 405 ASN A C 1
ATOM 3338 O O . ASN A 1 405 ? 4.110 5.589 23.348 1.00 91.00 405 ASN A O 1
ATOM 3342 N N . LEU A 1 406 ? 3.074 3.739 22.602 1.00 92.44 406 LEU A N 1
ATOM 3343 C CA . LEU A 1 406 ? 4.274 3.054 22.121 1.00 92.44 406 LEU A CA 1
ATOM 3344 C C . LEU A 1 406 ? 4.938 3.786 20.948 1.00 92.44 406 LEU A C 1
ATOM 3346 O O . LEU A 1 406 ? 4.280 4.133 19.966 1.00 92.44 406 LEU A O 1
ATOM 3350 N N . THR A 1 407 ? 6.263 3.895 20.987 1.00 93.56 407 THR A N 1
ATOM 3351 C CA . THR A 1 407 ? 7.075 4.195 19.802 1.00 93.56 407 THR A CA 1
ATOM 3352 C C . THR A 1 407 ? 7.146 2.996 18.844 1.00 93.56 407 THR A C 1
ATOM 3354 O O . THR A 1 407 ? 6.765 1.864 19.167 1.00 93.56 407 THR A O 1
ATOM 3357 N N . ILE A 1 408 ? 7.685 3.221 17.642 1.00 89.00 408 ILE A N 1
ATOM 3358 C CA . ILE A 1 408 ? 7.892 2.171 16.630 1.00 89.00 408 ILE A CA 1
ATOM 3359 C C . ILE A 1 408 ? 8.862 1.089 17.141 1.00 89.00 408 ILE A C 1
ATOM 3361 O O . ILE A 1 408 ? 8.610 -0.099 16.945 1.00 89.00 408 ILE A O 1
ATOM 3365 N N . HIS A 1 409 ? 9.941 1.473 17.832 1.00 91.81 409 HIS A N 1
ATOM 3366 C CA . HIS A 1 409 ? 10.942 0.532 18.353 1.00 91.81 409 HIS A CA 1
ATOM 3367 C C . HIS A 1 409 ? 10.387 -0.313 19.507 1.00 91.81 409 HIS A C 1
ATOM 3369 O O . HIS A 1 409 ? 10.562 -1.528 19.518 1.00 91.81 409 HIS A O 1
ATOM 3375 N N . GLU A 1 410 ? 9.631 0.300 20.417 1.00 94.75 410 GLU A N 1
ATOM 3376 C CA . GLU A 1 410 ? 8.933 -0.388 21.510 1.00 94.75 410 GLU A CA 1
ATOM 3377 C C . GLU A 1 410 ? 7.849 -1.353 20.999 1.00 94.75 410 GLU A C 1
ATOM 3379 O O . GLU A 1 410 ? 7.731 -2.480 21.483 1.00 94.75 410 GLU A O 1
ATOM 3384 N N . SER A 1 411 ? 7.108 -0.955 19.959 1.00 92.69 411 SER A N 1
ATOM 3385 C CA . SER A 1 411 ? 6.131 -1.814 19.274 1.00 92.69 411 SER A CA 1
ATOM 3386 C C . SER A 1 411 ? 6.799 -3.013 18.587 1.00 92.69 411 SER A C 1
ATOM 3388 O O . SER A 1 411 ? 6.303 -4.138 18.680 1.00 92.69 411 SER A O 1
ATOM 3390 N N . ARG A 1 412 ? 7.951 -2.798 17.930 1.00 89.62 412 ARG A N 1
ATOM 3391 C CA . ARG A 1 412 ? 8.780 -3.868 17.346 1.00 89.62 412 ARG A CA 1
ATOM 3392 C C . ARG A 1 412 ? 9.326 -4.801 18.444 1.00 89.62 412 ARG A C 1
ATOM 3394 O O . ARG A 1 412 ? 9.244 -6.015 18.288 1.00 89.62 412 ARG A O 1
ATOM 3401 N N . PHE A 1 413 ? 9.791 -4.269 19.579 1.00 93.06 413 PHE A N 1
ATOM 3402 C CA . PHE A 1 413 ? 10.257 -5.057 20.731 1.00 93.06 413 PHE A CA 1
ATOM 3403 C C . PHE A 1 413 ? 9.156 -5.964 21.299 1.00 93.06 413 PHE A C 1
ATOM 3405 O O . PHE A 1 413 ? 9.392 -7.156 21.497 1.00 93.06 413 PHE A O 1
ATOM 3412 N N . LEU A 1 414 ? 7.941 -5.431 21.480 1.00 92.56 414 LEU A N 1
ATOM 3413 C CA . LEU A 1 414 ? 6.767 -6.197 21.914 1.00 92.56 414 LEU A CA 1
ATOM 3414 C C . LEU A 1 414 ? 6.422 -7.339 20.947 1.00 92.56 414 LEU A C 1
ATOM 3416 O O . LEU A 1 414 ? 6.272 -8.474 21.395 1.00 92.56 414 LEU A O 1
ATOM 3420 N N . LYS A 1 415 ? 6.366 -7.080 19.629 1.00 89.31 415 LYS A N 1
ATOM 3421 C CA . LYS A 1 415 ? 6.176 -8.138 18.614 1.00 89.31 415 LYS A CA 1
ATOM 3422 C C . LYS A 1 415 ? 7.247 -9.229 18.716 1.00 89.31 415 LYS A C 1
ATOM 3424 O O . LYS A 1 415 ? 6.938 -10.416 18.616 1.00 89.31 415 LYS A O 1
ATOM 3429 N N . CYS A 1 416 ? 8.501 -8.840 18.940 1.00 87.94 416 CYS A N 1
ATOM 3430 C CA . CYS A 1 416 ? 9.610 -9.781 19.008 1.00 87.94 416 CYS A CA 1
ATOM 3431 C C . CYS A 1 416 ? 9.622 -10.663 20.264 1.00 87.94 416 CYS A C 1
ATOM 3433 O O . CYS A 1 416 ? 10.291 -11.693 20.199 1.00 87.94 416 CYS A O 1
ATOM 3435 N N . LEU A 1 417 ? 8.890 -10.352 21.349 1.00 86.25 417 LEU A N 1
ATOM 3436 C CA . LEU A 1 417 ? 8.865 -11.155 22.591 1.00 86.25 417 LEU A CA 1
ATOM 3437 C C . LEU A 1 417 ? 8.627 -12.653 22.341 1.00 86.25 417 LEU A C 1
ATOM 3439 O O . LEU A 1 417 ? 9.360 -13.491 22.865 1.00 86.25 417 LEU A O 1
ATOM 3443 N N . ASN A 1 418 ? 7.675 -12.986 21.468 1.00 79.81 418 ASN A N 1
ATOM 3444 C CA . ASN A 1 418 ? 7.336 -14.373 21.123 1.00 79.81 418 ASN A CA 1
ATOM 3445 C C . ASN A 1 418 ? 8.431 -15.086 20.304 1.00 79.81 418 ASN A C 1
ATOM 3447 O O . ASN A 1 418 ? 8.447 -16.309 20.221 1.00 79.81 418 ASN A O 1
ATOM 3451 N N . SER A 1 419 ? 9.346 -14.327 19.693 1.00 79.12 419 SER A N 1
ATOM 3452 C CA . SER A 1 419 ? 10.451 -14.822 18.859 1.00 79.12 419 SER A CA 1
ATOM 3453 C C . SER A 1 419 ? 11.799 -14.874 19.590 1.00 79.12 419 SER A C 1
ATOM 3455 O O . SER A 1 419 ? 12.827 -15.156 18.968 1.00 79.12 419 SER A O 1
ATOM 3457 N N . PHE A 1 420 ? 11.830 -14.579 20.898 1.00 77.81 420 PHE A N 1
ATOM 3458 C CA . PHE A 1 420 ? 13.083 -14.536 21.651 1.00 77.81 420 PHE A CA 1
ATOM 3459 C C . PHE A 1 420 ? 13.823 -15.873 21.557 1.00 77.81 420 PHE A C 1
ATOM 3461 O O . PHE A 1 420 ? 13.259 -16.915 21.891 1.00 77.81 420 PHE A O 1
ATOM 3468 N N . PRO A 1 421 ? 15.103 -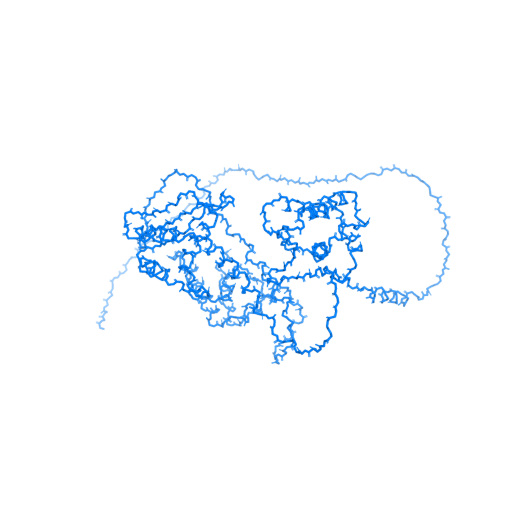15.884 21.149 1.00 66.75 421 PRO A N 1
ATOM 3469 C CA . PRO A 1 421 ? 15.839 -17.122 20.971 1.00 66.75 421 PRO A CA 1
ATOM 3470 C C . PRO A 1 421 ? 16.162 -17.731 22.338 1.00 66.75 421 PRO A C 1
ATOM 3472 O O . PRO A 1 421 ? 17.187 -17.403 22.939 1.00 66.75 421 PRO A O 1
ATOM 3475 N N . LEU A 1 422 ? 15.319 -18.672 22.780 1.00 65.62 422 LEU A N 1
ATOM 3476 C CA . LEU A 1 422 ? 15.360 -19.401 24.059 1.00 65.62 422 LEU A CA 1
ATOM 3477 C C . LEU A 1 422 ? 16.620 -20.280 24.250 1.00 65.62 422 LEU A C 1
ATOM 3479 O O . LEU A 1 422 ? 16.656 -21.188 25.076 1.00 65.62 422 LEU A O 1
ATOM 3483 N N . SER A 1 423 ? 17.699 -20.046 23.508 1.00 79.81 423 SER A N 1
ATOM 3484 C CA . SER A 1 423 ? 18.986 -20.680 23.768 1.00 79.81 423 SER A CA 1
ATOM 3485 C C . SER A 1 423 ? 19.688 -19.963 24.928 1.00 79.81 423 SER A C 1
ATOM 3487 O O . SER A 1 423 ? 19.789 -18.736 24.940 1.00 79.81 423 SER A O 1
ATOM 3489 N N . LYS A 1 424 ? 20.277 -20.713 25.873 1.00 77.44 424 LYS A N 1
ATOM 3490 C CA . LYS A 1 424 ? 21.157 -20.125 26.908 1.00 77.44 424 LYS A CA 1
ATOM 3491 C C . LYS A 1 424 ? 22.337 -19.351 26.294 1.00 77.44 424 LYS A C 1
ATOM 3493 O O . LYS A 1 424 ? 22.850 -18.428 26.917 1.00 77.44 424 LYS A O 1
ATOM 3498 N N . LYS A 1 425 ? 22.735 -19.699 25.060 1.00 80.19 425 LYS A N 1
ATOM 3499 C CA . LYS A 1 425 ? 23.765 -18.999 24.277 1.00 80.19 425 LYS A CA 1
ATOM 3500 C C . LYS A 1 425 ? 23.311 -17.625 23.765 1.00 80.19 425 LYS A C 1
ATOM 3502 O O . LYS A 1 425 ? 24.143 -16.909 23.237 1.00 80.19 425 LYS A O 1
ATOM 3507 N N . SER A 1 426 ? 22.041 -17.241 23.894 1.00 82.50 426 SER A N 1
ATOM 3508 C CA . SER A 1 426 ? 21.540 -15.940 23.424 1.00 82.50 426 SER A CA 1
ATOM 3509 C C . SER A 1 426 ? 21.524 -14.865 24.511 1.00 82.50 426 SER A C 1
ATOM 3511 O O . SER A 1 426 ? 21.438 -13.683 24.196 1.00 82.50 426 SER A O 1
ATOM 3513 N N . TYR A 1 427 ? 21.604 -15.241 25.792 1.00 86.00 427 TYR A N 1
ATOM 3514 C CA . TYR A 1 427 ? 21.409 -14.305 26.908 1.00 86.00 427 TYR A CA 1
ATOM 3515 C C . TYR A 1 427 ? 22.537 -13.274 27.076 1.00 86.00 427 TYR A C 1
ATOM 3517 O O . TYR A 1 427 ? 22.362 -12.320 27.823 1.00 86.00 427 TYR A O 1
ATOM 3525 N N . PHE A 1 428 ? 23.670 -13.417 26.377 1.00 86.31 428 PHE A N 1
ATOM 3526 C CA . PHE A 1 428 ? 24.708 -12.377 26.346 1.00 86.31 428 PHE A CA 1
ATOM 3527 C C . PHE A 1 428 ? 24.336 -11.176 25.451 1.00 86.31 428 PHE A C 1
ATOM 3529 O O . PHE A 1 428 ? 24.970 -10.132 25.547 1.00 86.31 428 PHE A O 1
ATOM 3536 N N . LEU A 1 429 ? 23.307 -11.311 24.604 1.00 85.69 429 LEU A N 1
ATOM 3537 C CA . LEU A 1 429 ? 22.748 -10.239 23.765 1.00 85.69 429 LEU A CA 1
ATOM 3538 C C . LEU A 1 429 ? 21.703 -9.390 24.510 1.00 85.69 429 LEU A C 1
ATOM 3540 O O . LEU A 1 429 ? 21.041 -8.554 23.905 1.00 85.69 429 LEU A O 1
ATOM 3544 N N . ILE A 1 430 ? 21.499 -9.668 25.799 1.00 88.56 430 ILE A N 1
ATOM 3545 C CA . ILE A 1 430 ? 20.407 -9.159 26.623 1.00 88.56 430 ILE A CA 1
ATOM 3546 C C . ILE A 1 430 ? 21.028 -8.510 27.859 1.00 88.56 430 ILE A C 1
ATOM 3548 O O . ILE A 1 430 ? 21.938 -9.065 28.478 1.00 88.56 430 ILE A O 1
ATOM 3552 N N . GLU A 1 431 ? 20.524 -7.342 28.251 1.00 90.44 431 GLU A N 1
ATOM 3553 C CA . GLU A 1 431 ? 20.957 -6.682 29.483 1.00 90.44 431 GLU A CA 1
ATOM 3554 C C . GLU A 1 431 ? 20.779 -7.598 30.698 1.00 90.44 431 GLU A C 1
ATOM 3556 O O . GLU A 1 431 ? 19.712 -8.181 30.901 1.00 90.44 431 GLU A O 1
ATOM 3561 N N . LYS A 1 432 ? 21.803 -7.676 31.558 1.00 92.12 432 LYS A N 1
ATOM 3562 C CA . LYS A 1 432 ? 21.848 -8.611 32.699 1.00 92.12 432 LYS A CA 1
ATOM 3563 C C . LYS A 1 432 ? 20.615 -8.526 33.614 1.00 92.12 432 LYS A C 1
ATOM 3565 O O . LYS A 1 432 ? 20.208 -9.543 34.163 1.00 92.12 432 LYS A O 1
ATOM 3570 N N . GLN A 1 433 ? 20.007 -7.344 33.736 1.00 94.62 433 GLN A N 1
ATOM 3571 C CA . GLN A 1 433 ? 18.779 -7.092 34.504 1.00 94.62 433 GLN A CA 1
ATOM 3572 C C . GLN A 1 433 ? 17.495 -7.665 33.876 1.00 94.62 433 GLN A C 1
ATOM 3574 O O . GLN A 1 433 ? 16.599 -8.074 34.607 1.00 94.62 433 GLN A O 1
ATOM 3579 N N . CYS A 1 434 ? 17.425 -7.788 32.546 1.00 93.50 434 CYS A N 1
ATOM 3580 C CA . CYS A 1 434 ? 16.294 -8.406 31.842 1.00 93.50 434 CYS A CA 1
ATOM 3581 C C . CYS A 1 434 ? 16.343 -9.947 31.876 1.00 93.50 434 CYS A C 1
ATOM 3583 O O . CYS A 1 434 ? 15.305 -10.605 31.778 1.00 93.50 434 CYS A O 1
ATOM 3585 N N . VAL A 1 435 ? 17.537 -10.543 32.014 1.00 92.69 435 VAL A N 1
ATOM 3586 C CA . VAL A 1 435 ? 17.736 -12.005 31.941 1.00 92.69 435 VAL A CA 1
ATOM 3587 C C . VAL A 1 435 ? 16.906 -12.793 32.974 1.00 92.69 435 VAL A C 1
ATOM 3589 O O . VAL A 1 435 ? 16.314 -13.795 32.569 1.00 92.69 435 VAL A O 1
ATOM 3592 N N . PRO A 1 436 ? 16.779 -12.390 34.259 1.00 94.56 436 PRO A N 1
ATOM 3593 C CA . PRO A 1 436 ? 15.909 -13.072 35.221 1.00 94.56 436 PRO A CA 1
ATOM 3594 C C . PRO A 1 436 ? 14.433 -13.085 34.809 1.00 94.56 436 PRO A C 1
ATOM 3596 O O . PRO A 1 436 ? 13.786 -14.123 34.935 1.00 94.56 436 PRO A O 1
ATOM 3599 N N . LEU A 1 437 ? 13.915 -11.971 34.274 1.00 95.25 437 LEU A N 1
ATOM 3600 C CA . LEU A 1 437 ? 12.520 -11.875 33.835 1.00 95.25 437 LEU A CA 1
ATOM 3601 C C . LEU A 1 437 ? 12.269 -12.747 32.602 1.00 95.25 437 LEU A C 1
ATOM 3603 O O . LEU A 1 437 ? 11.320 -13.519 32.594 1.00 95.25 437 LEU A O 1
ATOM 3607 N N . ILE A 1 438 ? 13.161 -12.725 31.607 1.00 91.50 438 ILE A N 1
ATOM 3608 C CA . ILE A 1 438 ? 13.056 -13.583 30.412 1.00 91.50 438 ILE A CA 1
ATOM 3609 C C . ILE A 1 438 ? 13.187 -15.070 30.781 1.00 91.50 438 ILE A C 1
ATOM 3611 O O . ILE A 1 438 ? 12.443 -15.908 30.274 1.00 91.50 438 ILE A O 1
ATOM 3615 N N . MET A 1 439 ? 14.072 -15.410 31.724 1.00 91.00 439 MET A N 1
ATOM 3616 C CA . MET A 1 439 ? 14.184 -16.766 32.277 1.00 91.00 439 MET A CA 1
ATOM 3617 C C . MET A 1 439 ? 12.951 -17.202 33.073 1.00 91.00 439 MET A C 1
ATOM 3619 O O . MET A 1 439 ? 12.677 -18.400 33.117 1.00 91.00 439 MET A O 1
ATOM 3623 N N . LYS A 1 440 ? 12.223 -16.274 33.705 1.00 93.50 440 LYS A N 1
ATOM 3624 C CA . LYS A 1 440 ? 10.947 -16.564 34.367 1.00 93.50 440 LYS A CA 1
ATOM 3625 C C . LYS A 1 440 ? 9.834 -16.732 33.329 1.00 93.50 440 LYS A C 1
ATOM 3627 O O . LYS A 1 440 ? 9.198 -17.776 33.330 1.00 93.50 440 LYS A O 1
ATOM 3632 N N . LEU A 1 441 ? 9.688 -15.783 32.398 1.00 91.06 441 LEU A N 1
ATOM 3633 C CA . LEU A 1 441 ? 8.680 -15.769 31.328 1.00 91.06 441 LEU A CA 1
ATOM 3634 C C . LEU A 1 441 ? 8.705 -17.083 30.539 1.00 91.06 441 LEU A C 1
ATOM 3636 O O . LEU A 1 441 ? 7.682 -17.739 30.373 1.00 91.06 441 LEU A O 1
ATOM 3640 N N . ARG A 1 442 ? 9.911 -17.524 30.163 1.00 87.25 442 ARG A N 1
ATOM 3641 C CA . ARG A 1 442 ? 10.148 -18.818 29.522 1.00 87.25 442 ARG A CA 1
ATOM 3642 C C . ARG A 1 442 ? 9.543 -19.996 30.295 1.00 87.25 442 ARG A C 1
ATOM 3644 O O . ARG A 1 442 ? 8.905 -20.829 29.675 1.00 87.25 442 ARG A O 1
ATOM 3651 N N . ARG A 1 443 ? 9.737 -20.086 31.617 1.00 90.38 443 ARG A N 1
ATOM 3652 C CA . ARG A 1 443 ? 9.244 -21.219 32.436 1.00 90.38 443 ARG A CA 1
ATOM 3653 C C . ARG A 1 443 ? 7.721 -21.282 32.543 1.00 90.38 443 ARG A C 1
ATOM 3655 O O . ARG A 1 443 ? 7.210 -22.300 32.985 1.00 90.38 443 ARG A O 1
ATOM 3662 N N . VAL A 1 444 ? 7.021 -20.194 32.219 1.00 89.56 444 VAL A N 1
ATOM 3663 C CA . VAL A 1 444 ? 5.551 -20.156 32.199 1.00 89.56 444 VAL A CA 1
ATOM 3664 C C . VAL A 1 444 ? 5.013 -20.411 30.780 1.00 89.56 444 VAL A C 1
ATOM 3666 O O . VAL A 1 444 ? 3.890 -20.873 30.627 1.00 89.56 444 VAL A O 1
ATOM 3669 N N . LEU A 1 445 ? 5.825 -20.163 29.742 1.00 84.75 445 LEU A N 1
ATOM 3670 C CA . LEU A 1 445 ? 5.495 -20.418 28.331 1.00 84.75 445 LEU A CA 1
ATOM 3671 C C . LEU A 1 445 ? 5.936 -21.805 27.814 1.00 84.75 445 LEU A C 1
ATOM 3673 O O . LEU A 1 445 ? 5.366 -22.292 26.843 1.00 84.75 445 LEU A O 1
ATOM 3677 N N . GLU A 1 446 ? 6.931 -22.438 28.442 1.00 84.06 446 GLU A N 1
ATOM 3678 C CA . GLU A 1 446 ? 7.356 -23.830 28.213 1.00 84.06 446 GLU A CA 1
ATOM 3679 C C . GLU A 1 446 ? 6.981 -24.705 29.438 1.00 84.06 446 GLU A C 1
ATOM 3681 O O . GLU A 1 446 ? 7.827 -24.877 30.324 1.00 84.06 446 GLU A O 1
ATOM 3686 N N . PRO A 1 447 ? 5.732 -25.210 29.531 1.00 61.06 447 PRO A N 1
ATOM 3687 C CA . PRO A 1 447 ? 5.292 -26.135 30.585 1.00 61.06 447 PRO A CA 1
ATOM 3688 C C . PRO A 1 447 ? 5.784 -27.583 30.390 1.00 61.06 447 PRO A C 1
ATOM 3690 O O . PRO A 1 447 ? 5.924 -28.020 29.223 1.00 61.06 447 PRO A O 1
#

Organism: Eumeta variegata (NCBI:txid151549)

pLDDT: mean 72.22, std 25.05, range [27.81, 98.5]

Radius of gyration: 35.63 Å; chains: 1; bounding box: 92×92×108 Å

Secondary structure (DSSP, 8-state):
----------------------------------PPP----------------------SSSSHHHHHHHHH------TTTS-HHHHHHTS-HHHHHHHHHHHHHHHTSS-S----TT--HHHHHHHHHHHH-GGGGG-TTS-HHHHHHHHHHHHHHHHTTTT----EE-TTS-EE----------------------SSTTHHHHHHHHHHHHHHS-HHHHHHHHHHHHHHHH-TT-SEEEPPS--HHHHHHHHHHHHTTT-TTS-----TTTHHHHHHHHHHTTTEEEEEEEPSSSTT---EEEEEEETT----S-------PPPPPP--TTTTTGGGTHHHH--------TT-----S---HHHHHHHHHHHTS-HHHHHHHHHHHHHHHH-TT-S-----S--HHHHHHHHHGGG----GGGGGGS-TTTHHHHHHHHHHH--